Protein AF-A0A964VM75-F1 (afdb_monomer_lite)

Structure (mmCIF, N/CA/C/O backbone):
data_AF-A0A964VM75-F1
#
_entry.id   AF-A0A964VM75-F1
#
loop_
_atom_site.group_PDB
_atom_site.id
_atom_site.type_symbol
_atom_site.label_atom_id
_atom_site.label_alt_id
_atom_site.label_comp_id
_atom_site.label_asym_id
_atom_site.label_entity_id
_atom_site.label_seq_id
_atom_site.pdbx_PDB_ins_code
_atom_site.Cartn_x
_atom_site.Cartn_y
_atom_site.Cartn_z
_atom_site.occupancy
_atom_site.B_iso_or_equiv
_atom_site.auth_seq_id
_atom_site.auth_comp_id
_atom_site.auth_asym_id
_atom_site.auth_atom_id
_atom_site.pdbx_PDB_model_num
ATOM 1 N N . MET A 1 1 ? -38.636 -7.402 71.054 1.00 47.84 1 MET A N 1
ATOM 2 C CA . MET A 1 1 ? -39.922 -7.776 70.418 1.00 47.84 1 MET A CA 1
ATOM 3 C C . MET A 1 1 ? -40.369 -6.815 69.313 1.00 47.84 1 MET A C 1
ATOM 5 O O . MET A 1 1 ? -40.746 -7.322 68.271 1.00 47.84 1 MET A O 1
ATOM 9 N N . LYS A 1 2 ? -40.233 -5.480 69.433 1.00 48.28 2 LYS A N 1
ATOM 10 C CA . LYS A 1 2 ? -40.585 -4.537 68.338 1.00 48.28 2 LYS A CA 1
ATOM 11 C C . LYS A 1 2 ? -39.755 -4.650 67.038 1.00 48.28 2 LYS A C 1
ATOM 13 O O . LYS A 1 2 ? -40.211 -4.171 66.011 1.00 48.28 2 LYS A O 1
ATOM 18 N N . SER A 1 3 ? -38.578 -5.287 67.044 1.00 49.53 3 SER A N 1
ATOM 19 C CA . SER A 1 3 ? -37.764 -5.481 65.826 1.00 49.53 3 SER A CA 1
ATOM 20 C C . SER A 1 3 ? -38.124 -6.731 65.011 1.00 49.53 3 SER A C 1
ATOM 22 O O . SER A 1 3 ? -37.650 -6.869 63.889 1.00 49.53 3 SER A O 1
ATOM 24 N N . MET A 1 4 ? -38.948 -7.644 65.547 1.00 43.94 4 MET A N 1
ATOM 25 C CA . MET A 1 4 ? -39.395 -8.837 64.807 1.00 43.94 4 MET A CA 1
ATOM 26 C C . MET A 1 4 ? -40.729 -8.611 64.082 1.00 43.94 4 MET A C 1
ATOM 28 O O . MET A 1 4 ? -40.952 -9.222 63.042 1.00 43.94 4 MET A O 1
ATOM 32 N N . GLU A 1 5 ? -41.578 -7.695 64.562 1.00 47.56 5 GLU A N 1
ATOM 33 C CA . GLU A 1 5 ? -42.831 -7.326 63.879 1.00 47.56 5 GLU A CA 1
ATOM 34 C C . GLU A 1 5 ? -42.590 -6.474 62.617 1.00 47.56 5 GLU A C 1
ATOM 36 O O . GLU A 1 5 ? -43.316 -6.626 61.636 1.00 47.56 5 GLU A O 1
ATOM 41 N N . SER A 1 6 ? -41.534 -5.648 62.573 1.00 53.22 6 SER A N 1
ATOM 42 C CA . SER A 1 6 ? -41.197 -4.873 61.366 1.00 53.22 6 SER A CA 1
ATOM 43 C C . SER A 1 6 ? -40.635 -5.743 60.237 1.00 53.22 6 SER A C 1
ATOM 45 O O . SER A 1 6 ? -40.940 -5.510 59.071 1.00 53.22 6 SER A O 1
ATOM 47 N N . ALA A 1 7 ? -39.874 -6.795 60.560 1.00 54.03 7 ALA A N 1
ATOM 48 C CA . ALA A 1 7 ? -39.290 -7.694 59.563 1.00 54.03 7 ALA A CA 1
ATOM 49 C C . ALA A 1 7 ? -40.347 -8.514 58.794 1.00 54.03 7 ALA A C 1
ATOM 51 O O . ALA A 1 7 ? -40.134 -8.836 57.624 1.00 54.03 7 ALA A O 1
ATOM 52 N N . GLY A 1 8 ? -41.490 -8.823 59.424 1.00 52.94 8 GLY A N 1
ATOM 53 C CA . GLY A 1 8 ? -42.634 -9.468 58.767 1.00 52.94 8 GLY A CA 1
ATOM 54 C C . GLY A 1 8 ? -43.342 -8.535 57.780 1.00 52.94 8 GLY A C 1
ATOM 55 O O . GLY A 1 8 ? -43.531 -8.900 56.624 1.00 52.94 8 GLY A O 1
ATOM 56 N N . ALA A 1 9 ? -43.624 -7.296 58.196 1.00 56.16 9 ALA A N 1
ATOM 57 C CA . ALA A 1 9 ? -44.288 -6.293 57.358 1.00 56.16 9 ALA A CA 1
ATOM 58 C C . ALA A 1 9 ? -43.439 -5.839 56.150 1.00 56.16 9 ALA A C 1
ATOM 60 O O . ALA A 1 9 ? -43.979 -5.557 55.081 1.00 56.16 9 ALA A O 1
ATOM 61 N N . ILE A 1 10 ? -42.106 -5.808 56.286 1.00 54.47 10 ILE A N 1
ATOM 62 C CA . ILE A 1 10 ? -41.176 -5.465 55.192 1.00 54.47 10 ILE A CA 1
ATOM 63 C C . ILE A 1 10 ? -41.158 -6.544 54.095 1.00 54.47 10 ILE A C 1
ATOM 65 O O . ILE A 1 10 ? -40.962 -6.241 52.916 1.00 54.47 10 ILE A O 1
ATOM 69 N N . ARG A 1 11 ? -41.371 -7.813 54.466 1.00 58.84 11 ARG A N 1
ATOM 70 C CA . ARG A 1 11 ? -41.374 -8.941 53.524 1.00 58.84 11 ARG A CA 1
ATOM 71 C C . ARG A 1 11 ? -42.631 -8.962 52.649 1.00 58.84 11 ARG A C 1
ATOM 73 O O . ARG A 1 11 ? -42.557 -9.387 51.498 1.00 58.84 11 ARG A O 1
ATOM 80 N N . ASP A 1 12 ? -43.740 -8.439 53.165 1.00 79.62 12 ASP A N 1
ATOM 81 C CA . ASP A 1 12 ? -45.039 -8.493 52.495 1.00 79.62 12 ASP A CA 1
ATOM 82 C C . ASP A 1 12 ? -45.167 -7.500 51.330 1.00 79.62 12 ASP A C 1
ATOM 84 O O . ASP A 1 12 ? -45.668 -7.870 50.267 1.00 79.62 12 ASP A O 1
ATOM 88 N N . TRP A 1 13 ? -44.657 -6.268 51.453 1.00 88.38 13 TRP A N 1
ATOM 89 C CA . TRP A 1 13 ? -44.869 -5.256 50.407 1.00 88.38 13 TRP A CA 1
ATOM 90 C C . TRP A 1 13 ? -43.996 -5.466 49.160 1.00 88.38 13 TRP A C 1
ATOM 92 O O . TRP A 1 13 ? -44.426 -5.159 48.046 1.00 88.38 13 TRP A O 1
ATOM 102 N N . LYS A 1 14 ? -42.781 -6.016 49.304 1.00 91.62 14 LYS A N 1
ATOM 103 C CA . LYS A 1 14 ? -41.905 -6.321 48.154 1.00 91.62 14 LYS A CA 1
ATOM 104 C C . LYS A 1 14 ? -42.539 -7.397 47.270 1.00 91.62 14 LYS A C 1
ATOM 106 O O . LYS A 1 14 ? -42.644 -7.221 46.057 1.00 91.62 14 LYS A O 1
ATOM 111 N N . GLU A 1 15 ? -43.045 -8.465 47.882 1.00 90.81 15 GLU A N 1
ATOM 112 C CA . GLU A 1 15 ? -43.786 -9.506 47.165 1.00 90.81 15 GLU A CA 1
ATOM 113 C C . GLU A 1 15 ? -45.114 -9.003 46.592 1.00 90.81 15 GLU A C 1
ATOM 115 O O . GLU A 1 15 ? -45.514 -9.412 45.499 1.00 90.81 15 GLU A O 1
ATOM 120 N N . GLU A 1 16 ? -45.779 -8.072 47.276 1.00 92.38 16 GLU A N 1
ATOM 121 C CA . GLU A 1 16 ? -46.970 -7.410 46.750 1.00 92.38 16 GLU A CA 1
ATOM 122 C C . GLU A 1 16 ? -46.667 -6.621 45.466 1.00 92.38 16 GLU A C 1
ATOM 124 O O . GLU A 1 16 ? -47.396 -6.765 44.484 1.00 92.38 16 GLU A O 1
ATOM 129 N N . ILE A 1 17 ? -45.577 -5.843 45.429 1.00 91.00 17 ILE A N 1
ATOM 130 C CA . ILE A 1 17 ? -45.136 -5.126 44.220 1.00 91.00 17 ILE A CA 1
ATOM 131 C C . ILE A 1 17 ? -44.819 -6.116 43.097 1.00 91.00 17 ILE A C 1
ATOM 133 O O . ILE A 1 17 ? -45.312 -5.941 41.980 1.00 91.00 17 ILE A O 1
ATOM 137 N N . ARG A 1 18 ? -44.057 -7.182 43.384 1.00 95.00 18 ARG A N 1
ATOM 138 C CA . ARG A 1 18 ? -43.725 -8.214 42.389 1.00 95.00 18 ARG A CA 1
ATOM 139 C C . ARG A 1 18 ? -44.981 -8.824 41.769 1.00 95.00 18 ARG A C 1
ATOM 141 O O . ARG A 1 18 ? -45.081 -8.917 40.544 1.00 95.00 18 ARG A O 1
ATOM 148 N N . ARG A 1 19 ? -45.954 -9.206 42.605 1.00 93.69 19 ARG A N 1
ATOM 149 C CA . ARG A 1 19 ? -47.238 -9.774 42.165 1.00 93.69 19 ARG A CA 1
ATOM 150 C C . ARG A 1 19 ? -48.066 -8.771 41.367 1.00 93.69 19 ARG A C 1
ATOM 152 O O . ARG A 1 19 ? -48.544 -9.119 40.293 1.00 93.69 19 ARG A O 1
ATOM 159 N N . LYS A 1 20 ? -48.206 -7.531 41.848 1.00 93.25 20 LYS A N 1
ATOM 160 C CA . LYS A 1 20 ? -48.967 -6.466 41.167 1.00 93.25 20 LYS A CA 1
ATOM 161 C C . LYS A 1 20 ? -48.424 -6.153 39.776 1.00 93.25 20 LYS A C 1
ATOM 163 O O . LYS A 1 20 ? -49.198 -5.861 38.868 1.00 93.25 20 LYS A O 1
ATOM 168 N N . LEU A 1 21 ? -47.106 -6.207 39.609 1.00 91.38 21 LEU A N 1
ATOM 169 C CA . LEU A 1 21 ? -46.448 -5.919 38.339 1.00 91.38 21 LEU A CA 1
ATOM 170 C C . LEU A 1 21 ? -46.293 -7.149 37.432 1.00 91.38 21 LEU A C 1
ATOM 172 O O . LEU A 1 21 ? -45.900 -6.976 36.279 1.00 91.38 21 LEU A O 1
ATOM 176 N N . ASN A 1 22 ? -46.658 -8.342 37.920 1.00 94.31 22 ASN A N 1
ATOM 177 C CA . ASN A 1 22 ? -46.505 -9.632 37.243 1.00 94.31 22 ASN A CA 1
ATOM 178 C C . ASN A 1 22 ? -45.053 -9.913 36.807 1.00 94.31 22 ASN A C 1
ATOM 180 O O . ASN A 1 22 ? -44.790 -10.266 35.659 1.00 94.31 22 ASN A O 1
ATOM 184 N N . LEU A 1 23 ? -44.103 -9.705 37.722 1.00 91.69 23 LEU A N 1
ATOM 185 C CA . LEU A 1 23 ? -42.672 -9.875 37.460 1.00 91.69 23 LEU A CA 1
ATOM 186 C C . LEU A 1 23 ? -42.189 -11.280 37.852 1.00 91.69 23 LEU A C 1
ATOM 188 O O . LEU A 1 23 ? -42.610 -11.834 38.879 1.00 91.69 23 LEU A O 1
ATOM 192 N N . SER A 1 24 ? -41.259 -11.833 37.063 1.00 95.19 24 SER A N 1
ATOM 193 C CA . SER A 1 24 ? -40.526 -13.045 37.449 1.00 95.19 24 SER A CA 1
ATOM 194 C C . SER A 1 24 ? -39.667 -12.774 38.691 1.00 95.19 24 SER A C 1
ATOM 196 O O . SER A 1 24 ? -39.400 -11.619 39.042 1.00 95.19 24 SER A O 1
ATOM 198 N N . VAL A 1 25 ? -39.253 -13.835 39.387 1.00 94.06 25 VAL A N 1
ATOM 199 C CA . VAL A 1 25 ? -38.385 -13.705 40.570 1.00 94.06 25 VAL A CA 1
ATOM 200 C C . VAL A 1 25 ? -37.048 -13.075 40.174 1.00 94.06 25 VAL A C 1
ATOM 202 O O . VAL A 1 25 ? -36.567 -12.169 40.850 1.00 94.06 25 VAL A O 1
ATOM 205 N N . GLU A 1 26 ? -36.504 -13.492 39.035 1.00 94.25 26 GLU A N 1
ATOM 206 C CA . GLU A 1 26 ? -35.247 -13.007 38.469 1.00 94.25 26 GLU A CA 1
ATOM 207 C C . GLU A 1 26 ? -35.346 -11.526 38.087 1.00 94.25 26 GLU A C 1
ATOM 209 O O . GLU A 1 26 ? -34.516 -10.722 38.511 1.00 94.25 26 GLU A O 1
ATOM 214 N N . THR A 1 27 ? -36.396 -11.131 37.353 1.00 91.44 27 THR A N 1
ATOM 215 C CA . THR A 1 27 ? -36.612 -9.725 36.975 1.00 91.44 27 THR A CA 1
ATOM 216 C C . THR A 1 27 ? -36.777 -8.840 38.207 1.00 91.44 27 THR A C 1
ATOM 218 O O . THR A 1 27 ? -36.229 -7.741 38.266 1.00 91.44 27 THR A O 1
ATOM 221 N N . PHE A 1 28 ? -37.511 -9.309 39.217 1.00 95.44 28 PHE A N 1
ATOM 222 C CA . PHE A 1 28 ? -37.711 -8.546 40.444 1.00 95.44 28 PHE A CA 1
ATOM 223 C C . PHE A 1 28 ? -36.424 -8.399 41.262 1.00 95.44 28 PHE A C 1
ATOM 225 O O . PHE A 1 28 ? -36.167 -7.311 41.776 1.00 95.44 28 PHE A O 1
ATOM 232 N N . SER A 1 29 ? -35.589 -9.442 41.327 1.00 93.75 29 SER A N 1
ATOM 233 C CA . SER A 1 29 ? -34.257 -9.361 41.939 1.00 93.75 29 SER A CA 1
ATOM 234 C C . SER A 1 29 ? -33.393 -8.302 41.249 1.00 93.75 29 SER A C 1
ATOM 236 O O . SER A 1 29 ? -32.812 -7.454 41.920 1.00 93.75 29 SER A O 1
ATOM 238 N N . ALA A 1 30 ? -33.380 -8.271 39.912 1.00 91.69 30 ALA A N 1
ATOM 239 C CA . ALA A 1 30 ? -32.644 -7.255 39.157 1.00 91.69 30 ALA A CA 1
ATOM 240 C C . ALA A 1 30 ? -33.153 -5.824 39.434 1.00 91.69 30 ALA A C 1
ATOM 242 O O . ALA A 1 30 ? -32.360 -4.894 39.575 1.00 91.69 30 ALA A O 1
ATOM 243 N N . ILE A 1 31 ? -34.469 -5.634 39.583 1.00 93.50 31 ILE A N 1
ATOM 244 C CA . ILE A 1 31 ? -35.061 -4.333 39.950 1.00 93.50 31 ILE A CA 1
ATOM 245 C C . ILE A 1 31 ? -34.658 -3.911 41.371 1.00 93.50 31 ILE A C 1
ATOM 247 O O . ILE A 1 31 ? -34.411 -2.729 41.616 1.00 93.50 31 ILE A O 1
ATOM 251 N N . GLN A 1 32 ? -34.571 -4.852 42.316 1.00 95.12 32 GLN A N 1
ATOM 252 C CA . GLN A 1 32 ? -34.078 -4.568 43.667 1.00 95.12 32 GLN A CA 1
ATOM 253 C C . GLN A 1 32 ? -32.610 -4.137 43.654 1.00 95.12 32 GLN A C 1
ATOM 255 O O . GLN A 1 32 ? -32.242 -3.206 44.372 1.00 95.12 32 GLN A O 1
ATOM 260 N N . ASP A 1 33 ? -31.784 -4.771 42.824 1.00 94.31 33 ASP A N 1
ATOM 261 C CA . ASP A 1 33 ? -30.379 -4.400 42.645 1.00 94.31 33 ASP A CA 1
ATOM 262 C C . ASP A 1 33 ? -30.249 -2.999 42.050 1.00 94.31 33 ASP A C 1
ATOM 264 O O . ASP A 1 33 ? -29.534 -2.165 42.606 1.00 94.31 33 ASP A O 1
ATOM 268 N N . LEU A 1 34 ? -31.014 -2.702 40.996 1.00 92.88 34 LEU A N 1
ATOM 269 C CA . LEU A 1 34 ? -31.080 -1.372 40.393 1.00 92.88 34 LEU A CA 1
ATOM 270 C C . LEU A 1 34 ? -31.523 -0.308 41.409 1.00 92.88 34 LEU A C 1
ATOM 272 O O . LEU A 1 34 ? -30.900 0.746 41.515 1.00 92.88 34 LEU A O 1
ATOM 276 N N . SER A 1 35 ? -32.553 -0.592 42.212 1.00 95.38 35 SER A N 1
ATOM 277 C CA . SER A 1 35 ? -33.018 0.316 43.268 1.00 95.38 35 SER A CA 1
ATOM 278 C C . SER A 1 35 ? -31.918 0.627 44.284 1.00 95.38 35 SER A C 1
ATOM 280 O O . SER A 1 35 ? -31.760 1.784 44.670 1.00 95.38 35 SER A O 1
ATOM 282 N N . ARG A 1 36 ? -31.140 -0.380 44.707 1.00 96.12 36 ARG A N 1
ATOM 283 C CA . ARG A 1 36 ? -30.010 -0.185 45.631 1.00 96.12 36 ARG A CA 1
ATOM 284 C C . ARG A 1 36 ? -28.916 0.685 45.014 1.00 96.12 36 ARG A C 1
ATOM 286 O O . ARG A 1 36 ? -28.385 1.561 45.690 1.00 96.12 36 ARG A O 1
ATOM 293 N N . GLN A 1 37 ? -28.608 0.479 43.736 1.00 94.62 37 GLN A N 1
ATOM 294 C CA . GLN A 1 37 ? -27.609 1.274 43.019 1.00 94.62 37 GLN A CA 1
ATOM 295 C C . GLN A 1 37 ? -28.048 2.740 42.871 1.00 94.62 37 GLN A C 1
ATOM 297 O O . GLN A 1 37 ? -27.266 3.646 43.154 1.00 94.62 37 GLN A O 1
ATOM 302 N N . VAL A 1 38 ? -29.316 2.985 42.518 1.00 93.19 38 VAL A N 1
ATOM 303 C CA . VAL A 1 38 ? -29.884 4.342 42.419 1.00 93.19 38 VAL A CA 1
ATOM 304 C C . VAL A 1 38 ? -29.844 5.055 43.774 1.00 93.19 38 VAL A C 1
ATOM 306 O O . VAL A 1 38 ? -29.457 6.219 43.841 1.00 93.19 38 VAL A O 1
ATOM 309 N N . GLN A 1 39 ? -30.192 4.364 44.863 1.00 95.06 39 GLN A N 1
ATOM 310 C CA . GLN A 1 39 ? -30.118 4.917 46.220 1.00 95.06 39 GLN A CA 1
ATOM 311 C C . GLN A 1 39 ? -28.691 5.301 46.611 1.00 95.06 39 GLN A C 1
ATOM 313 O O . GLN A 1 39 ? -28.464 6.432 47.032 1.00 95.06 39 GLN A O 1
ATOM 318 N N . ALA A 1 40 ? -27.724 4.404 46.396 1.00 92.81 40 ALA A N 1
ATOM 319 C CA . ALA A 1 40 ? -26.319 4.686 46.672 1.00 92.81 40 ALA A CA 1
ATOM 320 C C . ALA A 1 40 ? -25.816 5.911 45.887 1.00 92.81 40 ALA A C 1
ATOM 322 O O . ALA A 1 40 ? -25.004 6.688 46.387 1.00 92.81 40 ALA A O 1
ATOM 323 N N . GLN A 1 41 ? -26.309 6.116 44.663 1.00 91.75 41 GLN A N 1
ATOM 324 C CA . GLN A 1 41 ? -25.953 7.281 43.859 1.00 91.75 41 GLN A CA 1
ATOM 325 C C . GLN A 1 41 ? -26.629 8.573 44.350 1.00 91.75 41 GLN A C 1
ATOM 327 O O . GLN A 1 41 ? -25.986 9.622 44.373 1.00 91.75 41 GLN A O 1
ATOM 332 N N . LEU A 1 42 ? -27.887 8.508 44.796 1.00 90.19 42 LEU A N 1
ATOM 333 C CA . LEU A 1 42 ? -28.578 9.638 45.429 1.00 90.19 42 LEU A CA 1
ATOM 334 C C . LEU A 1 42 ? -27.865 10.085 46.714 1.00 90.19 42 LEU A C 1
ATOM 336 O O . LEU A 1 42 ? -27.649 11.285 46.905 1.00 90.19 42 LEU A O 1
ATOM 340 N N . GLU A 1 43 ? -27.409 9.138 47.536 1.00 91.25 43 GLU A N 1
ATOM 341 C CA . GLU A 1 43 ? -26.674 9.420 48.775 1.00 91.25 43 GLU A CA 1
ATOM 342 C C . GLU A 1 43 ? -25.376 10.194 48.522 1.00 91.25 43 GLU A C 1
ATOM 344 O O . GLU A 1 43 ? -25.077 11.142 49.250 1.00 91.25 43 GLU A O 1
ATOM 349 N N . LYS A 1 44 ? -24.644 9.883 47.440 1.00 89.00 44 LYS A N 1
ATOM 350 C CA . LYS A 1 44 ? -23.447 10.650 47.035 1.00 89.00 44 LYS A CA 1
ATOM 351 C C . LYS A 1 44 ? -23.750 12.120 46.737 1.00 89.00 44 LYS A C 1
ATOM 353 O O . LYS A 1 44 ? -22.870 12.962 46.885 1.00 89.00 44 LYS A O 1
ATOM 358 N N . THR A 1 45 ? -24.981 12.438 46.332 1.00 82.00 45 THR A N 1
ATOM 359 C CA . THR A 1 45 ? -25.436 13.819 46.084 1.00 82.00 45 THR A CA 1
ATOM 360 C C . THR A 1 45 ? -26.036 14.493 47.324 1.00 82.00 45 THR A C 1
ATOM 362 O O . THR A 1 45 ? -26.504 15.625 47.243 1.00 82.00 45 THR A O 1
ATOM 365 N N . GLY A 1 46 ? -26.018 13.817 48.479 1.00 87.69 46 GLY A N 1
ATOM 366 C CA . GLY A 1 46 ? -26.599 14.302 49.732 1.00 87.69 46 GLY A CA 1
ATOM 367 C C . GLY A 1 46 ? -28.111 14.085 49.852 1.00 87.69 46 GLY A C 1
ATOM 368 O O . GLY A 1 46 ? -28.719 14.569 50.807 1.00 87.69 46 GLY A O 1
ATOM 369 N N . ALA A 1 47 ? -28.732 13.362 48.916 1.00 87.75 47 ALA A N 1
ATOM 370 C CA . ALA A 1 47 ? -30.146 13.018 48.975 1.00 87.75 47 ALA A CA 1
ATOM 371 C C . ALA A 1 47 ? -30.336 11.677 49.700 1.00 87.75 47 ALA A C 1
ATOM 373 O O . ALA A 1 47 ? -29.738 10.673 49.331 1.00 87.75 47 ALA A O 1
ATOM 374 N N . SER A 1 48 ? -31.203 11.649 50.713 1.00 90.44 48 SER A N 1
ATOM 375 C CA . SER A 1 48 ? -31.664 10.407 51.348 1.00 90.44 48 SER A CA 1
ATOM 376 C C . SER A 1 48 ? -33.145 10.204 51.047 1.00 90.44 48 SER A C 1
ATOM 378 O O . SER A 1 48 ? -33.897 11.175 50.929 1.00 90.44 48 SER A O 1
ATOM 380 N N . ILE A 1 49 ? -33.568 8.948 50.898 1.00 93.00 49 ILE A N 1
ATOM 381 C CA . ILE A 1 49 ? -34.971 8.610 50.651 1.00 93.00 49 ILE A CA 1
ATOM 382 C C . ILE A 1 49 ? -35.538 7.826 51.833 1.00 93.00 49 ILE A C 1
ATOM 384 O O . ILE A 1 49 ? -34.872 6.991 52.437 1.00 93.00 49 ILE A O 1
ATOM 388 N N . THR A 1 50 ? -36.784 8.115 52.186 1.00 93.81 50 THR A N 1
ATOM 389 C CA . THR A 1 50 ? -37.521 7.394 53.231 1.00 93.81 50 THR A CA 1
ATOM 390 C C . THR A 1 50 ? -37.908 5.988 52.763 1.00 93.81 50 THR A C 1
ATOM 392 O O . THR A 1 50 ? -38.040 5.749 51.565 1.00 93.81 50 THR A O 1
ATOM 395 N N . GLU A 1 51 ? -38.214 5.075 53.689 1.00 91.50 51 GLU A N 1
ATOM 396 C CA . GLU A 1 51 ? -38.728 3.729 53.360 1.00 91.50 51 GLU A CA 1
ATOM 397 C C . GLU A 1 51 ? -39.962 3.794 52.439 1.00 91.50 51 GLU A C 1
ATOM 399 O O . GLU A 1 51 ? -40.116 3.030 51.489 1.00 91.50 51 GLU A O 1
ATOM 404 N N . LYS A 1 52 ? -40.829 4.787 52.656 1.00 91.50 52 LYS A N 1
ATOM 405 C CA . LYS A 1 52 ? -41.995 5.034 51.805 1.00 91.50 52 LYS A CA 1
ATOM 406 C C . LYS A 1 52 ? -41.604 5.424 50.373 1.00 91.50 52 LYS A C 1
ATOM 408 O O . LYS A 1 52 ? -42.266 5.012 49.425 1.00 91.50 52 LYS A O 1
ATOM 413 N N . GLN A 1 53 ? -40.554 6.224 50.210 1.00 93.00 53 GLN A N 1
ATOM 414 C CA . GLN A 1 53 ? -40.021 6.601 48.900 1.00 93.00 53 GLN A CA 1
ATOM 415 C C . GLN A 1 53 ? -39.270 5.441 48.239 1.00 93.00 53 GLN A C 1
ATOM 417 O O . GLN A 1 53 ? -39.363 5.299 47.026 1.00 93.00 53 GLN A O 1
ATOM 422 N N . GLU A 1 54 ? -38.610 4.571 49.009 1.00 93.38 54 GLU A N 1
ATOM 423 C CA . GLU A 1 54 ? -38.039 3.314 48.506 1.00 93.38 54 GLU A CA 1
ATOM 424 C C . GLU A 1 54 ? -39.131 2.416 47.909 1.00 93.38 54 GLU A C 1
ATOM 426 O O . GLU A 1 54 ? -38.969 1.903 46.803 1.00 93.38 54 GLU A O 1
ATOM 431 N N . GLN A 1 55 ? -40.275 2.272 48.586 1.00 92.06 55 GLN A N 1
ATOM 432 C CA . GLN A 1 55 ? -41.414 1.515 48.052 1.00 92.06 55 GLN A CA 1
ATOM 433 C C . GLN A 1 55 ? -41.898 2.082 46.709 1.00 92.06 55 GLN A C 1
ATOM 435 O O . GLN A 1 55 ? -42.149 1.332 45.761 1.00 92.06 55 GLN A O 1
ATOM 440 N N . VAL A 1 56 ? -42.013 3.412 46.614 1.00 92.56 56 VAL A N 1
ATOM 441 C CA . VAL A 1 56 ? -42.424 4.102 45.381 1.00 92.56 56 VAL A CA 1
ATOM 442 C C . VAL A 1 56 ? -41.372 3.946 44.283 1.00 92.56 56 VAL A C 1
ATOM 444 O O . VAL A 1 56 ? -41.738 3.664 43.141 1.00 92.56 56 VAL A O 1
ATOM 447 N N . LEU A 1 57 ? -40.086 4.074 44.620 1.00 93.56 57 LEU A N 1
ATOM 448 C CA . LEU A 1 57 ? -38.966 3.872 43.703 1.00 93.56 57 LEU A CA 1
ATOM 449 C C . LEU A 1 57 ? -38.995 2.457 43.125 1.00 93.56 57 LEU A C 1
ATOM 451 O O . LEU A 1 57 ? -38.978 2.303 41.909 1.00 93.56 57 LEU A O 1
ATOM 455 N N . LEU A 1 58 ? -39.115 1.435 43.976 1.00 93.56 58 LEU A N 1
ATOM 456 C CA . LEU A 1 58 ? -39.126 0.038 43.547 1.00 93.56 58 LEU A CA 1
ATOM 457 C C . LEU A 1 58 ? -40.312 -0.259 42.619 1.00 93.56 58 LEU A C 1
ATOM 459 O O . LEU A 1 58 ? -40.154 -0.912 41.588 1.00 93.56 58 LEU A O 1
ATOM 463 N N . HIS A 1 59 ? -41.497 0.265 42.947 1.00 92.88 59 HIS A N 1
ATOM 464 C CA . HIS A 1 59 ? -42.676 0.135 42.094 1.00 92.88 59 HIS A CA 1
ATOM 465 C C . HIS A 1 59 ? -42.484 0.824 40.733 1.00 92.88 59 HIS A C 1
ATOM 467 O O . HIS A 1 59 ? -42.813 0.248 39.696 1.00 92.88 59 HIS A O 1
ATOM 473 N N . LYS A 1 60 ? -41.942 2.048 40.714 1.00 92.88 60 LYS A N 1
ATOM 474 C CA . LYS A 1 60 ? -41.728 2.810 39.474 1.00 92.88 60 LYS A CA 1
ATOM 475 C C . LYS A 1 60 ? -40.602 2.231 38.616 1.00 92.88 60 LYS A C 1
ATOM 477 O O . LYS A 1 60 ? -40.773 2.152 37.408 1.00 92.88 60 LYS A O 1
ATOM 482 N N . LEU A 1 61 ? -39.517 1.736 39.213 1.00 92.25 61 LEU A N 1
ATOM 483 C CA . LEU A 1 61 ? -38.477 0.994 38.491 1.00 92.25 61 LEU A CA 1
ATOM 484 C C . LEU A 1 61 ? -39.036 -0.288 37.875 1.00 92.25 61 LEU A C 1
ATOM 486 O O . LEU A 1 61 ? -38.710 -0.618 36.740 1.00 92.25 61 LEU A O 1
ATOM 490 N N . GLY A 1 62 ? -39.934 -0.981 38.579 1.00 90.56 62 GLY A N 1
ATOM 491 C CA . GLY A 1 62 ? -40.615 -2.143 38.017 1.00 90.56 62 GLY A CA 1
ATOM 492 C C . GLY A 1 62 ? -41.492 -1.803 36.810 1.00 90.56 62 GLY A C 1
ATOM 493 O O . GLY A 1 62 ? -41.489 -2.548 35.833 1.00 90.56 62 GLY A O 1
ATOM 494 N N . LEU A 1 63 ? -42.200 -0.668 36.832 1.00 89.94 63 LEU A N 1
ATOM 495 C CA . LEU A 1 63 ? -42.936 -0.173 35.661 1.00 89.94 63 LEU A CA 1
ATOM 496 C C . LEU A 1 63 ? -41.997 0.219 34.511 1.00 89.94 63 LEU A C 1
ATOM 498 O O . LEU A 1 63 ? -42.266 -0.147 33.369 1.00 89.94 63 LEU A O 1
ATOM 502 N N . PHE A 1 64 ? -40.897 0.901 34.827 1.00 89.50 64 PHE A N 1
ATOM 503 C CA . PHE A 1 64 ? -39.881 1.351 33.878 1.00 89.50 64 PHE A CA 1
ATOM 504 C C . PHE A 1 64 ? -39.221 0.177 33.137 1.00 89.50 64 PHE A C 1
ATOM 506 O O . PHE A 1 64 ? -39.219 0.143 31.907 1.00 89.50 64 PHE A O 1
ATOM 513 N N . VAL A 1 65 ? -38.757 -0.837 33.875 1.00 88.19 65 VAL A N 1
ATOM 514 C CA . VAL A 1 65 ? -38.160 -2.060 33.310 1.00 88.19 65 VAL A CA 1
ATOM 515 C C . VAL A 1 65 ? -39.190 -2.858 32.509 1.00 88.19 65 VAL A C 1
ATOM 517 O O . VAL A 1 65 ? -38.881 -3.347 31.427 1.00 88.19 65 VAL A 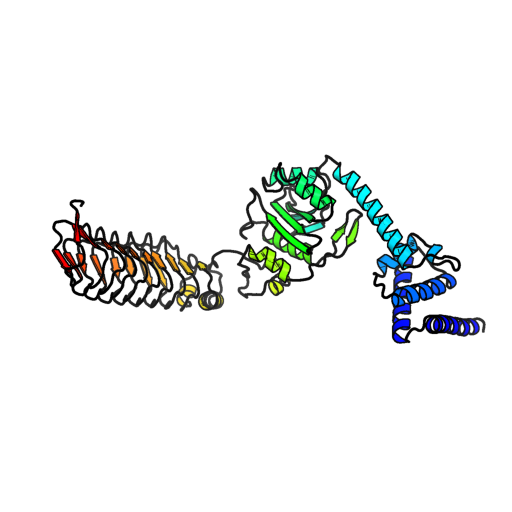O 1
ATOM 520 N N . ARG A 1 66 ? -40.443 -2.955 32.980 1.00 87.06 66 ARG A N 1
ATOM 521 C CA . ARG A 1 66 ? -41.515 -3.663 32.255 1.00 87.06 66 ARG A CA 1
ATOM 522 C C . ARG A 1 66 ? -41.867 -3.003 30.920 1.00 87.06 66 ARG A C 1
ATOM 524 O O . ARG A 1 66 ? -42.291 -3.689 29.996 1.00 87.06 66 ARG A O 1
ATOM 531 N N . ALA A 1 67 ? -41.710 -1.688 30.818 1.00 86.06 67 ALA A N 1
ATOM 532 C CA . ALA A 1 67 ? -41.859 -0.953 29.566 1.00 86.06 67 ALA A CA 1
ATOM 533 C C . ALA A 1 67 ? -40.637 -1.097 28.631 1.00 86.06 67 ALA A C 1
ATOM 535 O O . ALA A 1 67 ? -40.595 -0.445 27.591 1.00 86.06 67 ALA A O 1
ATOM 536 N N . ASN A 1 68 ? -39.674 -1.967 28.970 1.00 84.06 68 ASN A N 1
ATOM 537 C CA . ASN A 1 68 ? -38.412 -2.183 28.259 1.00 84.06 68 ASN A CA 1
ATOM 538 C C . ASN A 1 68 ? -37.552 -0.917 28.140 1.00 84.06 68 ASN A C 1
ATOM 540 O O . ASN A 1 68 ? -36.781 -0.779 27.191 1.00 84.06 68 ASN A O 1
ATOM 544 N N . HIS A 1 69 ? -37.674 0.016 29.085 1.00 81.31 69 HIS A N 1
ATOM 545 C CA . HIS A 1 69 ? -36.756 1.144 29.137 1.00 81.31 69 HIS A CA 1
ATOM 546 C C . HIS A 1 69 ? -35.416 0.712 29.733 1.00 81.31 69 HIS A C 1
ATOM 548 O O . HIS A 1 69 ? -35.358 -0.015 30.727 1.00 81.31 69 HIS A O 1
ATOM 554 N N . THR A 1 70 ? -34.338 1.194 29.125 1.00 79.94 70 THR A N 1
ATOM 555 C CA . THR A 1 70 ? -32.959 0.926 29.530 1.00 79.94 70 THR A CA 1
ATOM 556 C C . THR A 1 70 ? -32.238 2.258 29.673 1.00 79.94 70 THR A C 1
ATOM 558 O O . THR A 1 70 ? -31.983 2.924 28.676 1.00 79.94 70 THR A O 1
ATOM 561 N N . GLU A 1 71 ? -31.935 2.656 30.903 1.00 85.50 71 GLU A N 1
ATOM 562 C CA . GLU A 1 71 ? -31.183 3.876 31.215 1.00 85.50 71 GLU A CA 1
ATOM 563 C C . GLU A 1 71 ? -30.169 3.568 32.314 1.00 85.50 71 GLU A C 1
ATOM 565 O O . GLU A 1 71 ? -30.369 2.635 33.100 1.00 85.50 71 GLU A O 1
ATOM 570 N N . SER A 1 72 ? -29.078 4.336 32.375 1.00 84.25 72 SER A N 1
ATOM 571 C CA . SER A 1 72 ? -28.053 4.119 33.397 1.00 84.25 72 SER A CA 1
ATOM 572 C C . SER A 1 72 ? -28.549 4.508 34.794 1.00 84.25 72 SER A C 1
ATOM 574 O O . SER A 1 72 ? -29.432 5.359 34.961 1.00 84.25 72 SER A O 1
ATOM 576 N N . VAL A 1 73 ? -27.950 3.897 35.819 1.00 85.50 73 VAL A N 1
ATOM 577 C CA . VAL A 1 73 ? -28.222 4.197 37.234 1.00 85.50 73 VAL A CA 1
ATOM 578 C C . VAL A 1 73 ? -28.046 5.688 37.513 1.00 85.50 73 VAL A C 1
ATOM 580 O O . VAL A 1 73 ? -28.856 6.291 38.215 1.00 85.50 73 VAL A O 1
ATOM 583 N N . GLU A 1 74 ? -27.001 6.285 36.944 1.00 81.94 74 GLU A N 1
ATOM 584 C CA . GLU A 1 74 ? -26.639 7.689 37.108 1.00 81.94 74 GLU A CA 1
ATOM 585 C C . GLU A 1 74 ? -27.725 8.600 36.547 1.00 81.94 74 GLU A C 1
ATOM 587 O O . GLU A 1 74 ? -28.157 9.521 37.236 1.00 81.94 74 GLU A O 1
ATOM 592 N N . THR A 1 75 ? -28.206 8.318 35.333 1.00 81.25 75 THR A N 1
ATOM 593 C CA . THR A 1 75 ? -29.270 9.092 34.684 1.00 81.25 75 THR A CA 1
ATOM 594 C C . THR A 1 75 ? -30.564 9.030 35.491 1.00 81.25 75 THR A C 1
ATOM 596 O O . THR A 1 75 ? -31.205 10.057 35.713 1.00 81.25 75 THR A O 1
ATOM 599 N N . ILE A 1 76 ? -30.933 7.846 35.989 1.00 88.06 76 ILE A N 1
ATOM 600 C CA . ILE A 1 76 ? -32.130 7.670 36.822 1.00 88.06 76 ILE A CA 1
ATOM 601 C C . ILE A 1 76 ? -31.983 8.425 38.153 1.00 88.06 76 ILE A C 1
ATOM 603 O O . ILE A 1 76 ? -32.892 9.159 38.547 1.00 88.06 76 ILE A O 1
ATOM 607 N N . ALA A 1 77 ? -30.848 8.276 38.841 1.00 88.56 77 ALA A N 1
ATOM 608 C CA . ALA A 1 77 ? -30.585 8.948 40.113 1.00 88.56 77 ALA A CA 1
ATOM 609 C C . ALA A 1 77 ? -30.575 10.477 39.964 1.00 88.56 77 ALA A C 1
ATOM 611 O O . ALA A 1 77 ? -31.169 11.189 40.771 1.00 88.56 77 ALA A O 1
ATOM 612 N N . GLU A 1 78 ? -29.960 10.996 38.906 1.00 84.19 78 GLU A N 1
ATOM 613 C CA . GLU A 1 78 ? -29.925 12.428 38.622 1.00 84.19 78 GLU A CA 1
ATOM 614 C C . GLU A 1 78 ? -31.317 12.981 38.286 1.00 84.19 78 GLU A C 1
ATOM 616 O O . GLU A 1 78 ? -31.706 14.030 38.802 1.00 84.19 78 GLU A O 1
ATOM 621 N N . ALA A 1 79 ? -32.106 12.247 37.496 1.00 87.62 79 ALA A N 1
ATOM 622 C CA . ALA A 1 79 ? -33.482 12.616 37.180 1.00 87.62 79 ALA A CA 1
ATOM 623 C C . ALA A 1 79 ? -34.354 12.700 38.447 1.00 87.62 79 ALA A C 1
ATOM 625 O O . ALA A 1 79 ? -35.119 13.652 38.630 1.00 87.62 79 ALA A O 1
ATOM 626 N N . ILE A 1 80 ? -34.187 11.746 39.369 1.00 90.75 80 ILE A N 1
ATOM 627 C CA . ILE A 1 80 ? -34.848 11.757 40.680 1.00 90.75 80 ILE A CA 1
ATOM 628 C C . ILE A 1 80 ? -34.359 12.929 41.540 1.00 90.75 80 ILE A C 1
ATOM 630 O O . ILE A 1 80 ? -35.175 13.575 42.191 1.00 90.75 80 ILE A O 1
ATOM 634 N N . SER A 1 81 ? -33.060 13.235 41.530 1.00 87.75 81 SER A N 1
ATOM 635 C CA . SER A 1 81 ? -32.487 14.360 42.282 1.00 87.75 81 SER A CA 1
ATOM 636 C C . SER A 1 81 ? -33.046 15.711 41.811 1.00 87.75 81 SER A C 1
ATOM 638 O O . SER A 1 81 ? -33.379 16.572 42.624 1.00 87.75 81 SER A O 1
ATOM 640 N N . ILE A 1 82 ? -33.247 15.872 40.498 1.00 84.44 82 ILE A N 1
ATOM 641 C CA . ILE A 1 82 ? -33.840 17.079 39.900 1.00 84.44 82 ILE A CA 1
ATOM 642 C C . ILE A 1 82 ? -35.347 17.170 40.167 1.00 84.44 82 ILE A C 1
ATOM 644 O O . ILE A 1 82 ? -35.872 18.269 40.344 1.00 84.44 82 ILE A O 1
ATOM 648 N N . SER A 1 83 ? -36.053 16.036 40.213 1.00 89.19 83 SER A N 1
ATOM 649 C CA . SER A 1 83 ? -37.497 15.988 40.482 1.00 89.19 83 SER A CA 1
ATOM 650 C C . SER A 1 83 ? -37.858 15.008 41.609 1.00 89.19 83 SER A C 1
ATOM 652 O O . SER A 1 83 ? -38.515 13.995 41.347 1.00 89.19 83 SER A O 1
ATOM 654 N N . PRO A 1 84 ? -37.543 15.322 42.884 1.00 89.06 84 PRO A N 1
ATOM 655 C CA . PRO A 1 84 ? -37.769 14.412 44.018 1.00 89.06 84 PRO A CA 1
ATOM 656 C C . PRO A 1 84 ? -39.234 13.997 44.200 1.00 89.06 84 PRO A C 1
ATOM 658 O O . PRO A 1 84 ? -39.532 12.903 44.681 1.00 89.06 84 PRO A O 1
ATOM 661 N N . GLN A 1 85 ? -40.156 14.846 43.739 1.00 88.25 85 GLN A N 1
ATOM 662 C CA . GLN A 1 85 ? -41.601 14.607 43.675 1.00 88.25 85 GLN A CA 1
ATOM 663 C C . GLN A 1 85 ? -41.999 13.324 42.918 1.00 88.25 85 GLN A C 1
ATOM 665 O O . GLN A 1 85 ? -43.096 12.808 43.125 1.00 88.25 85 GLN A O 1
ATOM 670 N N . VAL A 1 86 ? -41.115 12.757 42.082 1.00 89.88 86 VAL A N 1
ATOM 671 C CA . VAL A 1 86 ? -41.325 11.445 41.441 1.00 89.88 86 VAL A CA 1
ATOM 672 C C . VAL A 1 86 ? -41.441 10.310 42.461 1.00 89.88 86 VAL A C 1
ATOM 674 O O . VAL A 1 86 ? -42.078 9.299 42.180 1.00 89.88 86 VAL A O 1
ATOM 677 N N . LEU A 1 87 ? -40.879 10.477 43.662 1.00 90.38 87 LEU A N 1
ATOM 678 C CA . LEU A 1 87 ? -40.948 9.496 44.746 1.00 90.38 87 LEU A CA 1
ATOM 679 C C . LEU A 1 87 ? -42.152 9.702 45.679 1.00 90.38 87 LEU A C 1
ATOM 681 O O . LEU A 1 87 ? -42.326 8.958 46.646 1.00 90.38 87 LEU A O 1
ATOM 685 N N . GLU A 1 88 ? -43.014 10.682 45.406 1.00 88.81 88 GLU A N 1
ATOM 686 C CA . GLU A 1 88 ? -44.203 10.942 46.211 1.00 88.81 88 GLU A CA 1
ATOM 687 C C . GLU A 1 88 ? -45.418 10.148 45.694 1.00 88.81 88 GLU A C 1
ATOM 689 O O . GLU A 1 88 ? -45.747 10.151 44.508 1.00 88.81 88 GLU A O 1
ATOM 694 N N . GLN A 1 89 ? -46.135 9.477 46.609 1.00 65.44 89 GLN A N 1
ATOM 695 C CA . GLN A 1 89 ? -47.241 8.532 46.337 1.00 65.44 89 GLN A CA 1
ATOM 696 C C . GLN A 1 89 ? -48.427 9.078 45.505 1.00 65.44 89 GLN A C 1
ATOM 698 O O . GLN A 1 89 ? -49.321 8.309 45.162 1.00 65.44 89 GLN A O 1
ATOM 703 N N . LYS A 1 90 ? -48.480 10.381 45.200 1.00 57.66 90 LYS A N 1
ATOM 704 C CA . LYS A 1 90 ? -49.603 11.038 44.502 1.00 57.66 90 LYS A CA 1
ATOM 705 C C . LYS A 1 90 ? -49.270 11.552 43.091 1.00 57.66 90 LYS A C 1
ATOM 707 O O . LYS A 1 90 ? -50.139 12.147 42.456 1.00 57.66 90 LYS A O 1
ATOM 712 N N . GLY A 1 91 ? -48.055 11.338 42.586 1.00 57.47 91 GLY A N 1
ATOM 713 C CA . GLY A 1 91 ? -47.627 11.869 41.287 1.00 57.47 91 GLY A CA 1
ATOM 714 C C . GLY A 1 91 ? -47.971 10.978 40.084 1.00 57.47 91 GLY A C 1
ATOM 715 O O . GLY A 1 91 ? -47.685 9.780 40.094 1.00 57.47 91 GLY A O 1
ATOM 716 N N . LYS A 1 92 ? -48.503 11.587 39.010 1.00 66.88 92 LYS A N 1
ATOM 717 C CA . LYS A 1 92 ? -48.632 10.980 37.663 1.00 66.88 92 LYS A CA 1
ATOM 718 C C . LYS A 1 92 ? -47.286 10.763 36.951 1.00 66.88 92 LYS A C 1
ATOM 720 O O . LYS A 1 92 ? -47.254 10.025 35.978 1.00 66.88 92 LYS A O 1
ATOM 725 N N . LEU A 1 93 ? -46.217 11.400 37.432 1.00 73.50 93 LEU A N 1
ATOM 726 C CA . LEU A 1 93 ? -44.897 11.398 36.802 1.00 73.50 93 LEU A CA 1
ATOM 727 C C . LEU A 1 93 ? -44.250 10.016 36.898 1.00 73.50 93 LEU A C 1
ATOM 729 O O . LEU A 1 93 ? -44.019 9.512 38.001 1.00 73.50 93 LEU A O 1
ATOM 733 N N . ASP A 1 94 ? -43.968 9.407 35.755 1.00 85.50 94 ASP A N 1
ATOM 734 C CA . ASP A 1 94 ? -43.187 8.173 35.659 1.00 85.50 94 ASP A CA 1
ATOM 735 C C . ASP A 1 94 ? -41.677 8.477 35.592 1.00 85.50 94 ASP A C 1
ATOM 737 O O . ASP A 1 94 ? -41.278 9.581 35.221 1.00 85.50 94 ASP A O 1
ATOM 741 N N . ILE A 1 95 ? -40.824 7.506 35.942 1.00 85.88 95 ILE A N 1
ATOM 742 C CA . ILE A 1 95 ? -39.360 7.633 35.827 1.00 85.88 95 ILE A CA 1
ATOM 743 C C . ILE A 1 95 ? -38.974 7.959 34.381 1.00 85.88 95 ILE A C 1
ATOM 745 O O . ILE A 1 95 ? -38.134 8.825 34.168 1.00 85.88 95 ILE A O 1
ATOM 749 N N . SER A 1 96 ? -39.635 7.347 33.394 1.00 84.38 96 SER A N 1
ATOM 750 C CA . SER A 1 96 ? -39.424 7.633 31.968 1.00 84.38 96 SER A CA 1
ATOM 751 C C . SER A 1 96 ? -39.671 9.109 31.618 1.00 84.38 96 SER A C 1
ATOM 753 O O . SER A 1 96 ? -38.859 9.741 30.943 1.00 84.38 96 SER A O 1
ATOM 755 N N . GLU A 1 97 ? -40.756 9.691 32.134 1.00 86.62 97 GLU A N 1
ATOM 756 C CA . GLU A 1 97 ? -41.115 11.091 31.912 1.00 86.62 97 GLU A CA 1
ATOM 757 C C . GLU A 1 97 ? -40.107 12.037 32.571 1.00 86.62 97 GLU A C 1
ATOM 759 O O . GLU A 1 97 ? -39.673 13.008 31.952 1.00 86.62 97 GLU A O 1
ATOM 764 N N . VAL A 1 98 ? -39.690 11.741 33.803 1.00 85.69 98 VAL A N 1
ATOM 765 C CA . VAL A 1 98 ? -38.730 12.570 34.543 1.00 85.69 98 VAL A CA 1
ATOM 766 C C . VAL A 1 98 ? -37.328 12.468 33.949 1.00 85.69 98 VAL A C 1
ATOM 768 O O . VAL A 1 98 ? -36.647 13.488 33.844 1.00 85.69 98 VAL A O 1
ATOM 771 N N . VAL A 1 99 ? -36.911 11.288 33.485 1.00 85.06 99 VAL A N 1
ATOM 772 C CA . VAL A 1 99 ? -35.673 11.110 32.711 1.00 85.06 99 VAL A CA 1
ATOM 773 C C . VAL A 1 99 ? -35.745 11.921 31.415 1.00 85.06 99 VAL A C 1
ATOM 775 O O . VAL A 1 99 ? -34.837 12.702 31.135 1.00 85.06 99 VAL A O 1
ATOM 778 N N . GLY A 1 100 ? -36.857 11.853 30.676 1.00 82.06 100 GLY A N 1
ATOM 779 C CA . GLY A 1 100 ? -37.061 12.645 29.460 1.00 82.06 100 GLY A CA 1
ATOM 780 C C . GLY A 1 100 ? -37.033 14.160 29.705 1.00 82.06 100 GLY A C 1
ATOM 781 O O . GLY A 1 100 ? -36.369 14.899 28.976 1.00 82.06 100 GLY A O 1
ATOM 782 N N . GLN A 1 101 ? -37.706 14.643 30.753 1.00 82.62 101 GLN A N 1
ATOM 783 C CA . GLN A 1 101 ? -37.697 16.058 31.147 1.00 82.62 101 GLN A CA 1
ATOM 784 C C . GLN A 1 101 ? -36.305 16.518 31.590 1.00 82.62 101 GLN A C 1
ATOM 786 O O . GLN A 1 101 ? -35.868 17.609 31.222 1.00 82.62 101 GLN A O 1
ATOM 791 N N . THR A 1 102 ? -35.595 15.675 32.339 1.00 77.12 102 THR A N 1
ATOM 792 C CA . THR A 1 102 ? -34.221 15.918 32.785 1.00 77.12 102 THR A CA 1
ATOM 793 C C . THR A 1 102 ? -33.281 16.031 31.591 1.00 77.12 102 THR A C 1
ATOM 795 O O . THR A 1 102 ? -32.567 17.026 31.465 1.00 77.12 102 THR A O 1
ATOM 798 N N . GLN A 1 103 ? -33.366 15.099 30.640 1.00 73.81 103 GLN A N 1
ATOM 799 C CA . GLN A 1 103 ? -32.586 15.149 29.407 1.00 73.81 103 GLN A CA 1
ATOM 800 C C . GLN A 1 103 ? -32.896 16.411 28.590 1.00 73.81 103 GLN A C 1
ATOM 802 O O . GLN A 1 103 ? -31.987 17.084 28.111 1.00 73.81 103 GLN A O 1
ATOM 807 N N . GLN A 1 104 ? -34.171 16.798 28.470 1.00 74.44 104 GLN A N 1
ATOM 808 C CA . GLN A 1 104 ? -34.555 18.047 27.804 1.00 74.44 104 GLN A CA 1
ATOM 809 C C . GLN A 1 104 ? -34.025 19.291 28.527 1.00 74.44 104 GLN A C 1
ATOM 811 O O . GLN A 1 104 ? -33.617 20.254 27.873 1.00 74.44 104 GLN A O 1
ATOM 816 N N . HIS A 1 105 ? -34.041 19.301 29.861 1.00 74.50 105 HIS A N 1
ATOM 817 C CA . HIS A 1 105 ? -33.501 20.394 30.662 1.00 74.50 105 HIS A CA 1
ATOM 818 C C . HIS A 1 105 ? -31.990 20.531 30.454 1.00 74.50 105 HIS A C 1
ATOM 820 O O . HIS A 1 105 ? -31.507 21.639 30.207 1.00 74.50 105 HIS A O 1
ATOM 826 N N . PHE A 1 106 ? -31.261 19.414 30.470 1.00 67.12 106 PHE A N 1
ATOM 827 C CA . PHE A 1 106 ? -29.832 19.390 30.175 1.00 67.12 106 PHE A CA 1
ATOM 828 C C . PHE A 1 106 ? -29.536 19.846 28.757 1.00 67.12 106 PHE A C 1
ATOM 830 O O . PHE A 1 106 ? -28.747 20.771 28.594 1.00 67.12 106 PHE A O 1
ATOM 837 N N . ASN A 1 107 ? -30.244 19.321 27.756 1.00 65.50 107 ASN A N 1
ATOM 838 C CA . ASN A 1 107 ? -30.083 19.748 26.368 1.00 65.50 107 ASN A CA 1
ATOM 839 C C . ASN A 1 107 ? -30.295 21.267 26.225 1.00 65.50 107 ASN A C 1
ATOM 841 O O . ASN A 1 107 ? -29.523 21.939 25.550 1.00 65.50 107 ASN A O 1
ATOM 845 N N . LYS A 1 108 ? -31.291 21.850 26.909 1.00 72.69 108 LYS A N 1
ATOM 846 C CA . LYS A 1 108 ? -31.516 23.309 26.911 1.00 72.69 108 LYS A CA 1
ATOM 847 C C . LYS A 1 108 ? -30.397 24.083 27.612 1.00 72.69 108 LYS A C 1
ATOM 849 O O . LYS A 1 108 ? -30.018 25.155 27.143 1.00 72.69 108 LYS A O 1
ATOM 854 N N . LYS A 1 109 ? -29.893 23.588 28.745 1.00 70.00 109 LYS A N 1
ATOM 855 C CA . LYS A 1 109 ? -28.793 24.221 29.492 1.00 70.00 109 LYS A CA 1
ATOM 856 C C . LYS A 1 109 ? -27.487 24.172 28.699 1.00 70.00 109 LYS A C 1
ATOM 858 O O . LYS A 1 109 ? -26.766 25.164 28.675 1.00 70.00 109 LYS A O 1
ATOM 863 N N . GLU A 1 110 ? -27.235 23.055 28.030 1.00 61.66 110 GLU A N 1
ATOM 864 C CA . GLU A 1 110 ? -26.084 22.829 27.161 1.00 61.66 110 GLU A CA 1
ATOM 865 C C . GLU A 1 110 ? -26.163 23.715 25.914 1.00 61.66 110 GLU A C 1
ATOM 867 O O . GLU A 1 110 ? -25.216 24.435 25.646 1.00 61.66 110 GLU A O 1
ATOM 872 N N . VAL A 1 111 ? -27.312 23.797 25.228 1.00 65.25 111 VAL A N 1
ATOM 873 C CA . VAL A 1 111 ? -27.504 24.729 24.096 1.00 65.25 111 VAL A CA 1
ATOM 874 C C . VAL A 1 111 ? -27.242 26.181 24.507 1.00 65.25 111 VAL A C 1
ATOM 876 O O . VAL A 1 111 ? -26.542 26.894 23.801 1.00 65.25 111 VAL A O 1
ATOM 879 N N . ARG A 1 112 ? -27.724 26.621 25.676 1.00 70.19 112 ARG A N 1
ATOM 880 C CA . ARG A 1 112 ? -27.450 27.979 26.193 1.00 70.19 112 ARG A CA 1
ATOM 881 C C . ARG A 1 112 ? -25.997 28.195 26.614 1.00 70.19 112 ARG A C 1
ATOM 883 O O . ARG A 1 112 ? -25.539 29.335 26.696 1.00 70.19 112 ARG A O 1
ATOM 890 N N . LEU A 1 113 ? -25.294 27.137 27.009 1.00 65.62 113 LEU A N 1
ATOM 891 C CA . LEU A 1 113 ? -23.872 27.206 27.324 1.00 65.62 113 LEU A CA 1
ATOM 892 C C . LEU A 1 113 ? -23.066 27.313 26.028 1.00 65.62 113 LEU A C 1
ATOM 894 O O . LEU A 1 113 ? -22.309 28.269 25.895 1.00 65.62 113 LEU A O 1
ATOM 898 N N . TRP A 1 114 ? -23.352 26.442 25.058 1.00 62.19 114 TRP A N 1
ATOM 899 C CA . TRP A 1 114 ? -22.851 26.500 23.688 1.00 62.19 114 TRP A CA 1
ATOM 900 C C . TRP A 1 114 ? -23.071 27.870 23.062 1.00 62.19 114 TRP A C 1
ATOM 902 O O . TRP A 1 114 ? -22.120 28.453 22.574 1.00 62.19 114 TRP A O 1
ATOM 912 N N . GLU A 1 115 ? -24.281 28.433 23.096 1.00 67.62 115 GLU A N 1
ATOM 913 C CA . GLU A 1 115 ? -24.558 29.767 22.541 1.00 67.62 115 GLU A CA 1
ATOM 914 C C . GLU A 1 115 ? -23.622 30.820 23.147 1.00 67.62 115 GLU A C 1
ATOM 916 O O . GLU A 1 115 ? -22.923 31.518 22.413 1.00 67.62 115 GLU A O 1
ATOM 921 N N . ARG A 1 116 ? -23.490 30.836 24.480 1.00 70.38 116 ARG A N 1
ATOM 922 C CA . ARG A 1 116 ? -22.591 31.760 25.186 1.00 70.38 116 ARG A CA 1
ATOM 923 C C . ARG A 1 116 ? -21.112 31.535 24.867 1.00 70.38 116 ARG A C 1
ATOM 925 O O . ARG A 1 116 ? -20.380 32.511 24.748 1.00 70.38 116 ARG A O 1
ATOM 932 N N . LEU A 1 117 ? -20.658 30.288 24.746 1.00 64.12 117 LEU A N 1
ATOM 933 C CA . LEU A 1 117 ? -19.267 29.960 24.413 1.00 64.12 117 LEU A CA 1
ATOM 934 C C . LEU A 1 117 ? -18.960 30.226 22.931 1.00 64.12 117 LEU A C 1
ATOM 936 O O . LEU A 1 117 ? -17.895 30.730 22.596 1.00 64.12 117 LEU A O 1
ATOM 940 N N . SER A 1 118 ? -19.910 29.950 22.044 1.00 63.19 118 SER A N 1
ATOM 941 C CA . SER A 1 118 ? -19.791 30.092 20.590 1.00 63.19 118 SER A CA 1
ATOM 942 C C . SER A 1 118 ? -19.650 31.552 20.142 1.00 63.19 118 SER A C 1
ATOM 944 O O . SER A 1 118 ? -18.998 31.827 19.134 1.00 63.19 118 SER A O 1
ATOM 946 N N . GLU A 1 119 ? -20.213 32.486 20.915 1.00 67.75 119 GLU A N 1
ATOM 947 C CA . GLU A 1 119 ? -20.160 33.933 20.675 1.00 67.75 119 GLU A CA 1
ATOM 948 C C . GLU A 1 119 ? -18.909 34.609 21.259 1.00 67.75 119 GLU A C 1
ATOM 950 O O . GLU A 1 119 ? -18.642 35.782 20.970 1.00 67.75 119 GLU A O 1
ATOM 955 N N . ARG A 1 120 ? -18.107 33.883 22.049 1.00 67.50 120 ARG A N 1
ATOM 956 C CA . ARG A 1 120 ? -16.845 34.402 22.579 1.00 67.50 120 ARG A CA 1
ATOM 957 C C . ARG A 1 120 ? -15.822 34.587 21.461 1.00 67.50 120 ARG A C 1
ATOM 959 O O . ARG A 1 120 ? -15.575 33.698 20.645 1.00 67.50 120 ARG A O 1
ATOM 966 N N . LYS A 1 121 ? -15.230 35.783 21.424 1.00 62.69 121 LYS A N 1
ATOM 967 C CA . LYS A 1 121 ? -14.149 36.142 20.491 1.00 62.69 121 LYS A CA 1
ATOM 968 C C . LYS A 1 121 ? -12.770 35.768 21.025 1.00 62.69 121 LYS A C 1
ATOM 970 O O . LYS A 1 121 ? -11.824 35.706 20.248 1.00 62.69 121 LYS A O 1
ATOM 975 N N . ASP A 1 122 ? -12.653 35.563 22.331 1.00 63.56 122 ASP A N 1
ATOM 976 C CA . ASP A 1 122 ? -11.425 35.144 22.981 1.00 63.56 122 ASP A CA 1
ATOM 977 C C . ASP A 1 122 ? -11.236 33.628 22.863 1.00 63.56 122 ASP A C 1
ATOM 979 O O . ASP A 1 122 ? -12.140 32.837 23.122 1.00 63.56 122 ASP A O 1
ATOM 983 N N . ALA A 1 123 ? -10.036 33.227 22.445 1.00 57.00 123 ALA A N 1
ATOM 984 C CA . ALA A 1 123 ? -9.666 31.836 22.195 1.00 57.00 123 ALA A CA 1
ATOM 985 C C . ALA A 1 123 ? -9.331 31.053 23.482 1.00 57.00 123 ALA A C 1
ATOM 987 O O . ALA A 1 123 ? -8.621 30.054 23.417 1.00 57.00 123 ALA A O 1
ATOM 988 N N . VAL A 1 124 ? -9.776 31.527 24.654 1.00 59.56 124 VAL A N 1
ATOM 989 C CA . VAL A 1 124 ? -9.339 30.989 25.947 1.00 59.56 124 VAL A CA 1
ATOM 990 C C . VAL A 1 124 ? -10.514 30.727 26.901 1.00 59.56 124 VAL A C 1
ATOM 992 O O . VAL A 1 124 ? -11.347 31.621 27.113 1.00 59.56 124 VAL A O 1
ATOM 995 N N . PRO A 1 125 ? -10.537 29.561 27.578 1.00 59.09 125 PRO A N 1
ATOM 996 C CA . PRO A 1 125 ? -9.657 28.395 27.401 1.00 59.09 125 PRO A CA 1
ATOM 997 C C . PRO A 1 125 ? -10.260 27.346 26.454 1.00 59.09 125 PRO A C 1
ATOM 999 O O . PRO A 1 125 ? -11.456 27.052 26.523 1.00 59.09 125 PRO A O 1
ATOM 1002 N N . MET A 1 126 ? -9.416 26.719 25.628 1.00 69.94 126 MET A N 1
ATOM 1003 C CA . MET A 1 126 ? -9.705 25.379 25.106 1.00 69.94 126 MET A CA 1
ATOM 1004 C C . MET A 1 126 ? -9.833 24.396 26.274 1.00 69.94 126 MET A C 1
ATOM 1006 O O . MET A 1 126 ? -9.121 24.517 27.271 1.00 69.94 126 MET A O 1
ATOM 1010 N N . ILE A 1 127 ? -10.733 23.418 26.156 1.00 70.50 127 ILE A N 1
ATOM 1011 C CA . ILE A 1 127 ? -10.792 22.319 27.125 1.00 70.50 127 ILE A CA 1
ATOM 1012 C C . ILE A 1 127 ? -9.694 21.336 26.729 1.00 70.50 127 ILE A C 1
ATOM 1014 O O . ILE A 1 127 ? -9.781 20.699 25.676 1.00 70.50 127 ILE A O 1
ATOM 1018 N N . ALA A 1 128 ? -8.645 21.268 27.548 1.00 76.88 128 ALA A N 1
ATOM 1019 C CA . ALA A 1 128 ? -7.662 20.201 27.475 1.00 76.88 128 ALA A CA 1
ATOM 1020 C C . ALA A 1 128 ? -8.347 18.919 27.955 1.00 76.88 128 ALA A C 1
ATOM 1022 O O . ALA A 1 128 ? -8.676 18.791 29.132 1.00 76.88 128 ALA A O 1
ATOM 1023 N N . GLU A 1 129 ? -8.616 18.004 27.029 1.00 75.38 129 GLU A N 1
ATOM 1024 C CA . GLU A 1 129 ? -9.229 16.716 27.353 1.00 75.38 129 GLU A CA 1
ATOM 1025 C C . GLU A 1 129 ? -8.203 15.853 28.088 1.00 75.38 129 GLU A C 1
ATOM 1027 O O . GLU A 1 129 ? -8.522 15.198 29.079 1.00 75.38 129 GLU A O 1
ATOM 1032 N N . THR A 1 130 ? -6.951 15.849 27.612 1.00 79.88 130 THR A N 1
ATOM 1033 C CA . THR A 1 130 ? -5.929 14.960 28.158 1.00 79.88 130 THR A CA 1
ATOM 1034 C C . THR A 1 130 ? -4.512 15.284 27.679 1.00 79.88 130 THR A C 1
ATOM 1036 O O . THR A 1 130 ? -4.342 15.897 26.627 1.00 79.88 130 THR A O 1
ATOM 1039 N N . SER A 1 131 ? -3.502 14.849 28.433 1.00 84.62 131 SER A N 1
ATOM 1040 C CA . SER A 1 131 ? -2.087 14.917 28.037 1.00 84.62 131 SER A CA 1
ATOM 1041 C C . SER A 1 131 ? -1.695 13.682 27.213 1.00 84.62 131 SER A C 1
ATOM 1043 O O . SER A 1 131 ? -2.271 12.611 27.416 1.00 84.62 131 SER A O 1
ATOM 1045 N N . LEU A 1 132 ? -0.762 13.850 26.276 1.00 82.69 132 LEU A N 1
ATOM 1046 C CA . LEU A 1 132 ? -0.339 12.876 25.266 1.00 82.69 132 LEU A CA 1
ATOM 1047 C C . LEU A 1 132 ? 1.194 12.730 25.256 1.00 82.69 132 LEU A C 1
ATOM 1049 O O . LEU A 1 132 ? 1.926 13.669 25.589 1.00 82.69 132 LEU A O 1
ATOM 1053 N N . GLY A 1 133 ? 1.675 11.569 24.823 1.00 77.12 133 GLY A N 1
ATOM 1054 C CA . GLY A 1 133 ? 3.082 11.200 24.778 1.00 77.12 133 GLY A CA 1
ATOM 1055 C C . GLY A 1 133 ? 3.696 11.138 26.175 1.00 77.12 133 GLY A C 1
ATOM 1056 O O . GLY A 1 133 ? 3.148 10.560 27.112 1.00 77.12 133 GLY A O 1
ATOM 1057 N N . ASP A 1 134 ? 4.844 11.779 26.329 1.00 79.38 134 ASP A N 1
ATOM 1058 C CA . ASP A 1 134 ? 5.527 12.009 27.606 1.00 79.38 134 ASP A CA 1
ATOM 1059 C C . ASP A 1 134 ? 5.056 13.290 28.325 1.00 79.38 134 ASP A C 1
ATOM 1061 O O . ASP A 1 134 ? 5.678 13.736 29.290 1.00 79.38 134 ASP A O 1
ATOM 1065 N N . GLY A 1 135 ? 3.955 13.889 27.861 1.00 85.94 135 GLY A N 1
ATOM 1066 C CA . GLY A 1 135 ? 3.460 15.181 28.323 1.00 85.94 135 GLY A CA 1
ATOM 1067 C C . GLY A 1 135 ? 3.882 16.362 27.453 1.00 85.94 135 GLY A C 1
ATOM 1068 O O . GLY A 1 135 ? 3.481 17.489 27.742 1.00 85.94 135 GLY A O 1
ATOM 1069 N N . THR A 1 136 ? 4.637 16.121 26.376 1.00 89.06 136 THR A N 1
ATOM 1070 C CA . THR A 1 136 ? 4.987 17.149 25.383 1.00 89.06 136 THR A CA 1
ATOM 1071 C C . THR A 1 136 ? 3.767 17.666 24.626 1.00 89.06 136 THR A C 1
ATOM 1073 O O . THR A 1 136 ? 3.769 18.813 24.183 1.00 89.06 136 THR A O 1
ATOM 1076 N N . TYR A 1 137 ? 2.704 16.866 24.509 1.00 93.25 137 TYR A N 1
ATOM 1077 C CA . TYR A 1 137 ? 1.492 17.248 23.788 1.00 93.25 137 TYR A CA 1
ATOM 1078 C C . TYR A 1 137 ? 0.239 17.107 24.655 1.00 93.25 137 TYR A C 1
ATOM 1080 O O . TYR A 1 137 ? 0.213 16.390 25.659 1.00 93.25 137 TYR A O 1
ATOM 1088 N N . TYR A 1 138 ? -0.840 17.763 24.242 1.00 92.25 138 TYR A N 1
ATOM 1089 C CA . TYR A 1 138 ? -2.170 17.550 24.800 1.00 92.25 138 TYR A CA 1
ATOM 1090 C C . TYR A 1 138 ? -3.248 17.621 23.722 1.00 92.25 138 TYR A C 1
ATOM 1092 O O . TYR A 1 138 ? -3.093 18.270 22.687 1.00 92.25 138 TYR A O 1
ATOM 1100 N N . LEU A 1 139 ? -4.365 16.941 23.969 1.00 90.88 139 LEU A N 1
ATOM 1101 C CA . LEU A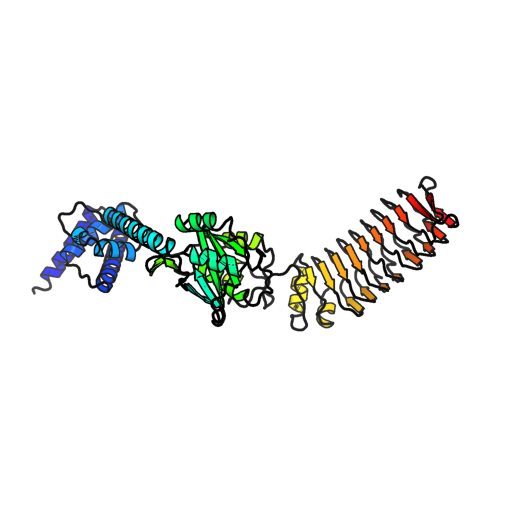 1 139 ? -5.532 16.982 23.100 1.00 90.88 139 LEU A CA 1
ATOM 1102 C C . LEU A 1 139 ? -6.470 18.089 23.568 1.00 90.88 139 LEU A C 1
ATOM 1104 O O . LEU A 1 139 ? -7.050 18.011 24.652 1.00 90.88 139 LEU A O 1
ATOM 1108 N N . GLY A 1 140 ? -6.638 19.116 22.746 1.00 89.81 140 GLY A N 1
ATOM 1109 C CA . GLY A 1 140 ? -7.553 20.213 23.012 1.00 89.81 140 GLY A CA 1
ATOM 1110 C C . GLY A 1 140 ? -8.762 20.161 22.089 1.00 89.81 140 GLY A C 1
ATOM 1111 O O . GLY A 1 140 ? -8.625 20.095 20.870 1.00 89.81 140 GLY A O 1
ATOM 1112 N N . ARG A 1 141 ? -9.969 20.229 22.646 1.00 88.62 141 ARG A N 1
ATOM 1113 C CA . ARG A 1 141 ? -11.192 20.278 21.838 1.00 88.62 141 ARG A CA 1
ATOM 1114 C C . ARG A 1 141 ? -11.516 21.717 21.415 1.00 88.62 141 ARG A C 1
ATOM 1116 O O . ARG A 1 141 ? -11.406 22.664 22.200 1.00 88.62 141 ARG A O 1
ATOM 1123 N N . LEU A 1 142 ? -11.903 21.896 20.151 1.00 88.31 142 LEU A N 1
ATOM 1124 C CA . LEU A 1 142 ? -12.270 23.190 19.575 1.00 88.31 142 LEU A CA 1
ATOM 1125 C C . LEU A 1 142 ? -13.787 23.395 19.696 1.00 88.31 142 LEU A C 1
ATOM 1127 O O . LEU A 1 142 ? -14.573 22.602 19.185 1.00 88.31 142 LEU A O 1
ATOM 1131 N N . PHE A 1 143 ? -14.199 24.484 20.350 1.00 80.12 143 PHE A N 1
ATOM 1132 C CA . PHE A 1 143 ? -15.610 24.780 20.650 1.00 80.12 143 PHE A CA 1
ATOM 1133 C C . PHE A 1 143 ? -16.029 26.162 20.160 1.00 80.12 143 PHE A C 1
ATOM 1135 O O . PHE A 1 143 ? -17.136 26.353 19.668 1.00 80.12 143 PHE A O 1
ATOM 1142 N N . THR A 1 144 ? -15.150 27.154 20.290 1.00 81.81 144 THR A N 1
ATOM 1143 C CA . THR A 1 144 ? -15.482 28.538 19.953 1.00 81.81 144 THR A CA 1
ATOM 1144 C C . THR A 1 144 ? -15.027 28.860 18.542 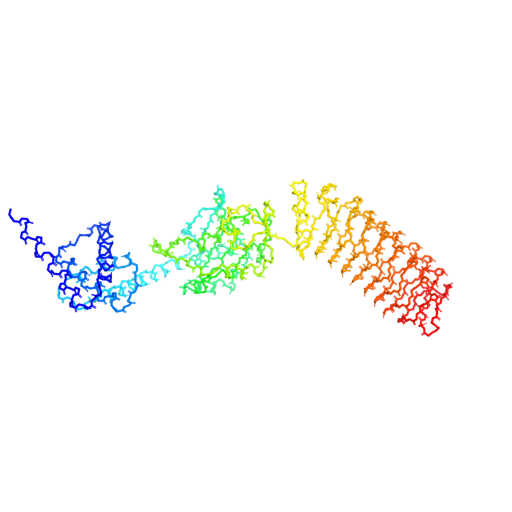1.00 81.81 144 THR A C 1
ATOM 1146 O O . THR A 1 144 ? -14.053 28.299 18.035 1.00 81.81 144 THR A O 1
ATOM 1149 N N . ARG A 1 145 ? -15.681 29.833 17.905 1.00 83.12 145 ARG A N 1
ATOM 1150 C CA . ARG A 1 145 ? -15.222 30.346 16.610 1.00 83.12 145 ARG A CA 1
ATOM 1151 C C . ARG A 1 145 ? -13.778 30.858 16.699 1.00 83.12 145 ARG A C 1
ATOM 1153 O O . ARG A 1 145 ? -13.014 30.686 15.754 1.00 83.12 145 ARG A O 1
ATOM 1160 N N . GLY A 1 146 ? -13.398 31.415 17.853 1.00 84.12 146 GLY A N 1
ATOM 1161 C CA . GLY A 1 146 ? -12.025 31.804 18.171 1.00 84.12 146 GLY A CA 1
ATOM 1162 C C . GLY A 1 146 ? -11.038 30.636 18.098 1.00 84.12 146 GLY A C 1
ATOM 1163 O O . GLY A 1 146 ? -10.001 30.786 17.462 1.00 84.12 146 GLY A O 1
ATOM 1164 N N . HIS A 1 147 ? -11.376 29.464 18.650 1.00 87.25 147 HIS A N 1
ATOM 1165 C CA . HIS A 1 147 ? -10.525 28.265 18.577 1.00 87.25 147 HIS A CA 1
ATOM 1166 C C . HIS A 1 147 ? -10.316 27.805 17.130 1.00 87.25 147 HIS A C 1
ATOM 1168 O O . HIS A 1 147 ? -9.184 27.569 16.718 1.00 87.25 147 HIS A O 1
ATOM 1174 N N . PHE A 1 148 ? -11.387 27.736 16.332 1.00 88.19 148 PHE A N 1
ATOM 1175 C CA . PHE A 1 148 ? -11.291 27.348 14.919 1.00 88.19 148 PHE A CA 1
ATOM 1176 C C . PHE A 1 148 ? -10.437 28.333 14.108 1.00 88.19 148 PHE A C 1
ATOM 1178 O O . PHE A 1 148 ? -9.633 27.907 13.282 1.00 88.19 148 PHE A O 1
ATOM 1185 N N . ILE A 1 149 ? -10.586 29.643 14.346 1.00 86.25 149 ILE A N 1
ATOM 1186 C CA . ILE A 1 149 ? -9.783 30.676 13.676 1.00 86.25 149 ILE A CA 1
ATOM 1187 C C . ILE A 1 149 ? -8.317 30.581 14.098 1.00 86.25 149 ILE A C 1
ATOM 1189 O O . ILE A 1 149 ? -7.451 30.584 13.225 1.00 86.25 149 ILE A O 1
ATOM 1193 N N . ALA A 1 150 ? -8.037 30.496 15.401 1.00 87.25 150 ALA A N 1
ATOM 1194 C CA . ALA A 1 150 ? -6.677 30.406 15.925 1.00 87.25 150 ALA A CA 1
ATOM 1195 C C . ALA A 1 150 ? -5.963 29.172 15.362 1.00 87.25 150 ALA A C 1
ATOM 1197 O O . ALA A 1 150 ? -4.904 29.297 14.752 1.00 87.25 150 ALA A O 1
ATOM 1198 N N . ASN A 1 151 ? -6.610 28.008 15.444 1.00 89.25 151 ASN A N 1
ATOM 1199 C CA . ASN A 1 151 ? -6.059 26.759 14.940 1.00 89.25 151 ASN A CA 1
ATOM 1200 C C . ASN A 1 151 ? -5.830 26.785 13.420 1.00 89.25 151 ASN A C 1
ATOM 1202 O O . ASN A 1 151 ? -4.742 26.471 12.944 1.00 89.25 151 ASN A O 1
ATOM 1206 N N . SER A 1 152 ? -6.819 27.257 12.657 1.00 88.25 152 SER A N 1
ATOM 1207 C CA . SER A 1 152 ? -6.690 27.391 11.206 1.00 88.25 152 SER A CA 1
ATOM 1208 C C . SER A 1 152 ? -5.623 28.399 10.777 1.00 88.25 152 SER A C 1
ATOM 1210 O O . SER A 1 152 ? -5.135 28.293 9.653 1.00 88.25 152 SER A O 1
ATOM 1212 N N . THR A 1 153 ? -5.333 29.405 11.604 1.00 88.44 153 THR A N 1
ATOM 1213 C CA . THR A 1 153 ? -4.323 30.424 11.302 1.00 88.44 153 THR A CA 1
ATOM 1214 C C . THR A 1 153 ? -2.924 29.848 11.461 1.00 88.44 153 THR A C 1
ATOM 1216 O O . THR A 1 153 ? -2.106 30.062 10.578 1.00 88.44 153 THR A O 1
ATOM 1219 N N . VAL A 1 154 ? -2.676 29.088 12.532 1.00 90.50 154 VAL A N 1
ATOM 1220 C CA . VAL A 1 154 ? -1.373 28.450 12.777 1.00 90.50 154 VAL A CA 1
ATOM 1221 C C . VAL A 1 154 ? -1.108 27.322 11.777 1.00 90.50 154 VAL A C 1
ATOM 1223 O O . VAL A 1 154 ? -0.050 27.280 11.162 1.00 90.50 154 VAL A O 1
ATOM 1226 N N . LEU A 1 155 ? -2.082 26.435 11.550 1.00 89.38 155 LEU A N 1
ATOM 1227 C CA . LEU A 1 155 ? -1.885 25.269 10.682 1.00 89.38 155 LEU A CA 1
ATOM 1228 C C . LEU A 1 155 ? -2.075 25.554 9.186 1.00 89.38 155 LEU A C 1
ATOM 1230 O O . LEU A 1 155 ? -1.858 24.669 8.366 1.00 89.38 155 LEU A O 1
ATOM 1234 N N . GLU A 1 156 ? -2.537 26.737 8.786 1.00 87.19 156 GLU A N 1
ATOM 1235 C CA . GLU A 1 156 ? -2.781 27.088 7.373 1.00 87.19 156 GLU A CA 1
ATOM 1236 C C . GLU A 1 156 ? -3.633 26.062 6.570 1.00 87.19 156 GLU A C 1
ATOM 1238 O O . GLU A 1 156 ? -3.604 26.040 5.341 1.00 87.19 156 GLU A O 1
ATOM 1243 N N . HIS A 1 157 ? -4.408 25.194 7.233 1.00 75.44 157 HIS A N 1
ATOM 1244 C CA . HIS A 1 157 ? -5.094 24.051 6.608 1.00 75.44 157 HIS A CA 1
ATOM 1245 C C . HIS A 1 157 ? -6.625 24.182 6.572 1.00 75.44 157 HIS A C 1
ATOM 1247 O O . HIS A 1 157 ? -7.170 25.108 7.168 1.00 75.44 157 HIS A O 1
ATOM 1253 N N . CYS A 1 158 ? -7.328 23.234 5.927 1.00 63.09 158 CYS A N 1
ATOM 1254 C CA . CYS A 1 158 ? -8.755 23.239 5.532 1.00 63.09 158 CYS A CA 1
ATOM 1255 C C . CYS A 1 158 ? -9.839 23.547 6.580 1.00 63.09 158 CYS A C 1
ATOM 1257 O O . CYS A 1 158 ? -11.015 23.649 6.216 1.00 63.09 158 CYS A O 1
ATOM 1259 N N . LEU A 1 159 ? -9.482 23.825 7.831 1.00 62.72 159 LEU A N 1
ATOM 1260 C CA . LEU A 1 159 ? -10.316 24.724 8.620 1.00 62.72 159 LEU A CA 1
ATOM 1261 C C . LEU A 1 159 ? -10.386 26.141 8.005 1.00 62.72 159 LEU A C 1
ATOM 1263 O O . LEU A 1 159 ? -11.272 26.868 8.397 1.00 62.72 159 LEU A O 1
ATOM 1267 N N . GLY A 1 160 ? -9.560 26.504 7.010 1.00 53.00 160 GLY A N 1
ATOM 1268 C CA . GLY A 1 160 ? -9.380 27.817 6.367 1.00 53.00 160 GLY A CA 1
ATOM 1269 C C . GLY A 1 160 ? -10.614 28.693 6.104 1.00 53.00 160 GLY A C 1
ATOM 1270 O O . GLY A 1 160 ? -11.746 28.230 6.015 1.00 53.00 160 GLY A O 1
ATOM 1271 N N . LYS A 1 161 ? -10.374 30.000 5.903 1.00 55.34 161 LYS A N 1
ATOM 1272 C CA . LYS A 1 161 ? -11.346 31.126 5.877 1.00 55.34 161 LYS A CA 1
ATOM 1273 C C . LYS A 1 161 ? -12.702 30.899 5.175 1.00 55.34 161 LYS A C 1
ATOM 1275 O O . LYS A 1 161 ? -13.661 31.577 5.526 1.00 55.34 161 LYS A O 1
ATOM 1280 N N . LYS A 1 162 ? -12.806 29.998 4.189 1.00 60.62 162 LYS A N 1
ATOM 1281 C CA . LYS A 1 162 ? -14.066 29.684 3.477 1.00 60.62 162 LYS A CA 1
ATOM 1282 C C . LYS A 1 162 ? -14.862 28.513 4.085 1.00 60.62 162 LYS A C 1
ATOM 1284 O O . LYS A 1 162 ? -16.042 28.378 3.779 1.00 60.62 162 LYS A O 1
ATOM 1289 N N . SER A 1 163 ? -14.246 27.707 4.952 1.00 73.38 163 SER A N 1
ATOM 1290 C CA . SER A 1 163 ? -14.798 26.467 5.514 1.00 73.38 163 SER A CA 1
ATOM 1291 C C . SER A 1 163 ? -15.018 26.508 7.032 1.00 73.38 163 SER A C 1
ATOM 1293 O O . SER A 1 163 ? -15.788 25.676 7.515 1.00 73.38 163 SER A O 1
ATOM 1295 N N . ILE A 1 164 ? -14.432 27.472 7.771 1.00 83.81 164 ILE A N 1
ATOM 1296 C CA . ILE A 1 164 ? -14.643 27.642 9.231 1.00 83.81 164 ILE A CA 1
ATOM 1297 C C . ILE A 1 164 ? -16.127 27.569 9.575 1.00 83.81 164 ILE A C 1
ATOM 1299 O O . ILE A 1 164 ? -16.520 26.767 10.413 1.00 83.81 164 ILE A O 1
ATOM 1303 N N . GLU A 1 165 ? -16.966 28.349 8.889 1.00 83.81 165 GLU A N 1
ATOM 1304 C CA . GLU A 1 165 ? -18.402 28.405 9.188 1.00 83.81 165 GLU A CA 1
ATOM 1305 C C . GLU A 1 165 ? -19.095 27.061 9.001 1.00 83.81 165 GLU A C 1
ATOM 1307 O O . GLU A 1 165 ? -20.005 26.721 9.755 1.00 83.81 165 GLU A O 1
ATOM 1312 N N . ARG A 1 166 ? -18.652 26.262 8.027 1.00 87.19 166 ARG A N 1
ATOM 1313 C CA . ARG A 1 166 ? -19.218 24.937 7.781 1.00 87.19 166 ARG A CA 1
ATOM 1314 C C . ARG A 1 166 ? -18.875 23.983 8.920 1.00 87.19 166 ARG A C 1
ATOM 1316 O O . ARG A 1 166 ? -19.776 23.330 9.438 1.00 87.19 166 ARG A O 1
ATOM 1323 N N . TYR A 1 167 ? -17.601 23.897 9.302 1.00 87.50 167 TYR A N 1
ATOM 1324 C CA . TYR A 1 167 ? -17.170 23.016 10.391 1.00 87.50 167 TYR A CA 1
ATOM 1325 C C . TYR A 1 167 ? -17.713 23.484 11.738 1.00 87.50 167 TYR A C 1
ATOM 1327 O O . TYR A 1 167 ? -18.207 22.672 12.510 1.00 87.50 167 TYR A O 1
ATOM 1335 N N . PHE A 1 168 ? -17.728 24.792 11.977 1.00 86.62 168 PHE A N 1
ATOM 1336 C CA . PHE A 1 168 ? -18.309 25.381 13.173 1.00 86.62 168 PHE A CA 1
ATOM 1337 C C . PHE A 1 168 ? -19.814 25.113 13.270 1.00 86.62 168 PHE A C 1
ATOM 1339 O O . PHE A 1 168 ? -20.287 24.677 14.313 1.00 86.62 168 PHE A O 1
ATOM 1346 N N . THR A 1 169 ? -20.567 25.278 12.177 1.00 86.62 169 THR A N 1
ATOM 1347 C CA . THR A 1 169 ? -22.005 24.953 12.145 1.00 86.62 169 THR A CA 1
ATOM 1348 C C . THR A 1 169 ? -22.245 23.468 12.401 1.00 86.62 169 THR A C 1
ATOM 1350 O O . THR A 1 169 ? -23.103 23.119 13.207 1.00 86.62 169 THR A O 1
ATOM 1353 N N . LYS A 1 170 ? -21.465 22.583 11.767 1.00 89.00 170 LYS A N 1
ATOM 1354 C CA . LYS A 1 170 ? -21.541 21.138 12.023 1.00 89.00 170 LYS A CA 1
ATOM 1355 C C . LYS A 1 170 ? -21.205 20.799 13.478 1.00 89.00 170 LYS A C 1
ATOM 1357 O O . LYS A 1 170 ? -21.907 20.000 14.087 1.00 89.00 170 LYS A O 1
ATOM 1362 N N . SER A 1 171 ? -20.183 21.432 14.053 1.00 87.44 171 SER A N 1
ATOM 1363 C CA . SER A 1 171 ? -19.807 21.244 15.458 1.00 87.44 171 SER A CA 1
ATOM 1364 C C . SER A 1 171 ? -20.906 21.730 16.401 1.00 87.44 171 SER A C 1
ATOM 1366 O O . SER A 1 171 ? -21.276 21.022 17.332 1.00 87.44 171 SER A O 1
ATOM 1368 N N . LYS A 1 172 ? -21.498 22.898 16.120 1.00 82.88 172 LYS A N 1
ATOM 1369 C CA . LYS A 1 172 ? -22.631 23.464 16.867 1.00 82.88 172 LYS A CA 1
ATOM 1370 C C . LYS A 1 172 ? -23.854 22.547 16.833 1.00 82.88 172 LYS A C 1
ATOM 1372 O O . LYS A 1 172 ? -24.537 22.387 17.840 1.00 82.88 172 LYS A O 1
ATOM 1377 N N . ASN A 1 173 ? -24.115 21.923 15.688 1.00 84.19 173 ASN A N 1
ATOM 1378 C CA . ASN A 1 173 ? -25.198 20.954 15.526 1.00 84.19 173 ASN A CA 1
ATOM 1379 C C . ASN A 1 173 ? -24.870 19.577 16.123 1.00 84.19 173 ASN A C 1
ATOM 1381 O O . ASN A 1 173 ? -25.691 18.667 16.023 1.00 84.19 173 ASN A O 1
ATOM 1385 N N . LYS A 1 174 ? -23.687 19.419 16.733 1.00 83.19 174 LYS A N 1
ATOM 1386 C CA . LYS A 1 174 ? -23.148 18.142 17.203 1.00 83.19 174 LYS A CA 1
ATOM 1387 C C . LYS A 1 174 ? -23.133 17.079 16.105 1.00 83.19 174 LYS A C 1
ATOM 1389 O O . LYS A 1 174 ? -23.345 15.914 16.412 1.00 83.19 174 LYS A O 1
ATOM 1394 N N . ASP A 1 175 ? -22.924 17.467 14.846 1.00 85.81 175 ASP A N 1
ATOM 1395 C CA . ASP A 1 175 ? -22.687 16.543 13.728 1.00 85.81 175 ASP A CA 1
ATOM 1396 C C . ASP A 1 175 ? -21.227 16.071 13.712 1.00 85.81 175 ASP A C 1
ATOM 1398 O O . ASP A 1 175 ? -20.928 14.970 13.262 1.00 85.81 175 ASP A O 1
ATOM 1402 N N . ILE A 1 176 ? -20.313 16.920 14.191 1.00 89.00 176 ILE A N 1
ATOM 1403 C CA . ILE A 1 176 ? -18.892 16.606 14.327 1.00 89.00 176 ILE A CA 1
ATOM 1404 C C . ILE A 1 176 ? -18.339 17.162 15.639 1.00 89.00 176 ILE A C 1
ATOM 1406 O O . ILE A 1 176 ? -18.908 18.075 16.235 1.00 89.00 176 ILE A O 1
ATOM 1410 N N . GLU A 1 177 ? -17.178 16.670 16.031 1.00 88.38 177 GLU A N 1
ATOM 1411 C CA . GLU A 1 177 ? -16.299 17.270 17.023 1.00 88.38 177 GLU A CA 1
ATOM 1412 C C . GLU A 1 177 ? -14.941 17.513 16.377 1.00 88.38 177 GLU A C 1
ATOM 1414 O O . GLU A 1 177 ? -14.487 16.722 15.551 1.00 88.38 177 GLU A O 1
ATOM 1419 N N . VAL A 1 178 ? -14.298 18.622 16.728 1.00 90.50 178 VAL A N 1
ATOM 1420 C CA . VAL A 1 178 ? -12.984 18.964 16.187 1.00 90.50 178 VAL A CA 1
ATOM 1421 C C . VAL A 1 178 ? -12.000 19.089 17.334 1.00 90.50 178 VAL A C 1
ATOM 1423 O O . VAL A 1 178 ? -12.254 19.801 18.304 1.00 90.50 178 VAL A O 1
ATOM 1426 N N . TYR A 1 179 ? -10.882 18.391 17.207 1.00 92.06 179 TYR A N 1
ATOM 1427 C CA . TYR A 1 179 ? -9.785 18.378 18.159 1.00 92.06 179 TYR A CA 1
ATOM 1428 C C . TYR A 1 179 ? -8.531 18.914 17.506 1.00 92.06 179 TYR A C 1
ATOM 1430 O O . TYR A 1 179 ? -8.338 18.771 16.301 1.00 92.06 179 TYR A O 1
ATOM 1438 N N . ALA A 1 180 ? -7.664 19.471 18.331 1.00 93.19 180 ALA A N 1
ATOM 1439 C CA . ALA A 1 180 ? -6.313 19.822 17.977 1.00 93.19 180 ALA A CA 1
ATOM 1440 C C . ALA A 1 180 ? -5.348 19.093 18.907 1.00 93.19 180 ALA A C 1
ATOM 1442 O O . ALA A 1 180 ? -5.547 19.080 20.123 1.00 93.19 180 ALA A O 1
ATOM 1443 N N . VAL A 1 181 ? -4.312 18.493 18.330 1.00 93.56 181 VAL A N 1
ATOM 1444 C CA . VAL A 1 181 ? -3.129 18.086 19.086 1.00 93.56 181 VAL A CA 1
ATOM 1445 C C . VAL A 1 181 ? -2.275 19.332 19.234 1.00 93.56 181 VAL A C 1
ATOM 1447 O O . VAL A 1 181 ? -1.945 19.975 18.237 1.00 93.56 181 VAL A O 1
ATOM 1450 N N . MET A 1 182 ? -1.996 19.697 20.476 1.00 93.50 182 MET A N 1
ATOM 1451 C CA . MET A 1 182 ? -1.345 20.940 20.866 1.00 93.50 182 MET A CA 1
ATOM 1452 C C . MET A 1 182 ? -0.004 20.618 21.506 1.00 93.50 182 MET A C 1
ATOM 1454 O O . MET A 1 182 ? 0.077 19.677 22.297 1.00 93.50 182 MET A O 1
ATOM 1458 N N . GLU A 1 183 ? 1.027 21.398 21.211 1.00 93.06 183 GLU A N 1
ATOM 1459 C CA . GLU A 1 183 ? 2.284 21.331 21.946 1.00 93.06 183 GLU A CA 1
ATOM 1460 C C . GLU A 1 183 ? 2.124 21.992 23.324 1.00 93.06 183 GLU A C 1
ATOM 1462 O O . GLU A 1 183 ? 1.517 23.051 23.475 1.00 93.06 183 GLU A O 1
ATOM 1467 N N . GLN A 1 184 ? 2.620 21.339 24.371 1.00 89.00 184 GLN A N 1
ATOM 1468 C CA . GLN A 1 184 ? 2.451 21.779 25.756 1.00 89.00 184 GLN A CA 1
ATOM 1469 C C . GLN A 1 184 ? 3.262 23.051 26.059 1.00 89.00 184 GLN A C 1
ATOM 1471 O O . GLN A 1 184 ? 2.875 23.828 26.934 1.00 89.00 184 GLN A O 1
ATOM 1476 N N . SER A 1 185 ? 4.384 23.250 25.359 1.00 88.44 185 SER A N 1
ATOM 1477 C CA . SER A 1 185 ? 5.361 24.318 25.600 1.00 88.44 185 SER A CA 1
ATOM 1478 C C . SER A 1 185 ? 4.787 25.713 25.322 1.00 88.44 185 SER A C 1
ATOM 1480 O O . SER A 1 185 ? 4.973 26.630 26.125 1.00 88.44 185 SER A O 1
ATOM 1482 N N . ASP A 1 186 ? 4.046 25.860 24.226 1.00 87.56 186 ASP A N 1
ATOM 1483 C CA . ASP A 1 186 ? 3.527 27.133 23.723 1.00 87.56 186 ASP A CA 1
ATOM 1484 C C . ASP A 1 186 ? 2.028 27.104 23.386 1.00 87.56 186 ASP A C 1
ATOM 1486 O O . ASP A 1 186 ? 1.437 28.149 23.108 1.00 87.56 186 ASP A O 1
ATOM 1490 N N . SER A 1 187 ? 1.378 25.939 23.495 1.00 87.44 187 SER A N 1
ATOM 1491 C CA . SER A 1 187 ? -0.005 25.741 23.057 1.00 87.44 187 SER A CA 1
ATOM 1492 C C . SER A 1 187 ? -0.215 26.070 21.579 1.00 87.44 187 SER A C 1
ATOM 1494 O O . SER A 1 187 ? -1.284 26.563 21.207 1.00 87.44 187 SER A O 1
ATOM 1496 N N . GLU A 1 188 ? 0.765 25.772 20.726 1.00 91.50 188 GLU A N 1
ATOM 1497 C CA . GLU A 1 188 ? 0.572 25.773 19.283 1.00 91.50 188 GLU A CA 1
ATOM 1498 C C . GLU A 1 188 ? -0.023 24.438 18.801 1.00 91.50 188 GLU A C 1
ATOM 1500 O O . GLU A 1 188 ? 0.387 23.356 19.227 1.00 91.50 188 GLU A O 1
ATOM 1505 N N . PRO A 1 189 ? -1.041 24.472 17.925 1.00 93.75 189 PRO A N 1
ATOM 1506 C CA . PRO A 1 189 ? -1.578 23.264 17.321 1.00 93.75 189 PRO A CA 1
ATOM 1507 C C . PRO A 1 189 ? -0.616 22.700 16.277 1.00 93.75 189 PRO A C 1
ATOM 1509 O O . PRO A 1 189 ? -0.175 23.418 15.383 1.00 93.75 189 PRO A O 1
ATOM 1512 N N . VAL A 1 190 ? -0.389 21.390 16.328 1.00 94.19 190 VAL A N 1
ATOM 1513 C CA . VAL A 1 190 ? 0.453 20.655 15.369 1.00 94.19 190 VAL A CA 1
ATOM 1514 C C . VAL A 1 190 ? -0.367 19.790 14.406 1.00 94.19 190 VAL A C 1
ATOM 1516 O O . VAL A 1 190 ? 0.030 19.571 13.261 1.00 94.19 190 VAL A O 1
ATOM 1519 N N . ALA A 1 191 ? -1.562 19.362 14.820 1.00 93.31 191 ALA A N 1
ATOM 1520 C CA . ALA A 1 191 ? -2.497 18.620 13.978 1.00 93.31 191 ALA A CA 1
ATOM 1521 C C . ALA A 1 191 ? -3.954 18.856 14.397 1.00 93.31 191 ALA A C 1
ATOM 1523 O O . ALA A 1 191 ? -4.234 19.199 15.545 1.00 93.31 191 ALA A O 1
ATOM 1524 N N . THR A 1 192 ? -4.887 18.610 13.478 1.00 92.31 192 THR A N 1
ATOM 1525 C CA . THR A 1 192 ? -6.334 18.633 13.725 1.00 92.31 192 THR A CA 1
ATOM 1526 C C . THR A 1 192 ? -6.947 17.272 13.430 1.00 92.31 192 THR A C 1
ATOM 1528 O O . THR A 1 192 ? -6.662 16.678 12.390 1.00 92.31 192 THR A O 1
ATOM 1531 N N . VAL A 1 193 ? -7.842 16.819 14.308 1.00 90.50 193 VAL A N 1
ATOM 1532 C CA . VAL A 1 193 ? -8.630 15.589 14.171 1.00 90.50 193 VAL A CA 1
ATOM 1533 C C . VAL A 1 193 ? -10.113 15.953 14.127 1.00 90.50 193 VAL A C 1
ATOM 1535 O O . VAL A 1 193 ? -10.617 16.645 15.010 1.00 90.50 193 VAL A O 1
ATOM 1538 N N . ILE A 1 194 ? -10.830 15.490 13.106 1.00 88.62 194 ILE A N 1
ATOM 1539 C CA . ILE A 1 194 ? -12.274 15.704 12.957 1.00 88.62 194 ILE A CA 1
ATOM 1540 C C . ILE A 1 194 ? -12.988 14.380 13.184 1.00 88.62 194 ILE A C 1
ATOM 1542 O O . ILE A 1 194 ? -12.750 13.422 12.455 1.00 88.62 194 ILE A O 1
ATOM 1546 N N . TYR A 1 195 ? -13.891 14.345 14.153 1.00 85.44 195 TYR A N 1
ATOM 1547 C CA . TYR A 1 195 ? -14.679 13.177 14.526 1.00 85.44 195 TYR A CA 1
ATOM 1548 C C . TYR A 1 195 ? -16.149 13.385 14.157 1.00 85.44 195 TYR A C 1
ATOM 1550 O O . TYR A 1 195 ? -16.729 14.408 14.502 1.00 85.44 195 TYR A O 1
ATOM 1558 N N . ASP A 1 196 ? -16.761 12.436 13.457 1.00 83.12 196 ASP A N 1
ATOM 1559 C CA . ASP A 1 196 ? -18.203 12.398 13.216 1.00 83.12 196 ASP A CA 1
ATOM 1560 C C . ASP A 1 196 ? -18.898 11.758 14.415 1.00 83.12 196 ASP A C 1
ATOM 1562 O O . ASP A 1 196 ? -18.672 10.597 14.755 1.00 83.12 196 ASP A O 1
ATOM 1566 N N . THR A 1 197 ? -19.766 12.516 15.067 1.00 81.12 197 THR A N 1
ATOM 1567 C CA . THR A 1 197 ? -20.442 12.082 16.295 1.00 81.12 197 THR A CA 1
ATOM 1568 C C . THR A 1 197 ? -21.596 11.125 16.038 1.00 81.12 197 THR A C 1
ATOM 1570 O O . THR A 1 197 ? -22.017 10.442 16.978 1.00 81.12 197 THR A O 1
ATOM 1573 N N . LYS A 1 198 ? -22.151 11.106 14.819 1.00 78.94 198 LYS A N 1
ATOM 1574 C CA . LYS A 1 198 ? -23.282 10.254 14.439 1.00 78.94 198 LYS A CA 1
ATOM 1575 C C . LYS A 1 198 ? -22.785 8.920 13.922 1.00 78.94 198 LYS A C 1
ATOM 1577 O O . LYS A 1 198 ? -23.283 7.893 14.360 1.00 78.94 198 LYS A O 1
ATOM 1582 N N . LEU A 1 199 ? -21.804 8.966 13.025 1.00 72.88 199 LEU A N 1
ATOM 1583 C CA . LEU A 1 199 ? -21.143 7.786 12.472 1.00 72.88 199 LEU A CA 1
ATOM 1584 C C . LEU A 1 199 ? -20.125 7.181 13.436 1.00 72.88 199 LEU A C 1
ATOM 1586 O O . LEU A 1 199 ? -19.672 6.070 13.203 1.00 72.88 199 LEU A O 1
ATOM 1590 N N . LYS A 1 200 ? -19.776 7.903 14.508 1.00 71.19 200 LYS A N 1
ATOM 1591 C CA . LYS A 1 200 ? -18.780 7.478 15.495 1.00 71.19 200 LYS A CA 1
ATOM 1592 C C . LYS A 1 200 ? -17.440 7.145 14.841 1.00 71.19 200 LYS A C 1
ATOM 1594 O O . LYS A 1 200 ? -16.817 6.143 15.154 1.00 71.19 200 LYS A O 1
ATOM 1599 N N . SER A 1 201 ? -16.997 7.990 13.916 1.00 71.25 201 SER A N 1
ATOM 1600 C CA . SER A 1 201 ? -15.838 7.717 13.060 1.00 71.25 201 SER A CA 1
ATOM 1601 C C . SER A 1 201 ? -14.964 8.952 12.902 1.00 71.25 201 SER A C 1
ATOM 1603 O O . SER A 1 201 ? -15.475 10.070 12.844 1.00 71.25 201 SER A O 1
ATOM 1605 N N . ILE A 1 202 ? -13.653 8.786 12.743 1.00 79.25 202 ILE A N 1
ATOM 1606 C CA . ILE A 1 202 ? -12.787 9.911 12.367 1.00 79.25 202 ILE A CA 1
ATOM 1607 C C . ILE A 1 202 ? -13.036 10.223 10.884 1.00 79.25 202 ILE A C 1
ATOM 1609 O O . ILE A 1 202 ? -13.078 9.341 10.037 1.00 79.25 202 ILE A O 1
ATOM 1613 N N . LEU A 1 203 ? -13.260 11.489 10.555 1.00 78.75 203 LEU A N 1
ATOM 1614 C CA . LEU A 1 203 ? -13.457 11.931 9.174 1.00 78.75 203 LEU A CA 1
ATOM 1615 C C . LEU A 1 203 ? -12.140 12.324 8.522 1.00 78.75 203 LEU A C 1
ATOM 1617 O O . LEU A 1 203 ? -11.968 12.169 7.315 1.00 78.75 203 LEU A O 1
ATOM 1621 N N . GLN A 1 204 ? -11.250 12.934 9.304 1.00 83.31 204 GLN A N 1
ATOM 1622 C CA . GLN A 1 204 ? -10.084 13.610 8.762 1.00 83.31 204 GLN A CA 1
ATOM 1623 C C . GLN A 1 204 ? -9.044 13.876 9.847 1.00 83.31 204 GLN A C 1
ATOM 1625 O O . GLN A 1 204 ? -9.388 14.297 10.952 1.00 83.31 204 GLN A O 1
ATOM 1630 N N . ILE A 1 205 ? -7.773 13.709 9.479 1.00 86.25 205 ILE A N 1
ATOM 1631 C CA . ILE A 1 205 ? -6.618 14.172 10.247 1.00 86.25 205 ILE A CA 1
ATOM 1632 C C . ILE A 1 205 ? -5.730 14.985 9.310 1.00 86.25 205 ILE A C 1
ATOM 1634 O O . ILE A 1 205 ? -5.430 14.532 8.199 1.00 86.25 205 ILE A O 1
ATOM 1638 N N . LYS A 1 206 ? -5.351 16.196 9.721 1.00 85.94 206 LYS A N 1
ATOM 1639 C CA . LYS A 1 206 ? -4.511 17.099 8.923 1.00 85.94 206 LYS A CA 1
ATOM 1640 C C . LYS A 1 206 ? -3.476 17.804 9.782 1.00 85.94 206 LYS A C 1
ATOM 1642 O O . LYS A 1 206 ? -3.758 18.162 10.920 1.00 85.94 206 LYS A O 1
ATOM 1647 N N . GLN A 1 207 ? -2.321 18.053 9.183 1.00 89.81 207 GLN A N 1
ATOM 1648 C CA . GLN A 1 207 ? -1.254 18.895 9.718 1.00 89.81 207 GLN A CA 1
ATOM 1649 C C . GLN A 1 207 ? -1.120 20.185 8.894 1.00 89.81 207 GLN A C 1
ATOM 1651 O O . GLN A 1 207 ? -1.925 20.454 7.990 1.00 89.81 207 GLN A O 1
ATOM 1656 N N . ALA A 1 208 ? -0.084 20.970 9.189 1.00 89.62 208 ALA A N 1
ATOM 1657 C CA . ALA A 1 208 ? 0.156 22.253 8.549 1.00 89.62 208 ALA A CA 1
ATOM 1658 C C . ALA A 1 208 ? 0.126 22.181 7.003 1.00 89.62 208 ALA A C 1
ATOM 1660 O O . ALA A 1 208 ? 0.718 21.278 6.394 1.00 89.62 208 ALA A O 1
ATOM 1661 N N . GLY A 1 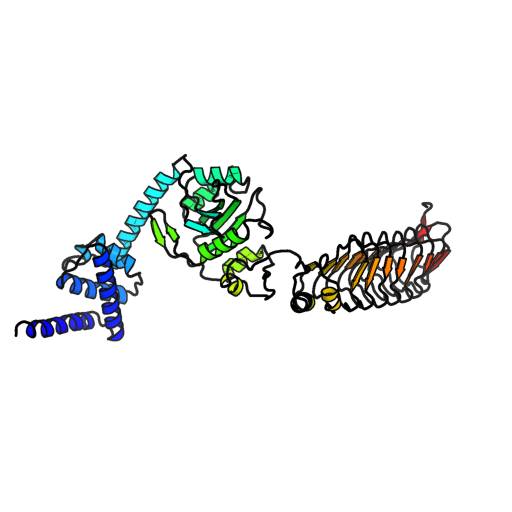209 ? -0.567 23.134 6.371 1.00 87.12 209 GLY A N 1
ATOM 1662 C CA . GLY A 1 209 ? -0.706 23.243 4.913 1.00 87.12 209 GLY A CA 1
ATOM 1663 C C . GLY A 1 209 ? -1.690 22.250 4.277 1.00 87.12 209 GLY A C 1
ATOM 1664 O O . GLY A 1 209 ? -1.541 21.899 3.111 1.00 87.12 209 GLY A O 1
ATOM 1665 N N . ASP A 1 210 ? -2.666 21.751 5.040 1.00 83.12 210 ASP A N 1
ATOM 1666 C CA . ASP A 1 210 ? -3.668 20.754 4.612 1.00 83.12 210 ASP A CA 1
ATOM 1667 C C . ASP A 1 210 ? -3.080 19.409 4.169 1.00 83.12 210 ASP A C 1
ATOM 1669 O O . ASP A 1 210 ? -3.690 18.624 3.433 1.00 83.12 210 ASP A O 1
ATOM 1673 N N . ARG A 1 211 ? -1.891 19.100 4.681 1.00 80.81 211 ARG A N 1
ATOM 1674 C CA . ARG A 1 211 ? -1.212 17.836 4.421 1.00 80.81 211 ARG A CA 1
ATOM 1675 C C . ARG A 1 211 ? -1.748 16.739 5.334 1.00 80.81 211 ARG A C 1
ATOM 1677 O O . ARG A 1 211 ? -2.208 16.993 6.448 1.00 80.81 211 ARG A O 1
ATOM 1684 N N . HIS A 1 212 ? -1.709 15.514 4.830 1.00 80.31 212 HIS A N 1
ATOM 1685 C CA . HIS A 1 212 ? -1.926 14.319 5.640 1.00 80.31 212 HIS A CA 1
ATOM 1686 C C . HIS A 1 212 ? -0.671 14.022 6.471 1.00 80.31 212 HIS A C 1
ATOM 1688 O O . HIS A 1 212 ? 0.407 14.505 6.126 1.00 80.31 212 HIS A O 1
ATOM 1694 N N . LEU A 1 213 ? -0.821 13.275 7.565 1.00 76.44 213 LEU A N 1
ATOM 1695 C CA . LEU A 1 213 ? 0.319 12.781 8.344 1.00 76.44 213 LEU A CA 1
ATOM 1696 C C . LEU A 1 213 ? 1.083 11.730 7.541 1.00 76.44 213 LEU A C 1
ATOM 1698 O O . LEU A 1 213 ? 0.460 10.934 6.841 1.00 76.44 213 LEU A O 1
ATOM 1702 N N . THR A 1 214 ? 2.406 11.723 7.643 1.00 69.94 214 THR A N 1
ATOM 1703 C CA . THR A 1 214 ? 3.267 10.758 6.947 1.00 69.94 214 THR A CA 1
ATOM 1704 C C . THR A 1 214 ? 3.914 9.747 7.882 1.00 69.94 214 THR A C 1
ATOM 1706 O O . THR A 1 214 ? 4.578 8.844 7.393 1.00 69.94 214 THR A O 1
ATOM 1709 N N . GLY A 1 215 ? 3.746 9.880 9.201 1.00 69.62 215 GLY A N 1
ATOM 1710 C CA . GLY A 1 215 ? 4.377 8.988 10.181 1.00 69.62 215 GLY A CA 1
ATOM 1711 C C . GLY A 1 215 ? 5.768 9.442 10.615 1.00 69.62 215 GLY A C 1
ATOM 1712 O O . GLY A 1 215 ? 6.341 8.883 11.542 1.00 69.62 215 GLY A O 1
ATOM 1713 N N . THR A 1 216 ? 6.313 10.471 9.964 1.00 70.88 216 THR A N 1
ATOM 1714 C CA . THR A 1 216 ? 7.655 11.007 10.233 1.00 70.88 216 THR A CA 1
ATOM 1715 C C . THR A 1 216 ? 7.623 12.251 11.116 1.00 70.88 216 THR A C 1
ATOM 1717 O O . THR A 1 216 ? 8.670 12.806 11.444 1.00 70.88 216 THR A O 1
ATOM 1720 N N . GLU A 1 217 ? 6.434 12.758 11.440 1.00 82.25 217 GLU A N 1
ATOM 1721 C CA . GLU A 1 217 ? 6.274 13.933 12.284 1.00 82.25 217 GLU A CA 1
ATOM 1722 C C . GLU A 1 217 ? 6.652 13.623 13.742 1.00 82.25 217 GLU A C 1
ATOM 1724 O O . GLU A 1 217 ? 6.260 12.579 14.263 1.00 82.25 217 GLU A O 1
ATOM 1729 N N . PRO A 1 218 ? 7.328 14.544 14.458 1.00 85.88 218 PRO A N 1
ATOM 1730 C CA . PRO A 1 218 ? 7.711 14.322 15.857 1.00 85.88 218 PRO A CA 1
ATOM 1731 C C . PRO A 1 218 ? 6.505 14.150 16.798 1.00 85.88 218 PRO A C 1
ATOM 1733 O O . PRO A 1 218 ? 6.632 13.567 17.868 1.00 85.88 218 PRO A O 1
ATOM 1736 N N . TYR A 1 219 ? 5.325 14.621 16.387 1.00 86.62 219 TYR A N 1
ATOM 1737 C CA . TYR A 1 219 ? 4.059 14.499 17.115 1.00 86.62 219 TYR A CA 1
ATOM 1738 C C . TYR A 1 219 ? 3.167 13.354 16.609 1.00 86.62 219 TYR A C 1
ATOM 1740 O O . TYR A 1 219 ? 2.012 13.257 17.026 1.00 86.62 219 TYR A O 1
ATOM 1748 N N . PHE A 1 220 ? 3.650 12.499 15.700 1.00 82.44 220 PHE A N 1
ATOM 1749 C CA . PHE A 1 220 ? 2.840 11.420 15.132 1.00 82.44 220 PHE A CA 1
ATOM 1750 C C . PHE A 1 220 ? 2.322 10.460 16.211 1.00 82.44 220 PHE A C 1
ATOM 1752 O O . PHE A 1 220 ? 1.121 10.194 16.255 1.00 82.44 220 PHE A O 1
ATOM 1759 N N . GLU A 1 221 ? 3.186 10.029 17.139 1.00 75.31 221 GLU A N 1
ATOM 1760 C CA . GLU A 1 221 ? 2.795 9.170 18.269 1.00 75.31 221 GLU A CA 1
ATOM 1761 C C . GLU A 1 221 ? 1.685 9.812 19.114 1.00 75.31 221 GLU A C 1
ATOM 1763 O O . GLU A 1 221 ? 0.694 9.159 19.438 1.00 75.31 221 GLU A O 1
ATOM 1768 N N . ALA A 1 222 ? 1.786 11.116 19.394 1.00 83.62 222 ALA A N 1
ATOM 1769 C CA . ALA A 1 222 ? 0.761 11.846 20.136 1.00 83.62 222 ALA A CA 1
ATOM 1770 C C . ALA A 1 222 ? -0.576 11.889 19.380 1.00 83.62 222 ALA A C 1
ATOM 1772 O O . ALA A 1 222 ? -1.640 11.784 19.994 1.00 83.62 222 ALA A O 1
ATOM 1773 N N . VAL A 1 223 ? -0.553 12.002 18.047 1.00 83.25 223 VAL A N 1
ATOM 1774 C CA . VAL A 1 223 ? -1.778 11.914 17.246 1.00 83.25 223 VAL A CA 1
ATOM 1775 C C . VAL A 1 223 ? -2.380 10.513 17.329 1.00 83.25 223 VAL A C 1
ATOM 1777 O O . VAL A 1 223 ? -3.579 10.407 17.576 1.00 83.25 223 VAL A O 1
ATOM 1780 N N . ILE A 1 224 ? -1.592 9.447 17.183 1.00 78.50 224 ILE A N 1
ATOM 1781 C CA . ILE A 1 224 ? -2.093 8.067 17.293 1.00 78.50 224 ILE A CA 1
ATOM 1782 C C . ILE A 1 224 ? -2.686 7.805 18.681 1.00 78.50 224 ILE A C 1
ATOM 1784 O O . ILE A 1 224 ? -3.807 7.301 18.793 1.00 78.50 224 ILE A O 1
ATOM 1788 N N . GLU A 1 225 ? -1.998 8.234 19.736 1.00 79.25 225 GLU A N 1
ATOM 1789 C CA . GLU A 1 225 ? -2.510 8.149 21.099 1.00 79.25 225 GLU A CA 1
ATOM 1790 C C . GLU A 1 225 ? -3.820 8.930 21.260 1.00 79.25 225 GLU A C 1
ATOM 1792 O O . GLU A 1 225 ? -4.767 8.439 21.878 1.00 79.25 225 GLU A O 1
ATOM 1797 N N . SER A 1 226 ? -3.923 10.119 20.654 1.00 82.19 226 SER A N 1
ATOM 1798 C CA . SER A 1 226 ? -5.158 10.902 20.688 1.00 82.19 226 SER A CA 1
ATOM 1799 C C . SER A 1 226 ? -6.330 10.138 20.075 1.00 82.19 226 SER A C 1
ATOM 1801 O O . SER A 1 226 ? -7.413 10.146 20.653 1.00 82.19 226 SER A O 1
ATOM 1803 N N . LEU A 1 227 ? -6.121 9.415 18.968 1.00 78.44 227 LEU A N 1
ATOM 1804 C CA . LEU A 1 227 ? -7.162 8.587 18.360 1.00 78.44 227 LEU A CA 1
ATOM 1805 C C . LEU A 1 227 ? -7.595 7.483 19.320 1.00 78.44 227 LEU A C 1
ATOM 1807 O O . LEU A 1 227 ? -8.786 7.368 19.595 1.00 78.44 227 LEU A O 1
ATOM 1811 N N . SER A 1 228 ? -6.641 6.747 19.897 1.00 70.00 228 SER A N 1
ATOM 1812 C CA . SER A 1 228 ? -6.936 5.710 20.891 1.00 70.00 228 SER A CA 1
ATOM 1813 C C . SER A 1 228 ? -7.796 6.266 22.029 1.00 70.00 228 SER A C 1
ATOM 1815 O O . SER A 1 228 ? -8.879 5.742 22.301 1.00 70.00 228 SER A O 1
ATOM 1817 N N . ARG A 1 229 ? -7.420 7.410 22.612 1.00 73.62 229 ARG A N 1
ATOM 1818 C CA . ARG A 1 229 ? -8.198 8.047 23.688 1.00 73.62 229 ARG A CA 1
ATOM 1819 C C . ARG A 1 229 ? -9.585 8.503 23.234 1.00 73.62 229 ARG A C 1
ATOM 1821 O O . ARG A 1 229 ? -10.562 8.254 23.935 1.00 73.62 229 ARG A O 1
ATOM 1828 N N . LEU A 1 230 ? -9.696 9.105 22.046 1.00 73.12 230 LEU A N 1
ATOM 1829 C CA . LEU A 1 230 ? -10.979 9.501 21.452 1.00 73.12 230 LEU A CA 1
ATOM 1830 C C . LEU A 1 230 ? -11.925 8.303 21.241 1.00 73.12 230 LEU A C 1
ATOM 1832 O O . LEU A 1 230 ? -13.140 8.502 21.257 1.00 73.12 230 LEU A O 1
ATOM 1836 N N . THR A 1 231 ? -11.375 7.097 21.048 1.00 64.44 231 THR A N 1
ATOM 1837 C CA . THR A 1 231 ? -12.128 5.857 20.784 1.00 64.44 231 THR A CA 1
ATOM 1838 C C . THR A 1 231 ? -12.450 5.010 22.019 1.00 64.44 231 THR A C 1
ATOM 1840 O O . THR A 1 231 ? -13.367 4.196 21.960 1.00 64.44 231 THR A O 1
ATOM 1843 N N . THR A 1 232 ? -11.715 5.175 23.124 1.00 60.88 232 THR A N 1
ATOM 1844 C CA . THR A 1 232 ? -11.750 4.241 24.272 1.00 60.88 232 THR A CA 1
ATOM 1845 C C . THR A 1 232 ? -12.146 4.872 25.603 1.00 60.88 232 THR A C 1
ATOM 1847 O O . THR A 1 232 ? -12.437 4.141 26.550 1.00 60.88 232 THR A O 1
ATOM 1850 N N . GLN A 1 233 ? -12.152 6.203 25.713 1.00 65.25 233 GLN A N 1
ATOM 1851 C CA . GLN A 1 233 ? -12.354 6.883 26.993 1.00 65.25 233 GLN A CA 1
ATOM 1852 C C . GLN A 1 233 ? -13.696 7.615 27.087 1.00 65.25 233 GLN A C 1
ATOM 1854 O O . GLN A 1 233 ? -14.287 8.056 26.096 1.00 65.25 233 GLN A O 1
ATOM 1859 N N . GLU A 1 234 ? -14.154 7.782 28.330 1.00 59.06 234 GLU A N 1
ATOM 1860 C CA . GLU A 1 234 ? -15.169 8.773 28.669 1.00 59.06 234 GLU A CA 1
ATOM 1861 C C . GLU A 1 234 ? -14.637 10.164 28.348 1.00 59.06 234 GLU A C 1
ATOM 1863 O O . GLU A 1 234 ? -13.541 10.534 28.764 1.00 59.06 234 GLU A O 1
ATOM 1868 N N . SER A 1 235 ? -15.424 10.952 27.626 1.00 64.06 235 SER A N 1
ATOM 1869 C CA . SER A 1 235 ? -15.108 12.356 27.404 1.00 64.06 235 SER A CA 1
ATOM 1870 C C . SER A 1 235 ? -16.029 13.253 28.201 1.00 64.06 235 SER A C 1
ATOM 1872 O O . SER A 1 235 ? -17.118 12.861 28.605 1.00 64.06 235 SER A O 1
ATOM 1874 N N . ILE A 1 236 ? -15.596 14.487 28.405 1.00 59.41 236 ILE A N 1
ATOM 1875 C CA . ILE A 1 236 ? -16.332 15.517 29.098 1.00 59.41 236 ILE A CA 1
ATOM 1876 C C . ILE A 1 236 ? -17.058 16.397 28.068 1.00 59.41 236 ILE A C 1
ATOM 1878 O O . ILE A 1 236 ? -16.480 16.897 27.105 1.00 59.41 236 ILE A O 1
ATOM 1882 N N . ASN A 1 237 ? -18.368 16.565 28.238 1.00 60.28 237 ASN A N 1
ATOM 1883 C CA . ASN A 1 237 ? -19.179 17.425 27.381 1.00 60.28 237 ASN A CA 1
ATOM 1884 C C . ASN A 1 237 ? -19.091 18.907 27.793 1.00 60.28 237 ASN A C 1
ATOM 1886 O O . ASN A 1 237 ? -18.360 19.278 28.711 1.00 60.28 237 ASN A O 1
ATOM 1890 N N . GLU A 1 238 ? -19.934 19.741 27.172 1.00 56.81 238 GLU A N 1
ATOM 1891 C CA . GLU A 1 238 ? -20.001 21.196 27.391 1.00 56.81 238 GLU A CA 1
ATOM 1892 C C . GLU A 1 238 ? -20.017 21.615 28.862 1.00 56.81 238 GLU A C 1
ATOM 1894 O O . GLU A 1 238 ? -19.473 22.620 29.314 1.00 56.81 238 GLU A O 1
ATOM 1899 N N . SER A 1 239 ? -20.747 20.799 29.612 1.00 56.56 239 SER A N 1
ATOM 1900 C CA . SER A 1 239 ? -21.163 21.045 30.979 1.00 56.56 239 SER A CA 1
ATOM 1901 C C . SER A 1 239 ? -20.261 20.393 32.022 1.00 56.56 239 SER A C 1
ATOM 1903 O O . SER A 1 239 ? -20.603 20.432 33.202 1.00 56.56 239 SER A O 1
ATOM 1905 N N . GLY A 1 240 ? -19.139 19.790 31.617 1.00 58.34 240 GLY A N 1
ATOM 1906 C CA . GLY A 1 240 ? -18.276 19.058 32.542 1.00 58.34 240 GLY A CA 1
ATOM 1907 C C . GLY A 1 240 ? -18.744 17.626 32.824 1.00 58.34 240 GLY A C 1
ATOM 1908 O O . GLY A 1 240 ? -18.233 16.995 33.745 1.00 58.34 240 GLY A O 1
ATOM 1909 N N . ARG A 1 241 ? -19.718 17.099 32.067 1.00 58.22 241 ARG A N 1
ATOM 1910 C CA . ARG A 1 241 ? -20.294 15.768 32.300 1.00 58.22 241 ARG A CA 1
ATOM 1911 C C . ARG A 1 241 ? -19.640 14.719 31.411 1.00 58.22 241 ARG A C 1
ATOM 1913 O O . ARG A 1 241 ? -19.553 14.914 30.199 1.00 58.22 241 ARG A O 1
ATOM 1920 N N . ALA A 1 242 ? -19.267 13.597 32.017 1.00 56.59 242 ALA A N 1
ATOM 1921 C CA . ALA A 1 242 ? -18.781 12.426 31.306 1.00 56.59 242 ALA A CA 1
ATOM 1922 C C . ALA A 1 242 ? -19.854 11.857 30.354 1.00 56.59 242 ALA A C 1
ATOM 1924 O O . ALA A 1 242 ? -21.027 11.742 30.719 1.00 56.59 242 ALA A O 1
ATOM 1925 N N . TYR A 1 243 ? -19.457 11.494 29.140 1.00 61.34 243 TYR A N 1
ATOM 1926 C CA . TYR A 1 243 ? -20.241 10.699 28.204 1.00 61.34 243 TYR A CA 1
ATOM 1927 C C . TYR A 1 243 ? -19.338 9.690 27.496 1.00 61.34 243 TYR A C 1
ATOM 1929 O O . TYR A 1 243 ? -18.169 9.958 27.213 1.00 61.34 243 TYR A O 1
ATOM 1937 N N . GLN A 1 244 ? -19.902 8.525 27.199 1.00 60.81 244 GLN A N 1
ATOM 1938 C CA . GLN A 1 244 ? -19.225 7.467 26.460 1.00 60.81 244 GLN A CA 1
ATOM 1939 C C . GLN A 1 244 ? -19.205 7.814 24.966 1.00 60.81 244 GLN A C 1
ATOM 1941 O O . GLN A 1 244 ? -20.231 8.195 24.389 1.00 60.81 244 GLN A O 1
ATOM 1946 N N . ARG A 1 245 ? -18.040 7.672 24.328 1.00 64.75 245 ARG A N 1
ATOM 1947 C CA . ARG A 1 245 ? -17.876 7.769 22.873 1.00 64.75 245 ARG A CA 1
ATOM 1948 C C . ARG A 1 245 ? -17.691 6.364 22.307 1.00 64.75 245 ARG A C 1
ATOM 1950 O O . ARG A 1 245 ? -16.558 5.968 22.071 1.00 64.75 245 ARG A O 1
ATOM 1957 N N . PRO A 1 246 ? -18.760 5.578 22.104 1.00 50.31 246 PRO A N 1
ATOM 1958 C CA . PRO A 1 246 ? -18.578 4.287 21.472 1.00 50.31 246 PRO A CA 1
ATOM 1959 C C . PRO A 1 246 ? -18.255 4.539 19.999 1.00 50.31 246 PRO A C 1
ATOM 1961 O O . PRO A 1 246 ? -19.126 4.996 19.263 1.00 50.31 246 PRO A O 1
ATOM 1964 N N . ILE A 1 247 ? -17.018 4.282 19.576 1.00 50.38 247 ILE A N 1
ATOM 1965 C CA . ILE A 1 247 ? -16.794 3.804 18.211 1.00 50.38 247 ILE A CA 1
ATOM 1966 C C . ILE A 1 247 ? -17.196 2.334 18.250 1.00 50.38 247 ILE A C 1
ATOM 1968 O O . ILE A 1 247 ? -16.603 1.546 18.982 1.00 50.38 247 ILE A O 1
ATOM 1972 N N . GLU A 1 248 ? -18.272 1.984 17.547 1.00 43.97 248 GLU A N 1
ATOM 1973 C CA . GLU A 1 248 ? -18.867 0.645 17.637 1.00 43.97 248 GLU A CA 1
ATOM 1974 C C . GLU A 1 248 ? -18.016 -0.427 16.936 1.00 43.97 248 GLU A C 1
ATOM 1976 O O . GLU A 1 248 ? -18.224 -1.615 17.182 1.00 43.97 248 GLU A O 1
ATOM 1981 N N . SER A 1 249 ? -17.034 -0.048 16.102 1.00 46.69 249 SER A N 1
ATOM 1982 C CA . SER A 1 249 ? -16.166 -1.022 15.440 1.00 46.69 249 SER A CA 1
ATOM 1983 C C . SER A 1 249 ? -14.757 -0.514 15.100 1.00 46.69 249 SER A C 1
ATOM 1985 O O . SER A 1 249 ? -14.555 0.606 14.635 1.00 46.69 249 SER A O 1
ATOM 1987 N N . VAL A 1 250 ? -13.767 -1.402 15.237 1.00 42.56 250 VAL A N 1
ATOM 1988 C CA . VAL A 1 250 ? -12.401 -1.232 14.698 1.00 42.56 250 VAL A CA 1
ATOM 1989 C C . VAL A 1 250 ? -12.421 -0.985 13.179 1.00 42.56 250 VAL A C 1
ATOM 1991 O O . VAL A 1 250 ? -11.563 -0.277 12.653 1.00 42.56 250 VAL A O 1
ATOM 1994 N N . GLN A 1 251 ? -13.447 -1.487 12.483 1.00 42.56 251 GLN A N 1
ATOM 1995 C CA . GLN A 1 251 ? -13.684 -1.285 11.051 1.00 42.56 251 GLN A CA 1
ATOM 1996 C C . GLN A 1 251 ? -13.798 0.201 10.653 1.00 42.56 251 GLN A C 1
ATOM 1998 O O . GLN A 1 251 ? -13.510 0.566 9.512 1.00 42.56 251 GLN A O 1
ATOM 2003 N N . ASP A 1 252 ? -14.191 1.078 11.579 1.00 48.53 252 ASP A N 1
ATOM 2004 C CA . ASP A 1 252 ? -14.320 2.514 11.319 1.00 48.53 252 ASP A CA 1
ATOM 2005 C C . ASP A 1 252 ? -12.982 3.249 11.428 1.00 48.53 252 ASP A C 1
ATOM 2007 O O . ASP A 1 252 ? -12.750 4.202 10.684 1.00 48.53 252 ASP A O 1
ATOM 2011 N N . LEU A 1 253 ? -12.053 2.755 12.256 1.00 47.59 253 LEU A N 1
ATOM 2012 C CA . LEU A 1 253 ? -10.649 3.175 12.224 1.00 47.59 253 LEU A CA 1
ATOM 2013 C C . LEU A 1 253 ? -9.960 2.655 10.959 1.00 47.59 253 LEU A C 1
ATOM 2015 O O . LEU A 1 253 ? -9.240 3.411 10.313 1.00 47.59 253 LEU A O 1
ATOM 2019 N N . GLU A 1 254 ? -10.256 1.429 10.513 1.00 44.28 254 GLU A N 1
ATOM 2020 C CA . GLU A 1 254 ? -9.781 0.934 9.212 1.00 44.28 254 GLU A CA 1
ATOM 2021 C C . GLU A 1 254 ? -10.212 1.840 8.052 1.00 44.28 254 GLU A C 1
ATOM 2023 O O . GLU A 1 254 ? -9.457 1.988 7.105 1.00 44.28 254 GLU A O 1
ATOM 2028 N N . ASN A 1 255 ? -11.382 2.488 8.095 1.00 46.81 255 ASN A N 1
ATOM 2029 C CA . ASN A 1 255 ? -11.807 3.430 7.049 1.00 46.81 255 ASN A CA 1
ATOM 2030 C C . ASN A 1 255 ? -11.027 4.758 7.069 1.00 46.81 255 ASN A C 1
ATOM 2032 O O . ASN A 1 255 ? -10.824 5.367 6.019 1.00 46.81 255 ASN A O 1
ATOM 2036 N N . VAL A 1 256 ? -10.548 5.178 8.240 1.00 47.25 256 VAL A N 1
ATOM 2037 C CA . VAL A 1 256 ? -9.651 6.335 8.428 1.00 47.25 256 VAL A CA 1
ATOM 2038 C C . VAL A 1 256 ? -8.269 6.002 7.886 1.00 47.25 256 VAL A C 1
ATOM 2040 O O . VAL A 1 256 ? -7.670 6.796 7.162 1.00 47.25 256 VAL A O 1
ATOM 2043 N N . PHE A 1 257 ? -7.814 4.781 8.170 1.00 47.38 257 PHE A N 1
ATOM 2044 C CA . PHE A 1 257 ? -6.567 4.210 7.677 1.00 47.38 257 PHE A CA 1
ATOM 2045 C C . PHE A 1 257 ? -6.683 3.612 6.264 1.00 47.38 257 PHE A C 1
ATOM 2047 O O . PHE A 1 257 ? -5.675 3.310 5.651 1.00 47.38 257 PHE A O 1
ATOM 2054 N N . ARG A 1 258 ? -7.861 3.536 5.631 1.00 42.66 258 ARG A N 1
ATOM 2055 C CA . ARG A 1 258 ? -7.980 3.192 4.195 1.00 42.66 258 ARG A CA 1
ATOM 2056 C C . ARG A 1 258 ? -7.372 4.273 3.300 1.00 42.66 258 ARG A C 1
ATOM 2058 O O . ARG A 1 258 ? -7.078 4.000 2.140 1.00 42.66 258 ARG A O 1
ATOM 2065 N N . GLY A 1 259 ? -7.158 5.479 3.837 1.00 42.41 259 GLY A N 1
ATOM 2066 C CA . GLY A 1 259 ? -6.302 6.510 3.240 1.00 42.41 259 GLY A CA 1
ATOM 2067 C C . GLY A 1 259 ? -4.807 6.383 3.581 1.00 42.41 259 GLY A C 1
ATOM 2068 O O . GLY A 1 259 ? -4.010 7.134 3.028 1.00 42.41 259 GLY A O 1
ATOM 2069 N N . PHE A 1 260 ? -4.436 5.452 4.464 1.00 43.50 260 PHE A N 1
ATOM 2070 C CA . PHE A 1 260 ? -3.091 5.176 4.984 1.00 43.50 260 PHE A CA 1
ATOM 2071 C C . PHE A 1 260 ? -2.851 3.652 4.994 1.00 43.50 260 PHE A C 1
ATOM 2073 O O . PHE A 1 260 ? -2.960 3.024 6.046 1.00 43.50 260 PHE A O 1
ATOM 2080 N N . PRO A 1 261 ? -2.583 3.023 3.836 1.00 37.47 261 PRO A N 1
ATOM 2081 C CA . PRO A 1 261 ? -2.595 1.562 3.685 1.00 37.47 261 PRO A CA 1
ATOM 2082 C C . PRO A 1 261 ? -1.550 0.781 4.514 1.00 37.47 261 PRO A C 1
ATOM 2084 O O . PRO A 1 261 ? -1.424 -0.426 4.335 1.00 37.47 261 PRO A O 1
ATOM 2087 N N . GLU A 1 262 ? -0.801 1.422 5.411 1.00 48.34 262 GLU A N 1
ATOM 2088 C CA . GLU A 1 262 ? 0.432 0.899 5.996 1.00 48.34 262 GLU A CA 1
ATOM 2089 C C . GLU A 1 262 ? 0.501 1.207 7.501 1.00 48.34 262 GLU A C 1
ATOM 2091 O O . GLU A 1 262 ? 0.740 2.342 7.909 1.00 48.34 262 GLU A O 1
ATOM 2096 N N . VAL A 1 263 ? 0.292 0.172 8.320 1.00 42.69 263 VAL A N 1
ATOM 2097 C CA . VAL A 1 263 ? 0.597 0.135 9.758 1.00 42.69 263 VAL A CA 1
ATOM 2098 C C . VAL A 1 263 ? 1.661 -0.948 9.944 1.00 42.69 263 VAL A C 1
ATOM 2100 O O . VAL A 1 263 ? 1.389 -2.131 9.755 1.00 42.69 263 VAL A O 1
ATOM 2103 N N . PHE A 1 264 ? 2.880 -0.541 10.269 1.00 47.66 264 PHE A N 1
ATOM 2104 C CA . PHE A 1 264 ? 4.020 -1.389 10.610 1.00 47.66 264 PHE A CA 1
ATOM 2105 C C . PHE A 1 264 ? 4.327 -1.267 12.090 1.00 47.66 264 PHE A C 1
ATOM 2107 O O . PHE A 1 264 ? 4.061 -0.229 12.680 1.00 47.66 264 PHE A O 1
ATOM 2114 N N . VAL A 1 265 ? 4.902 -2.308 12.689 1.00 47.78 265 VAL A N 1
ATOM 2115 C CA . VAL A 1 265 ? 5.252 -2.301 14.107 1.00 47.78 265 VAL A CA 1
ATOM 2116 C C . VAL A 1 265 ? 6.759 -2.199 14.335 1.00 47.78 265 VAL A C 1
ATOM 2118 O O . VAL A 1 265 ? 7.523 -2.907 13.682 1.00 47.78 265 VAL A O 1
ATOM 2121 N N . ARG A 1 266 ? 7.193 -1.363 15.290 1.00 36.81 266 ARG A N 1
ATOM 2122 C CA . ARG A 1 266 ? 8.604 -1.174 15.697 1.00 36.81 266 ARG A CA 1
ATOM 2123 C C . ARG A 1 266 ? 9.272 -2.469 16.193 1.00 36.81 266 ARG A C 1
ATOM 2125 O O . ARG A 1 266 ? 10.485 -2.598 16.094 1.00 36.81 266 ARG A O 1
ATOM 2132 N N . SER A 1 267 ? 8.489 -3.427 16.694 1.00 42.81 267 SER A N 1
ATOM 2133 C CA . SER A 1 267 ? 8.934 -4.761 17.134 1.00 42.81 267 SER A CA 1
ATOM 2134 C C . SER A 1 267 ? 8.825 -5.853 16.053 1.00 42.81 267 SER A C 1
ATOM 2136 O O . SER A 1 267 ? 9.035 -7.030 16.339 1.00 42.81 267 SER A O 1
ATOM 2138 N N . GLY A 1 268 ? 8.487 -5.497 14.807 1.00 40.50 268 GLY A N 1
ATOM 2139 C CA . GLY A 1 268 ? 8.478 -6.428 13.675 1.00 40.50 268 GLY A CA 1
ATOM 2140 C C . GLY A 1 268 ? 7.283 -7.375 13.577 1.00 40.50 268 GLY A C 1
ATOM 2141 O O . GLY A 1 268 ? 7.139 -8.101 12.597 1.00 40.50 268 GLY A O 1
ATOM 2142 N N . THR A 1 269 ? 6.373 -7.375 14.545 1.00 40.56 269 THR A N 1
ATOM 2143 C CA . THR A 1 269 ? 5.185 -8.227 14.446 1.00 40.56 269 THR A CA 1
ATOM 2144 C C . THR A 1 269 ? 4.104 -7.506 13.654 1.00 40.56 269 THR A C 1
ATOM 2146 O O . THR A 1 269 ? 3.586 -6.484 14.093 1.00 40.56 269 THR A O 1
ATOM 2149 N N . LEU A 1 270 ? 3.735 -8.036 12.484 1.00 40.34 270 LEU A N 1
ATOM 2150 C CA . LEU A 1 270 ? 2.574 -7.533 11.755 1.00 40.34 270 LEU A CA 1
ATOM 2151 C C . LEU A 1 270 ? 1.315 -7.873 12.555 1.00 40.34 270 LEU A C 1
ATOM 2153 O O . LEU A 1 270 ? 0.919 -9.033 12.656 1.00 40.34 270 LEU A O 1
ATOM 2157 N N . VAL A 1 271 ? 0.713 -6.854 13.144 1.00 43.97 271 VAL A N 1
ATOM 2158 C CA . VAL A 1 271 ? -0.501 -6.971 13.945 1.00 43.97 271 VAL A CA 1
ATOM 2159 C C . VAL A 1 271 ? -1.654 -6.337 13.182 1.00 43.97 271 VAL A C 1
ATOM 2161 O O . VAL A 1 271 ? -1.464 -5.399 12.402 1.00 43.97 271 VAL A O 1
ATOM 2164 N N . SER A 1 272 ? -2.864 -6.866 13.360 1.00 45.72 272 SER A N 1
ATOM 2165 C CA . SER A 1 272 ? -4.044 -6.214 12.797 1.00 45.72 272 SER A CA 1
ATOM 2166 C C . SER A 1 272 ? -4.183 -4.805 13.389 1.00 45.72 272 SER A C 1
ATOM 2168 O O . SER A 1 272 ? -3.700 -4.549 14.489 1.00 45.72 272 SER A O 1
ATOM 2170 N N . ILE A 1 273 ? -4.872 -3.883 12.708 1.00 44.12 273 ILE A N 1
ATOM 2171 C CA . ILE A 1 273 ? -5.154 -2.547 13.273 1.00 44.12 273 ILE A CA 1
ATOM 2172 C C . ILE A 1 273 ? -5.838 -2.678 14.648 1.00 44.12 273 ILE A C 1
ATOM 2174 O O . ILE A 1 273 ? -5.541 -1.906 15.552 1.00 44.12 273 ILE A O 1
ATOM 2178 N N . SER A 1 274 ? -6.683 -3.702 14.835 1.00 43.91 274 SER A N 1
ATOM 2179 C CA . SER A 1 274 ? -7.295 -4.036 16.129 1.00 43.91 274 SER A CA 1
ATOM 2180 C C . SER A 1 274 ? -6.258 -4.321 17.214 1.00 43.91 274 SER A C 1
ATOM 2182 O O . SER A 1 274 ? -6.388 -3.834 18.331 1.00 43.91 274 SER A O 1
ATOM 2184 N N . ASP A 1 275 ? -5.240 -5.107 16.885 1.00 46.91 275 ASP A N 1
ATOM 2185 C CA . ASP A 1 275 ? -4.196 -5.525 17.815 1.00 46.91 275 ASP A CA 1
ATOM 2186 C C . ASP A 1 275 ? -3.190 -4.382 18.057 1.00 46.91 275 ASP A C 1
ATOM 2188 O O . ASP A 1 275 ? -2.829 -4.128 19.204 1.00 46.91 275 ASP A O 1
ATOM 2192 N N . ALA A 1 276 ? -2.838 -3.607 17.020 1.00 47.16 276 ALA A N 1
ATOM 2193 C CA . ALA A 1 276 ? -1.989 -2.411 17.112 1.00 47.16 276 ALA A CA 1
ATOM 2194 C C . ALA A 1 276 ? -2.543 -1.367 18.094 1.00 47.16 276 ALA A C 1
ATOM 2196 O O . ALA A 1 276 ? -1.789 -0.722 18.814 1.00 47.16 276 ALA A O 1
ATOM 2197 N N . LEU A 1 277 ? -3.870 -1.215 18.143 1.00 45.75 277 LEU A N 1
ATOM 2198 C CA . LEU A 1 277 ? -4.563 -0.292 19.048 1.00 45.75 277 LEU A CA 1
ATOM 2199 C C . LEU A 1 277 ? -4.618 -0.786 20.501 1.00 45.75 277 LEU A C 1
ATOM 2201 O O . LEU A 1 277 ? -4.891 0.005 21.402 1.00 45.75 277 LEU A O 1
ATOM 2205 N N . THR A 1 278 ? -4.378 -2.081 20.729 1.00 45.56 278 THR A N 1
ATOM 2206 C CA . THR A 1 278 ? -4.265 -2.678 22.072 1.00 45.56 278 THR A CA 1
ATOM 2207 C C . THR A 1 278 ? -2.823 -2.763 22.574 1.00 45.56 278 THR A C 1
ATOM 2209 O O . THR A 1 278 ? -2.604 -3.086 23.742 1.00 45.56 278 THR A O 1
ATOM 2212 N N . MET A 1 279 ? -1.849 -2.465 21.713 1.00 42.81 279 MET A N 1
ATOM 2213 C CA . MET A 1 279 ? -0.433 -2.366 22.059 1.00 42.81 279 MET A CA 1
ATOM 2214 C C . MET A 1 279 ? -0.098 -0.951 22.547 1.00 42.81 279 MET A C 1
ATOM 2216 O O . MET A 1 279 ? -0.797 0.016 22.245 1.00 42.81 279 MET A O 1
ATOM 2220 N N . ASP A 1 280 ? 0.962 -0.829 23.346 1.00 43.97 280 ASP A N 1
ATOM 2221 C CA . ASP A 1 280 ? 1.429 0.458 23.869 1.00 43.97 280 ASP A CA 1
ATOM 2222 C C . ASP A 1 280 ? 1.777 1.392 22.688 1.00 43.97 280 ASP A C 1
ATOM 2224 O O . ASP A 1 280 ? 2.470 0.984 21.755 1.00 43.97 280 ASP A O 1
ATOM 2228 N N . ALA A 1 281 ? 1.277 2.634 22.693 1.00 33.12 281 ALA A N 1
ATOM 2229 C CA . ALA A 1 281 ? 1.147 3.515 21.513 1.00 33.12 281 ALA A CA 1
ATOM 2230 C C . ALA A 1 281 ? 2.455 3.861 20.754 1.00 33.12 281 ALA A C 1
ATOM 2232 O O . ALA A 1 281 ? 2.410 4.487 19.697 1.00 33.12 281 ALA A O 1
ATOM 2233 N N . LYS A 1 282 ? 3.616 3.442 21.267 1.00 37.34 282 LYS A N 1
ATOM 2234 C CA . LYS A 1 282 ? 4.966 3.709 20.735 1.00 37.34 282 LYS A CA 1
ATOM 2235 C C . LYS A 1 282 ? 5.375 2.822 19.556 1.00 37.34 282 LYS A C 1
ATOM 2237 O O . LYS A 1 282 ? 6.514 2.899 19.094 1.00 37.34 282 LYS A O 1
ATOM 2242 N N . GLU A 1 283 ? 4.502 1.921 19.117 1.00 38.47 283 GLU A N 1
ATOM 2243 C CA . GLU A 1 283 ? 4.900 0.826 18.237 1.00 38.47 283 GLU A CA 1
ATOM 2244 C C . GLU A 1 283 ? 4.461 0.947 16.775 1.00 38.47 283 GLU A C 1
ATOM 2246 O O . GLU A 1 283 ? 4.858 0.078 16.026 1.00 38.47 283 GLU A O 1
ATOM 2251 N N . VAL A 1 284 ? 3.763 1.988 16.301 1.00 40.31 284 VAL A N 1
ATOM 2252 C CA . VAL A 1 284 ? 3.234 2.038 14.912 1.00 40.31 284 VAL A CA 1
ATOM 2253 C C . VAL A 1 284 ? 4.042 2.946 13.957 1.00 40.31 284 VAL A C 1
ATOM 2255 O O . VAL A 1 284 ? 4.237 4.123 14.237 1.00 40.31 284 VAL A O 1
ATOM 2258 N N . LEU A 1 285 ? 4.432 2.438 12.781 1.00 41.62 285 LEU A N 1
ATOM 2259 C CA . LEU A 1 285 ? 5.090 3.139 11.669 1.00 41.62 285 LEU A CA 1
ATOM 2260 C C . LEU A 1 285 ? 4.246 3.065 10.382 1.00 41.62 285 LEU A C 1
ATOM 2262 O O . LEU A 1 285 ? 3.808 1.993 9.984 1.00 41.62 285 LEU A O 1
ATOM 2266 N N . GLY A 1 286 ? 4.043 4.196 9.705 1.00 37.31 286 GLY A N 1
ATOM 2267 C CA . GLY A 1 286 ? 3.416 4.278 8.380 1.00 37.31 286 GLY A CA 1
ATOM 2268 C C . GLY A 1 286 ? 4.430 4.725 7.330 1.00 37.31 286 GLY A C 1
ATOM 2269 O O . GLY A 1 286 ? 5.186 5.663 7.569 1.00 37.31 286 GLY A O 1
ATOM 2270 N N . GLY A 1 287 ? 4.472 4.055 6.178 1.00 44.34 287 GLY A N 1
ATOM 2271 C CA . GLY A 1 287 ? 5.361 4.425 5.078 1.00 44.34 287 GLY A CA 1
ATOM 2272 C C . GLY A 1 287 ? 5.267 3.480 3.880 1.00 44.34 287 GLY A C 1
ATOM 2273 O O . GLY A 1 287 ? 5.178 2.267 4.055 1.00 44.34 287 GLY A O 1
ATOM 2274 N N . SER A 1 288 ? 5.372 4.048 2.667 1.00 57.75 288 SER A N 1
ATOM 2275 C CA . SER A 1 288 ? 5.241 3.351 1.369 1.00 57.75 288 SER A CA 1
ATOM 2276 C C . SER A 1 288 ? 6.313 2.296 1.094 1.00 57.75 288 SER A C 1
ATOM 2278 O O . SER A 1 288 ? 6.260 1.595 0.083 1.00 57.75 288 SER A O 1
ATOM 2280 N N . ALA A 1 289 ? 7.325 2.237 1.957 1.00 71.62 289 ALA A N 1
ATOM 2281 C CA . ALA A 1 289 ? 8.360 1.227 1.987 1.00 71.62 289 ALA A CA 1
ATOM 2282 C C . ALA A 1 289 ? 8.722 0.929 3.444 1.00 71.62 289 ALA A C 1
ATOM 2284 O O . ALA A 1 289 ? 8.820 1.853 4.250 1.00 71.62 289 ALA A O 1
ATOM 2285 N N . PHE A 1 290 ? 8.956 -0.341 3.764 1.00 80.44 290 PHE A N 1
ATOM 2286 C CA . PHE A 1 290 ? 9.513 -0.753 5.045 1.00 80.44 290 PHE A CA 1
ATOM 2287 C C . PHE A 1 290 ? 11.021 -0.463 5.051 1.00 80.44 290 PHE A C 1
ATOM 2289 O O . PHE A 1 290 ? 11.743 -1.095 4.271 1.00 80.44 290 PHE A O 1
ATOM 2296 N N . PRO A 1 291 ? 11.513 0.490 5.863 1.00 85.56 291 PRO A N 1
ATOM 2297 C CA . PRO A 1 291 ? 12.939 0.752 5.950 1.00 85.56 291 PRO A CA 1
ATOM 2298 C C . PRO A 1 291 ? 13.629 -0.377 6.717 1.00 85.56 291 PRO A C 1
ATOM 2300 O O . PRO A 1 291 ? 13.189 -0.754 7.798 1.00 85.56 291 PRO A O 1
ATOM 2303 N N . VAL A 1 292 ? 14.726 -0.888 6.165 1.00 87.81 292 VAL A N 1
ATOM 2304 C CA . VAL A 1 292 ? 15.636 -1.806 6.852 1.00 87.81 292 VAL A CA 1
ATOM 2305 C C . VAL A 1 292 ? 16.911 -1.047 7.189 1.00 87.81 292 VAL A C 1
ATOM 2307 O O . VAL A 1 292 ? 17.606 -0.534 6.305 1.00 87.81 292 VAL A O 1
ATOM 2310 N N . ASP A 1 293 ? 17.207 -0.972 8.479 1.00 89.81 293 ASP A N 1
ATOM 2311 C CA . ASP A 1 293 ? 18.422 -0.388 9.035 1.00 89.81 293 ASP A CA 1
ATOM 2312 C C . ASP A 1 293 ? 19.265 -1.442 9.765 1.00 89.81 293 ASP A C 1
ATOM 2314 O O . ASP A 1 293 ? 18.941 -2.629 9.777 1.00 89.81 293 ASP A O 1
ATOM 2318 N N . GLU A 1 294 ? 20.382 -1.013 10.347 1.00 90.44 294 GLU A N 1
ATOM 2319 C CA . GLU A 1 294 ? 21.339 -1.896 11.015 1.00 90.44 294 GLU A CA 1
ATOM 2320 C C . GLU A 1 294 ? 20.790 -2.612 12.256 1.00 90.44 294 GLU A C 1
ATOM 2322 O O . GLU A 1 294 ? 21.290 -3.683 12.597 1.00 90.44 294 GLU A O 1
ATOM 2327 N N . ASP A 1 295 ? 19.737 -2.070 12.872 1.00 86.44 295 ASP A N 1
ATOM 2328 C CA . ASP A 1 295 ? 19.107 -2.616 14.077 1.00 86.44 295 ASP A CA 1
ATOM 2329 C C . ASP A 1 295 ? 17.924 -3.546 13.754 1.00 86.44 295 ASP A C 1
ATOM 2331 O O . ASP A 1 295 ? 17.381 -4.210 14.641 1.00 86.44 295 ASP A O 1
ATOM 2335 N N . THR A 1 296 ? 17.504 -3.610 12.488 1.00 83.19 296 THR A N 1
ATOM 2336 C CA . THR A 1 296 ? 16.379 -4.444 12.059 1.00 83.19 296 THR A CA 1
ATOM 2337 C C . THR A 1 296 ? 16.737 -5.934 12.157 1.00 83.19 296 THR A C 1
ATOM 2339 O O . THR A 1 296 ? 17.733 -6.394 11.600 1.00 83.19 296 THR A O 1
ATOM 2342 N N . ASP A 1 297 ? 15.909 -6.734 12.826 1.00 84.75 297 ASP A N 1
ATOM 2343 C CA . ASP A 1 297 ? 16.169 -8.169 12.972 1.00 84.75 297 ASP A CA 1
ATOM 2344 C C . ASP A 1 297 ? 16.194 -8.901 11.600 1.00 84.75 297 ASP A C 1
ATOM 2346 O O . ASP A 1 297 ? 15.266 -8.732 10.803 1.00 84.75 297 ASP A O 1
ATOM 2350 N N . PRO A 1 298 ? 17.219 -9.719 11.277 1.00 91.25 298 PRO A N 1
ATOM 2351 C CA . PRO A 1 298 ? 17.294 -10.405 9.984 1.00 91.25 298 PRO A CA 1
ATOM 2352 C C . PRO A 1 298 ? 16.128 -11.364 9.700 1.00 91.25 298 PRO A C 1
ATOM 2354 O O . PRO A 1 298 ? 15.703 -11.482 8.551 1.00 91.25 298 PRO A O 1
ATOM 2357 N N . GLU A 1 299 ? 15.579 -12.038 10.716 1.00 87.19 299 GLU A N 1
ATOM 2358 C CA . GLU A 1 299 ? 14.426 -12.928 10.539 1.00 87.19 299 GLU A CA 1
ATOM 2359 C C . GLU A 1 299 ? 13.183 -12.119 10.158 1.00 87.19 299 GLU A C 1
ATOM 2361 O O . GLU A 1 299 ? 12.427 -12.509 9.263 1.00 87.19 299 GLU A O 1
ATOM 2366 N N . LEU A 1 300 ? 13.010 -10.945 10.767 1.00 82.44 300 LEU A N 1
ATOM 2367 C CA . LEU A 1 300 ? 11.965 -10.000 10.393 1.00 82.44 300 LEU A CA 1
ATOM 2368 C C . LEU A 1 300 ? 12.099 -9.524 8.940 1.00 82.44 300 LEU A C 1
ATOM 2370 O O . LEU A 1 300 ? 11.100 -9.498 8.214 1.00 82.44 300 LEU A O 1
ATOM 2374 N N . VAL A 1 301 ? 13.314 -9.174 8.502 1.00 89.19 301 VAL A N 1
ATOM 2375 C CA . VAL A 1 301 ? 13.576 -8.760 7.112 1.00 89.19 301 VAL A CA 1
ATOM 2376 C C . VAL A 1 301 ? 13.085 -9.831 6.140 1.00 89.19 301 VAL A C 1
ATOM 2378 O O . VAL A 1 301 ? 12.370 -9.508 5.190 1.00 89.19 301 VAL A O 1
ATOM 2381 N N . VAL A 1 302 ? 13.393 -11.106 6.405 1.00 91.50 302 VAL A N 1
ATOM 2382 C CA . VAL A 1 302 ? 12.915 -12.237 5.594 1.00 91.50 302 VAL A CA 1
ATOM 2383 C C . VAL A 1 302 ? 11.390 -12.331 5.618 1.00 91.50 302 VAL A C 1
ATOM 2385 O O . VAL A 1 302 ? 10.764 -12.433 4.565 1.00 91.50 302 VAL A O 1
ATOM 2388 N N . GLN A 1 303 ? 10.761 -12.254 6.794 1.00 82.69 303 GLN A N 1
ATOM 2389 C CA . GLN A 1 303 ? 9.303 -12.356 6.903 1.00 82.69 303 GLN A CA 1
ATOM 2390 C C . GLN A 1 303 ? 8.576 -11.266 6.107 1.00 82.69 303 GLN A C 1
ATOM 2392 O O . GLN A 1 303 ? 7.599 -11.567 5.417 1.00 82.69 303 GLN A O 1
ATOM 2397 N N . ILE A 1 304 ? 9.052 -10.022 6.182 1.00 81.69 304 ILE A N 1
ATOM 2398 C CA . ILE A 1 304 ? 8.482 -8.889 5.447 1.00 81.69 304 ILE A CA 1
ATOM 2399 C C . ILE A 1 304 ? 8.725 -9.055 3.950 1.00 81.69 304 ILE A C 1
ATOM 2401 O O . ILE A 1 304 ? 7.771 -8.980 3.173 1.00 81.69 304 ILE A O 1
ATOM 2405 N N . ALA A 1 305 ? 9.973 -9.326 3.557 1.00 89.75 305 ALA A N 1
ATOM 2406 C CA . ALA A 1 305 ? 10.361 -9.483 2.164 1.00 89.75 305 ALA A CA 1
ATOM 2407 C C . ALA A 1 305 ? 9.536 -10.573 1.469 1.00 89.75 305 ALA A C 1
ATOM 2409 O O . ALA A 1 305 ? 8.979 -10.329 0.403 1.00 89.75 305 ALA A O 1
ATOM 2410 N N . GLU A 1 306 ? 9.393 -11.752 2.074 1.00 90.06 306 GLU A N 1
ATOM 2411 C CA . GLU A 1 306 ? 8.774 -12.902 1.408 1.00 90.06 306 GLU A CA 1
ATOM 2412 C C . GLU A 1 306 ? 7.241 -12.891 1.437 1.00 90.06 306 GLU A C 1
ATOM 2414 O O . GLU A 1 306 ? 6.607 -13.439 0.533 1.00 90.06 306 GLU A O 1
ATOM 2419 N N . LYS A 1 307 ? 6.621 -12.302 2.469 1.00 77.69 307 LYS A N 1
ATOM 2420 C CA . LYS A 1 307 ? 5.170 -12.437 2.692 1.00 77.69 307 LYS A CA 1
ATOM 2421 C C . LYS A 1 307 ? 4.364 -11.213 2.288 1.00 77.69 307 LYS A C 1
ATOM 2423 O O . LYS A 1 307 ? 3.171 -11.354 2.018 1.00 77.69 307 LYS A O 1
ATOM 2428 N N . LEU A 1 308 ? 4.971 -10.026 2.264 1.00 74.25 308 LEU A N 1
ATOM 2429 C CA . LEU A 1 308 ? 4.235 -8.779 2.081 1.00 74.25 308 LEU A CA 1
ATOM 2430 C C . LEU A 1 308 ? 4.511 -8.175 0.700 1.00 74.25 308 LEU A C 1
ATOM 2432 O O . LEU A 1 308 ? 5.667 -7.946 0.346 1.00 74.25 308 LEU A O 1
ATOM 2436 N N . PRO A 1 309 ? 3.474 -7.853 -0.095 1.00 79.31 309 PRO A N 1
ATOM 2437 C CA . PRO A 1 309 ? 3.633 -7.224 -1.405 1.00 79.31 309 PRO A CA 1
ATOM 2438 C C . PRO A 1 309 ? 3.922 -5.713 -1.287 1.00 79.31 309 PRO A C 1
ATOM 2440 O O . PRO A 1 309 ? 3.326 -4.901 -1.992 1.00 79.31 309 PRO A O 1
ATOM 2443 N N . LEU A 1 310 ? 4.812 -5.333 -0.370 1.00 80.12 310 LEU A N 1
ATOM 2444 C CA . LEU A 1 310 ? 5.164 -3.954 -0.024 1.00 80.12 310 LEU A CA 1
ATOM 2445 C C . LEU A 1 310 ? 6.552 -3.613 -0.572 1.00 80.12 310 LEU A C 1
ATOM 2447 O O . LEU A 1 310 ? 7.319 -4.501 -0.952 1.00 80.12 310 LEU A O 1
ATOM 2451 N N . ALA A 1 311 ? 6.892 -2.326 -0.642 1.00 83.38 311 ALA A N 1
ATOM 2452 C CA . ALA A 1 311 ? 8.277 -1.966 -0.911 1.00 83.38 311 ALA A CA 1
ATOM 2453 C C . ALA A 1 311 ? 9.132 -2.206 0.344 1.00 83.38 311 ALA A C 1
ATOM 2455 O O . ALA A 1 311 ? 8.693 -1.927 1.457 1.00 83.38 311 ALA A O 1
ATOM 2456 N N . ILE A 1 312 ? 10.348 -2.710 0.166 1.00 90.56 312 ILE A N 1
ATOM 2457 C CA . ILE A 1 312 ? 11.356 -2.856 1.212 1.00 90.56 312 ILE A CA 1
ATOM 2458 C C . ILE A 1 312 ? 12.559 -1.995 0.832 1.00 90.56 312 ILE A C 1
ATOM 2460 O O . ILE A 1 312 ? 13.140 -2.163 -0.244 1.00 90.56 312 ILE A O 1
ATOM 2464 N N . ASP A 1 313 ? 12.892 -1.028 1.683 1.00 91.62 313 ASP A N 1
ATOM 2465 C CA . ASP A 1 313 ? 14.042 -0.152 1.493 1.00 91.62 313 ASP A CA 1
ATOM 2466 C C . ASP A 1 313 ? 15.248 -0.714 2.231 1.00 91.62 313 ASP A C 1
ATOM 2468 O O . ASP A 1 313 ? 15.424 -0.537 3.433 1.00 91.62 313 ASP A O 1
ATOM 2472 N N . MET A 1 314 ? 16.092 -1.397 1.468 1.00 94.44 314 MET A N 1
ATOM 2473 C CA . MET A 1 314 ? 17.306 -2.028 1.953 1.00 94.44 314 MET A CA 1
ATOM 2474 C C . MET A 1 314 ? 18.487 -1.057 1.985 1.00 94.44 314 MET A C 1
ATOM 2476 O O . MET A 1 314 ? 19.585 -1.482 2.325 1.00 94.44 314 MET A O 1
ATOM 2480 N N . THR A 1 315 ? 18.328 0.229 1.651 1.00 91.69 315 THR A N 1
ATOM 2481 C CA . THR A 1 315 ? 19.447 1.180 1.489 1.00 91.69 315 THR A CA 1
ATOM 2482 C C . THR A 1 315 ? 20.404 1.200 2.688 1.00 91.69 315 THR A C 1
ATOM 2484 O O . THR A 1 315 ? 21.614 1.304 2.494 1.00 91.69 315 THR A O 1
ATOM 2487 N N . LYS A 1 316 ? 19.899 1.045 3.919 1.00 91.75 316 LYS A N 1
ATOM 2488 C CA . LYS A 1 316 ? 20.712 1.007 5.148 1.00 91.75 316 LYS A CA 1
ATOM 2489 C C . LYS A 1 316 ? 20.934 -0.400 5.716 1.00 91.75 316 LYS A C 1
ATOM 2491 O O . LYS A 1 316 ? 21.582 -0.530 6.748 1.00 91.75 316 LYS A O 1
ATOM 2496 N N . ALA A 1 317 ? 20.446 -1.436 5.038 1.00 93.50 317 ALA A N 1
ATOM 2497 C CA . ALA A 1 317 ? 20.566 -2.812 5.490 1.00 93.50 317 ALA A CA 1
ATOM 2498 C C . ALA A 1 317 ? 22.025 -3.291 5.500 1.00 93.50 317 ALA A C 1
ATOM 2500 O O . ALA A 1 317 ? 22.792 -3.025 4.560 1.00 93.50 317 ALA A O 1
ATOM 2501 N N . THR A 1 318 ? 22.372 -4.061 6.530 1.00 94.25 318 THR A N 1
ATOM 2502 C CA . THR A 1 318 ? 23.656 -4.748 6.667 1.00 94.25 318 THR A CA 1
ATOM 2503 C C . THR A 1 318 ? 23.827 -5.822 5.595 1.00 94.25 318 THR A C 1
ATOM 2505 O O . THR A 1 318 ? 22.873 -6.270 4.951 1.00 94.25 318 THR A O 1
ATOM 2508 N N . GLU A 1 319 ? 25.068 -6.266 5.394 1.00 92.12 319 GLU A N 1
ATOM 2509 C CA . GLU A 1 319 ? 25.336 -7.354 4.456 1.00 92.12 319 GLU A CA 1
ATOM 2510 C C . GLU A 1 319 ? 24.669 -8.656 4.910 1.00 92.12 319 GLU A C 1
ATOM 2512 O O . GLU A 1 319 ? 24.077 -9.348 4.094 1.00 92.12 319 GLU A O 1
ATOM 2517 N N . GLU A 1 320 ? 24.671 -8.951 6.212 1.00 93.38 320 GLU A N 1
ATOM 2518 C CA . GLU A 1 320 ? 23.990 -10.125 6.764 1.00 93.38 320 GLU A CA 1
ATOM 2519 C C . GLU A 1 320 ? 22.503 -10.140 6.393 1.00 93.38 320 GLU A C 1
ATOM 2521 O O . GLU A 1 320 ? 22.044 -11.098 5.772 1.00 93.38 320 GLU A O 1
ATOM 2526 N N . GLN A 1 321 ? 21.776 -9.047 6.654 1.00 94.94 321 GLN A N 1
ATOM 2527 C CA . GLN A 1 321 ? 20.361 -8.923 6.285 1.00 94.94 321 GLN A CA 1
ATOM 2528 C C . GLN A 1 321 ? 20.154 -9.148 4.781 1.00 94.94 321 GLN A C 1
ATOM 2530 O O . GLN A 1 321 ? 19.274 -9.903 4.379 1.00 94.94 321 GLN A O 1
ATOM 2535 N N . ARG A 1 322 ? 21.003 -8.574 3.924 1.00 94.00 322 ARG A N 1
ATOM 2536 C CA . ARG A 1 322 ? 20.917 -8.750 2.461 1.00 94.00 322 ARG A CA 1
ATOM 2537 C C . ARG A 1 322 ? 21.156 -10.185 2.018 1.00 94.00 322 ARG A C 1
ATOM 2539 O O . ARG A 1 322 ? 20.533 -10.637 1.060 1.00 94.00 322 ARG A O 1
ATOM 2546 N N . GLN A 1 323 ? 22.033 -10.904 2.711 1.00 92.00 323 GLN A N 1
ATOM 2547 C CA . GLN A 1 323 ? 22.313 -12.305 2.424 1.00 92.00 323 GLN A CA 1
ATOM 2548 C C . GLN A 1 323 ? 21.192 -13.242 2.881 1.00 92.00 323 GLN A C 1
ATOM 2550 O O . GLN A 1 323 ? 21.072 -14.337 2.333 1.00 92.00 323 GLN A O 1
ATOM 2555 N N . THR A 1 324 ? 20.344 -12.829 3.826 1.00 93.00 324 THR A N 1
ATOM 2556 C CA . THR A 1 324 ? 19.181 -13.633 4.240 1.00 93.00 324 THR A CA 1
ATOM 2557 C C . THR A 1 324 ? 18.020 -13.595 3.244 1.00 93.00 324 THR A C 1
ATOM 2559 O O . THR A 1 324 ? 17.245 -14.547 3.179 1.00 93.00 324 THR A O 1
ATOM 2562 N N . VAL A 1 325 ? 17.898 -12.537 2.434 1.00 95.06 325 VAL A N 1
ATOM 2563 C CA . VAL A 1 325 ? 16.747 -12.360 1.537 1.00 95.06 325 VAL A CA 1
ATOM 2564 C C . VAL A 1 325 ? 16.894 -13.212 0.275 1.00 95.06 325 VAL A C 1
ATOM 2566 O O . VAL A 1 325 ? 17.761 -12.970 -0.565 1.00 95.06 325 VAL A O 1
ATOM 2569 N N . ILE A 1 326 ? 15.993 -14.184 0.112 1.00 97.06 326 ILE A N 1
ATOM 2570 C CA . ILE A 1 326 ? 15.930 -15.064 -1.068 1.00 97.06 326 ILE A CA 1
ATOM 2571 C C . ILE A 1 326 ? 14.856 -14.597 -2.054 1.00 97.06 326 ILE A C 1
ATOM 2573 O O . ILE A 1 326 ? 15.025 -14.725 -3.269 1.00 97.06 326 ILE A O 1
ATOM 2577 N N . SER A 1 327 ? 13.749 -14.042 -1.561 1.00 97.06 327 SER A N 1
ATOM 2578 C CA . SER A 1 327 ? 12.674 -13.529 -2.408 1.00 97.06 327 SER A CA 1
ATOM 2579 C C . SER A 1 327 ? 12.025 -12.278 -1.825 1.00 97.06 327 SER A C 1
ATOM 2581 O O . SER A 1 327 ? 12.018 -12.083 -0.612 1.00 97.06 327 SER A O 1
ATOM 2583 N N . ILE A 1 328 ? 11.500 -11.420 -2.703 1.00 95.88 328 ILE A N 1
ATOM 2584 C CA . ILE A 1 328 ? 10.761 -10.209 -2.334 1.00 95.88 328 ILE A CA 1
ATOM 2585 C C . ILE A 1 328 ? 9.400 -10.231 -3.038 1.00 95.88 328 ILE A C 1
ATOM 2587 O O . ILE A 1 328 ? 9.320 -10.222 -4.268 1.00 95.88 328 ILE A O 1
ATOM 2591 N N . ALA A 1 329 ? 8.314 -10.251 -2.267 1.00 88.06 329 ALA A N 1
ATOM 2592 C CA . ALA A 1 329 ? 6.943 -10.277 -2.765 1.00 88.06 329 ALA A CA 1
ATOM 2593 C C . ALA A 1 329 ? 6.486 -8.929 -3.347 1.00 88.06 329 ALA A C 1
ATOM 2595 O O . ALA A 1 329 ? 5.595 -8.903 -4.199 1.00 88.06 329 ALA A O 1
ATOM 2596 N N . GLY A 1 330 ? 7.091 -7.820 -2.918 1.00 89.06 330 GLY A N 1
ATOM 2597 C CA . GLY A 1 330 ? 6.841 -6.485 -3.455 1.00 89.06 330 GLY A CA 1
ATOM 2598 C C . GLY A 1 330 ? 8.055 -5.877 -4.155 1.00 89.06 330 GLY A C 1
ATOM 2599 O O . GLY A 1 330 ? 8.670 -6.514 -5.011 1.00 89.06 330 GLY A O 1
ATOM 2600 N N . THR A 1 331 ? 8.359 -4.619 -3.845 1.00 90.31 331 THR A N 1
ATOM 2601 C CA . THR A 1 331 ? 9.406 -3.834 -4.521 1.00 90.31 331 THR A CA 1
ATOM 2602 C C . THR A 1 331 ? 10.675 -3.786 -3.681 1.00 90.31 331 THR A C 1
ATOM 2604 O O . THR A 1 331 ? 10.613 -3.525 -2.490 1.00 90.31 331 THR A O 1
ATOM 2607 N N . LEU A 1 332 ? 11.834 -3.971 -4.301 1.00 95.88 332 LEU A N 1
ATOM 2608 C CA . LEU A 1 332 ? 13.130 -3.725 -3.678 1.00 95.88 332 LEU A CA 1
ATOM 2609 C C . LEU A 1 332 ? 13.580 -2.289 -3.958 1.00 95.88 332 LEU A C 1
ATOM 2611 O O . LEU A 1 332 ? 13.630 -1.884 -5.120 1.00 95.88 332 LEU A O 1
ATOM 2615 N N . ILE A 1 333 ? 13.961 -1.553 -2.919 1.00 93.56 333 ILE A N 1
ATOM 2616 C CA . ILE A 1 333 ? 14.648 -0.264 -3.024 1.00 93.56 333 ILE A CA 1
ATOM 2617 C C . ILE A 1 333 ? 16.048 -0.416 -2.424 1.00 93.56 333 ILE A C 1
ATOM 2619 O O . ILE A 1 333 ? 16.199 -0.913 -1.311 1.00 93.56 333 ILE A O 1
ATOM 2623 N N . ASP A 1 334 ? 17.078 -0.003 -3.160 1.00 93.56 334 ASP A N 1
ATOM 2624 C CA . ASP A 1 334 ? 18.455 0.035 -2.667 1.00 93.56 334 ASP A CA 1
ATOM 2625 C C . ASP A 1 334 ? 19.230 1.190 -3.310 1.00 93.56 334 ASP A C 1
ATOM 2627 O O . ASP A 1 334 ? 19.717 1.091 -4.432 1.00 93.56 334 ASP A O 1
ATOM 2631 N N . ASN A 1 335 ? 19.346 2.308 -2.595 1.00 88.00 335 ASN A N 1
ATOM 2632 C CA . ASN A 1 335 ? 19.976 3.531 -3.094 1.00 88.00 335 ASN A CA 1
ATOM 2633 C C . ASN A 1 335 ? 21.382 3.758 -2.521 1.00 88.00 335 ASN A C 1
ATOM 2635 O O . ASN A 1 335 ? 21.796 4.904 -2.352 1.00 88.00 335 ASN A O 1
ATOM 2639 N N . ARG A 1 336 ? 22.124 2.692 -2.195 1.00 85.38 336 ARG A N 1
ATOM 2640 C CA . ARG A 1 336 ? 23.529 2.830 -1.780 1.00 85.38 336 ARG A CA 1
ATOM 2641 C C . ARG A 1 336 ? 24.390 3.342 -2.937 1.00 85.38 336 ARG A C 1
ATOM 2643 O O . ARG A 1 336 ? 24.256 2.874 -4.061 1.00 85.38 336 ARG A O 1
ATOM 2650 N N . ASP A 1 337 ? 25.338 4.225 -2.632 1.00 78.19 337 ASP A N 1
ATOM 2651 C CA . ASP A 1 337 ? 26.247 4.826 -3.626 1.00 78.19 337 ASP A CA 1
ATOM 2652 C C . ASP A 1 337 ? 27.344 3.860 -4.130 1.00 78.19 337 ASP A C 1
ATOM 2654 O O . ASP A 1 337 ? 28.063 4.148 -5.090 1.00 78.19 337 ASP A O 1
ATOM 2658 N N . ALA A 1 338 ? 27.520 2.723 -3.450 1.00 79.88 338 ALA A N 1
ATOM 2659 C CA . ALA A 1 338 ? 28.570 1.745 -3.723 1.00 79.88 338 ALA A CA 1
ATOM 2660 C C . ALA A 1 338 ? 28.080 0.627 -4.667 1.00 79.88 338 ALA A C 1
ATOM 2662 O O . ALA A 1 338 ? 27.440 0.890 -5.684 1.00 79.88 338 ALA A O 1
ATOM 2663 N N . ILE A 1 339 ? 28.421 -0.623 -4.345 1.00 79.44 339 ILE A N 1
ATOM 2664 C CA . ILE A 1 339 ? 27.922 -1.815 -5.029 1.00 79.44 339 ILE A CA 1
ATOM 2665 C C . ILE A 1 339 ? 26.574 -2.182 -4.399 1.00 79.44 339 ILE A C 1
ATOM 2667 O O . ILE A 1 339 ? 26.497 -2.448 -3.196 1.00 79.44 339 ILE A O 1
ATOM 2671 N N . SER A 1 340 ? 25.512 -2.203 -5.200 1.00 79.94 340 SER A N 1
ATOM 2672 C CA . SER A 1 340 ? 24.227 -2.779 -4.802 1.00 79.94 340 SER A CA 1
ATOM 2673 C C . SER A 1 340 ? 24.191 -4.237 -5.246 1.00 79.94 340 SER A C 1
ATOM 2675 O O . SER A 1 340 ? 24.378 -4.541 -6.424 1.00 79.94 340 SER A O 1
ATOM 2677 N N . GLY A 1 341 ? 23.988 -5.158 -4.306 1.00 82.19 341 GLY A N 1
ATOM 2678 C CA . GLY A 1 341 ? 23.930 -6.574 -4.628 1.00 82.19 341 GLY A CA 1
ATOM 2679 C C . GLY A 1 341 ? 23.364 -7.430 -3.509 1.00 82.19 341 GLY A C 1
ATOM 2680 O O . GLY A 1 341 ? 23.408 -7.060 -2.336 1.00 82.19 341 GLY A O 1
ATOM 2681 N N . PHE A 1 342 ? 22.790 -8.558 -3.920 1.00 91.25 342 PHE A N 1
ATOM 2682 C CA . PHE A 1 342 ? 22.190 -9.576 -3.063 1.00 91.25 342 PHE A CA 1
ATOM 2683 C C . PHE A 1 342 ? 22.590 -10.931 -3.640 1.00 91.25 342 PHE A C 1
ATOM 2685 O O . PHE A 1 342 ? 22.189 -11.266 -4.757 1.00 91.25 342 PHE A O 1
ATOM 2692 N N . SER A 1 343 ? 23.413 -11.699 -2.921 1.00 89.25 343 SER A N 1
ATOM 2693 C CA . SER A 1 343 ? 23.983 -12.920 -3.511 1.00 89.25 343 SER A CA 1
ATOM 2694 C C . SER A 1 343 ? 22.989 -14.085 -3.554 1.00 89.25 343 SER A C 1
ATOM 2696 O O . SER A 1 343 ? 23.091 -14.936 -4.433 1.00 89.25 343 SER A O 1
ATOM 2698 N N . ASN A 1 344 ? 21.982 -14.069 -2.671 1.00 95.19 344 ASN A N 1
ATOM 2699 C CA . ASN A 1 344 ? 20.974 -15.125 -2.552 1.00 95.19 344 ASN A CA 1
ATOM 2700 C C . ASN A 1 344 ? 19.592 -14.751 -3.109 1.00 95.19 344 ASN A C 1
ATOM 2702 O O . ASN A 1 344 ? 18.737 -15.631 -3.220 1.00 95.19 344 ASN A O 1
ATOM 2706 N N . LEU A 1 345 ? 19.361 -13.484 -3.473 1.00 97.62 345 LEU A N 1
ATOM 2707 C CA . LEU A 1 345 ? 18.065 -13.024 -3.975 1.00 97.62 345 LEU A CA 1
ATOM 2708 C C . LEU A 1 345 ? 17.790 -13.625 -5.356 1.00 97.62 345 LEU A C 1
ATOM 2710 O O . LEU A 1 345 ? 18.512 -13.343 -6.309 1.00 97.62 345 LEU A O 1
ATOM 2714 N N . LYS A 1 346 ? 16.719 -14.414 -5.462 1.00 98.19 346 LYS A N 1
ATOM 2715 C CA . LYS A 1 346 ? 16.310 -15.117 -6.683 1.00 98.19 346 LYS A CA 1
ATOM 2716 C C . LYS A 1 346 ? 15.136 -14.478 -7.397 1.00 98.19 346 LYS A C 1
ATOM 2718 O O . LYS A 1 346 ? 15.083 -14.505 -8.623 1.00 98.19 346 LYS A O 1
ATOM 2723 N N . ILE A 1 347 ? 14.170 -13.943 -6.656 1.00 98.12 347 ILE A N 1
ATOM 2724 C CA . ILE A 1 347 ? 12.907 -13.469 -7.232 1.00 98.12 347 ILE A CA 1
ATOM 2725 C C . ILE A 1 347 ? 12.499 -12.153 -6.581 1.00 98.12 347 ILE A C 1
ATOM 2727 O O . ILE A 1 347 ? 12.478 -12.045 -5.356 1.00 98.12 347 ILE A O 1
ATOM 2731 N N . VAL A 1 348 ? 12.105 -11.183 -7.404 1.00 98.19 348 VAL A N 1
ATOM 2732 C CA . VAL A 1 348 ? 11.396 -9.975 -6.964 1.00 98.19 348 VAL A CA 1
ATOM 2733 C C . VAL A 1 348 ? 10.083 -9.886 -7.729 1.00 98.19 348 VAL A C 1
ATOM 2735 O O . VAL A 1 348 ? 10.082 -9.619 -8.924 1.00 98.19 348 VAL A O 1
ATOM 2738 N N . ASN A 1 349 ? 8.946 -10.102 -7.073 1.00 92.69 349 ASN A N 1
ATOM 2739 C CA . ASN A 1 349 ? 7.632 -10.083 -7.730 1.00 92.69 349 ASN A CA 1
ATOM 2740 C C . ASN A 1 349 ? 7.208 -8.666 -8.169 1.00 92.69 349 ASN A C 1
ATOM 2742 O O . ASN A 1 349 ? 6.429 -8.509 -9.113 1.00 92.69 349 ASN A O 1
ATOM 2746 N N . GLY A 1 350 ? 7.706 -7.628 -7.495 1.00 91.94 350 GLY A N 1
ATOM 2747 C CA . GLY A 1 350 ? 7.495 -6.228 -7.848 1.00 91.94 350 GLY A CA 1
ATOM 2748 C C . GLY A 1 350 ? 8.615 -5.655 -8.713 1.00 91.94 350 GLY A C 1
ATOM 2749 O O . GLY A 1 350 ? 9.018 -6.247 -9.717 1.00 91.94 350 GLY A O 1
ATOM 2750 N N . GLN A 1 351 ? 9.046 -4.440 -8.371 1.00 93.94 351 GLN A N 1
ATOM 2751 C CA . GLN A 1 351 ? 10.113 -3.718 -9.068 1.00 93.94 351 GLN A CA 1
ATOM 2752 C C . GLN A 1 351 ? 11.431 -3.791 -8.294 1.00 93.94 351 GLN A C 1
ATOM 2754 O O . GLN A 1 351 ? 11.433 -4.010 -7.088 1.00 93.94 351 GLN A O 1
ATOM 2759 N N . ILE A 1 352 ? 12.542 -3.545 -8.980 1.00 97.00 352 ILE A N 1
ATOM 2760 C CA . ILE A 1 352 ? 13.835 -3.253 -8.356 1.00 97.00 352 ILE A CA 1
ATOM 2761 C C . ILE A 1 352 ? 14.185 -1.802 -8.680 1.00 97.00 352 ILE A C 1
ATOM 2763 O O . ILE A 1 352 ? 14.223 -1.438 -9.854 1.00 97.00 352 ILE A O 1
ATOM 2767 N N . LEU A 1 353 ? 14.424 -0.988 -7.653 1.00 94.69 353 LEU A N 1
ATOM 2768 C CA . LEU A 1 353 ? 14.783 0.425 -7.754 1.00 94.69 353 LEU A CA 1
ATOM 2769 C C . LEU A 1 353 ? 16.172 0.642 -7.146 1.00 94.69 353 LEU A C 1
ATOM 2771 O O . LEU A 1 353 ? 16.331 0.629 -5.927 1.00 94.69 353 LEU A O 1
ATOM 2775 N N . VAL A 1 354 ? 17.166 0.853 -8.005 1.00 93.94 354 VAL A N 1
ATOM 2776 C CA . VAL A 1 354 ? 18.554 1.127 -7.630 1.00 93.94 354 VAL A CA 1
ATOM 2777 C C . VAL A 1 354 ? 19.012 2.393 -8.341 1.00 93.94 354 VAL A C 1
ATOM 2779 O O . VAL A 1 354 ? 19.360 2.374 -9.519 1.00 93.94 354 VAL A O 1
ATOM 2782 N N . ASN A 1 355 ? 18.971 3.531 -7.649 1.00 82.81 355 ASN A N 1
ATOM 2783 C CA . ASN A 1 355 ? 19.162 4.815 -8.327 1.00 82.81 355 ASN A CA 1
ATOM 2784 C C . ASN A 1 355 ? 20.575 5.380 -8.235 1.00 82.81 355 ASN A C 1
ATOM 2786 O O . ASN A 1 355 ? 20.918 6.179 -9.091 1.00 82.81 355 ASN A O 1
ATOM 2790 N N . ASN A 1 356 ? 21.391 4.978 -7.257 1.00 85.06 356 ASN A N 1
ATOM 2791 C CA . ASN A 1 356 ? 22.682 5.637 -6.997 1.00 85.06 356 ASN A CA 1
ATOM 2792 C C . ASN A 1 356 ? 23.900 4.706 -7.082 1.00 85.06 356 ASN A C 1
ATOM 2794 O O . ASN A 1 356 ? 25.035 5.180 -7.042 1.00 85.06 356 ASN A O 1
ATOM 2798 N N . ALA A 1 357 ? 23.692 3.393 -7.198 1.00 89.31 357 ALA A N 1
ATOM 2799 C CA . ALA A 1 357 ? 24.791 2.437 -7.188 1.00 89.31 357 ALA A CA 1
ATOM 2800 C C . ALA A 1 357 ? 25.563 2.479 -8.508 1.00 89.31 357 ALA A C 1
ATOM 2802 O O . ALA A 1 357 ? 24.976 2.293 -9.578 1.00 89.31 357 ALA A O 1
ATOM 2803 N N . LYS A 1 358 ? 26.888 2.651 -8.429 1.00 91.50 358 LYS A N 1
ATOM 2804 C CA . LYS A 1 358 ? 27.776 2.597 -9.605 1.00 91.50 358 LYS A CA 1
ATOM 2805 C C . LYS A 1 358 ? 27.787 1.219 -10.256 1.00 91.50 358 LYS A C 1
ATOM 2807 O O . LYS A 1 358 ? 27.853 1.114 -11.480 1.00 91.50 358 LYS A O 1
ATOM 2812 N N . GLU A 1 359 ? 27.721 0.178 -9.435 1.00 93.94 359 GLU A N 1
ATOM 2813 C CA . GLU A 1 359 ? 27.671 -1.215 -9.864 1.00 93.94 359 GLU A CA 1
ATOM 2814 C C . GLU A 1 359 ? 26.472 -1.901 -9.212 1.00 93.94 359 GLU A C 1
ATOM 2816 O O . GLU A 1 359 ? 26.245 -1.775 -8.006 1.00 93.94 359 GLU A O 1
ATOM 2821 N N . VAL A 1 360 ? 25.714 -2.637 -10.020 1.00 95.00 360 VAL A N 1
ATOM 2822 C CA . VAL A 1 360 ? 24.584 -3.449 -9.575 1.00 95.00 360 VAL A CA 1
ATOM 2823 C C . VAL A 1 360 ? 24.841 -4.892 -9.955 1.00 95.00 360 VAL A C 1
ATOM 2825 O O . VAL A 1 360 ? 25.020 -5.208 -11.134 1.00 95.00 360 VAL A O 1
ATOM 2828 N N . ARG A 1 361 ? 24.838 -5.775 -8.958 1.00 94.88 361 ARG A N 1
ATOM 2829 C CA . ARG A 1 361 ? 25.163 -7.187 -9.132 1.00 94.88 361 ARG A CA 1
ATOM 2830 C C . ARG A 1 361 ? 24.199 -8.087 -8.370 1.00 94.88 361 ARG A C 1
ATOM 2832 O O . ARG A 1 361 ? 24.226 -8.150 -7.144 1.00 94.88 361 ARG A O 1
ATOM 2839 N N . PHE A 1 362 ? 23.397 -8.846 -9.109 1.00 95.31 362 PHE A N 1
ATOM 2840 C CA . PHE A 1 362 ? 22.522 -9.873 -8.546 1.00 95.31 362 PHE A CA 1
ATOM 2841 C C . PHE A 1 362 ? 22.857 -11.238 -9.148 1.00 95.31 362 PHE A C 1
ATOM 2843 O O . PHE A 1 362 ? 22.366 -11.601 -10.217 1.00 95.31 362 PHE A O 1
ATOM 2850 N N . ASP A 1 363 ? 23.707 -11.995 -8.455 1.00 94.25 363 ASP A N 1
ATOM 2851 C CA . ASP A 1 363 ? 24.271 -13.245 -8.981 1.00 94.25 363 ASP A CA 1
ATOM 2852 C C . ASP A 1 363 ? 23.231 -14.361 -9.129 1.00 94.25 363 ASP A C 1
ATOM 2854 O O . ASP A 1 363 ? 23.303 -15.144 -10.075 1.00 94.25 363 ASP A O 1
ATOM 2858 N N . ALA A 1 364 ? 22.261 -14.419 -8.213 1.00 97.38 364 ALA A N 1
ATOM 2859 C CA . ALA A 1 364 ? 21.240 -15.461 -8.169 1.00 97.38 364 ALA A CA 1
ATOM 2860 C C . ALA A 1 364 ? 19.864 -15.018 -8.687 1.00 97.38 364 ALA A C 1
ATOM 2862 O O . ALA A 1 364 ? 18.958 -15.845 -8.717 1.00 97.38 364 ALA A O 1
ATOM 2863 N N . LEU A 1 365 ? 19.681 -13.753 -9.085 1.00 98.31 365 LEU A N 1
ATOM 2864 C CA . LEU A 1 365 ? 18.366 -13.229 -9.466 1.00 98.31 365 LEU A CA 1
ATOM 2865 C C . LEU A 1 365 ? 17.914 -13.838 -10.793 1.00 98.31 365 LEU A C 1
ATOM 2867 O O . LEU A 1 365 ? 18.546 -13.619 -11.819 1.00 98.31 365 LEU A O 1
ATOM 2871 N N . GLU A 1 366 ? 16.806 -14.574 -10.768 1.00 98.50 366 GLU A N 1
ATOM 2872 C CA . GLU A 1 366 ? 16.234 -15.308 -11.899 1.00 98.50 366 GLU A CA 1
ATOM 2873 C C . GLU A 1 366 ? 15.043 -14.570 -12.534 1.00 98.50 366 GLU A C 1
ATOM 2875 O O . GLU A 1 366 ? 14.885 -14.608 -13.760 1.00 98.50 366 GLU A O 1
ATOM 2880 N N . GLU A 1 367 ? 14.221 -13.872 -11.738 1.00 98.44 367 GLU A N 1
ATOM 2881 C CA . GLU A 1 367 ? 13.003 -13.199 -12.219 1.00 98.44 367 GLU A CA 1
ATOM 2882 C C . GLU A 1 367 ? 12.707 -11.870 -11.505 1.00 98.44 367 GLU A C 1
ATOM 2884 O O . GLU A 1 367 ? 12.794 -11.759 -10.280 1.00 98.44 367 GLU A O 1
ATOM 2889 N N . VAL A 1 368 ? 12.282 -10.874 -12.293 1.00 98.44 368 VAL A N 1
ATOM 2890 C CA . VAL A 1 368 ? 11.664 -9.628 -11.813 1.00 98.44 368 VAL A CA 1
ATOM 2891 C C . VAL A 1 368 ? 10.255 -9.522 -12.393 1.00 98.44 368 VAL A C 1
ATOM 2893 O O . VAL A 1 368 ? 10.081 -9.469 -13.609 1.00 98.44 368 VAL A O 1
ATOM 2896 N N . GLY A 1 369 ? 9.230 -9.488 -11.545 1.00 94.81 369 GLY A N 1
ATOM 2897 C CA . GLY A 1 369 ? 7.829 -9.526 -11.967 1.00 94.81 369 GLY A CA 1
ATOM 2898 C C . GLY A 1 369 ? 7.351 -8.238 -12.641 1.00 94.81 369 GLY A C 1
ATOM 2899 O O . GLY A 1 369 ? 6.458 -8.285 -13.485 1.00 94.81 369 GLY A O 1
ATOM 2900 N N . ARG A 1 370 ? 7.961 -7.090 -12.319 1.00 93.62 370 ARG A N 1
ATOM 2901 C CA . ARG A 1 370 ? 7.722 -5.802 -12.988 1.00 93.62 370 ARG A CA 1
ATOM 2902 C C . ARG A 1 370 ? 9.008 -5.301 -13.647 1.00 93.62 370 ARG A C 1
ATOM 2904 O O . ARG A 1 370 ? 9.517 -5.957 -14.542 1.00 93.62 370 ARG A O 1
ATOM 2911 N N . GLY A 1 371 ? 9.512 -4.129 -13.269 1.00 94.12 371 GLY A N 1
ATOM 2912 C CA . GLY A 1 371 ? 10.676 -3.499 -13.897 1.00 94.12 371 GLY A CA 1
ATOM 2913 C C . GLY A 1 371 ? 11.908 -3.472 -12.999 1.00 94.12 371 GLY A C 1
ATOM 2914 O O . GLY A 1 371 ? 11.786 -3.465 -11.776 1.00 94.12 371 GLY A O 1
ATOM 2915 N N . LEU A 1 372 ? 13.078 -3.415 -13.625 1.00 97.62 372 LEU A N 1
ATOM 2916 C CA . LEU A 1 372 ? 14.374 -3.184 -12.998 1.00 97.62 372 LEU A CA 1
ATOM 2917 C C . LEU A 1 372 ? 14.871 -1.810 -13.441 1.00 97.62 372 LEU A C 1
ATOM 2919 O O . LEU A 1 372 ? 15.046 -1.577 -14.635 1.00 97.62 372 LEU A O 1
ATOM 2923 N N . TYR A 1 373 ? 15.100 -0.921 -12.480 1.00 96.31 373 TYR A N 1
ATOM 2924 C CA . TYR A 1 373 ? 15.532 0.453 -12.703 1.00 96.31 373 TYR A CA 1
ATOM 2925 C C . TYR A 1 373 ? 16.887 0.666 -12.030 1.00 96.31 373 TYR A C 1
ATOM 2927 O O . TYR A 1 373 ? 16.969 0.700 -10.807 1.00 96.31 373 TYR A O 1
ATOM 2935 N N . ALA A 1 374 ? 17.932 0.786 -12.844 1.00 94.81 374 ALA A N 1
ATOM 2936 C CA . ALA A 1 374 ? 19.334 0.950 -12.464 1.00 94.81 374 ALA A CA 1
ATOM 2937 C C . ALA A 1 374 ? 19.877 2.258 -13.079 1.00 94.81 374 ALA A C 1
ATOM 2939 O O . ALA A 1 374 ? 20.761 2.261 -13.937 1.00 94.81 374 ALA A O 1
ATOM 2940 N N . THR A 1 375 ? 19.250 3.387 -12.731 1.00 90.25 375 THR A N 1
ATOM 2941 C CA . THR A 1 375 ? 19.270 4.600 -13.574 1.00 90.25 375 THR A CA 1
ATOM 2942 C C . THR A 1 375 ? 20.604 5.346 -13.610 1.00 90.25 375 THR A C 1
ATOM 2944 O O . THR A 1 375 ? 20.909 5.964 -14.628 1.00 90.25 375 THR A O 1
ATOM 2947 N N . GLN A 1 376 ? 21.411 5.276 -12.546 1.00 90.75 376 GLN A N 1
ATOM 2948 C CA . GLN A 1 376 ? 22.774 5.842 -12.500 1.00 90.75 376 GLN A CA 1
ATOM 2949 C C . GLN A 1 376 ? 23.861 4.762 -12.457 1.00 90.75 376 GLN A C 1
ATOM 2951 O O . GLN A 1 376 ? 25.009 5.031 -12.106 1.00 90.75 376 GLN A O 1
ATOM 2956 N N . THR A 1 377 ? 23.508 3.526 -12.793 1.00 93.19 377 THR A N 1
ATOM 2957 C CA . THR A 1 377 ? 24.437 2.404 -12.746 1.00 93.19 377 THR A CA 1
ATOM 2958 C C . THR A 1 377 ? 25.320 2.383 -13.981 1.00 93.19 377 THR A C 1
ATOM 2960 O O . THR A 1 377 ? 24.826 2.414 -15.102 1.00 93.19 377 THR A O 1
ATOM 2963 N N . GLU A 1 378 ? 26.635 2.297 -13.782 1.00 93.25 378 GLU A N 1
ATOM 2964 C CA . GLU A 1 378 ? 27.619 2.194 -14.863 1.00 93.25 378 GLU A CA 1
ATOM 2965 C C . GLU A 1 378 ? 27.837 0.737 -15.301 1.00 93.25 378 GLU A C 1
ATOM 2967 O O . GLU A 1 378 ? 28.121 0.482 -16.476 1.00 93.25 378 GLU A O 1
ATOM 2972 N N . GLN A 1 379 ? 27.701 -0.217 -14.370 1.00 93.75 379 GLN A N 1
ATOM 2973 C CA . GLN A 1 379 ? 27.861 -1.655 -14.610 1.00 93.75 379 GLN A CA 1
ATOM 2974 C C . GLN A 1 379 ? 26.702 -2.455 -14.009 1.00 93.75 379 GLN A C 1
ATOM 2976 O O . GLN A 1 379 ? 26.497 -2.441 -12.797 1.00 93.75 379 GLN A O 1
ATOM 2981 N N . LEU A 1 380 ? 25.965 -3.177 -14.854 1.00 94.88 380 LEU A N 1
ATOM 2982 C CA . LEU A 1 380 ? 24.841 -4.021 -14.450 1.00 94.88 380 LEU A CA 1
ATOM 2983 C C . LEU A 1 380 ? 25.147 -5.491 -14.763 1.00 94.88 380 LEU A C 1
ATOM 2985 O O . LEU A 1 380 ? 25.284 -5.859 -15.929 1.00 94.88 380 LEU A O 1
ATOM 2989 N N . SER A 1 381 ? 25.232 -6.336 -13.734 1.00 95.56 381 SER A N 1
ATOM 2990 C CA . SER A 1 381 ? 25.528 -7.769 -13.851 1.00 95.56 381 SER A CA 1
ATOM 2991 C C . SER A 1 381 ? 24.407 -8.626 -13.260 1.00 95.56 381 SER A C 1
ATOM 2993 O O . SER A 1 381 ? 24.111 -8.568 -12.065 1.00 95.56 381 SER A O 1
ATOM 2995 N N . LEU A 1 382 ? 23.765 -9.413 -14.121 1.00 96.06 382 LEU A N 1
ATOM 2996 C CA . LEU A 1 382 ? 22.560 -10.201 -13.856 1.00 96.06 382 LEU A CA 1
ATOM 2997 C C . LEU A 1 382 ? 22.695 -11.598 -14.505 1.00 96.06 382 LEU A C 1
ATOM 2999 O O . LEU A 1 382 ? 21.904 -11.956 -15.384 1.00 96.06 382 LEU A O 1
ATOM 3003 N N . PRO A 1 383 ? 23.720 -12.393 -14.141 1.00 95.81 383 PRO A N 1
ATOM 3004 C CA . PRO A 1 383 ? 24.097 -13.598 -14.884 1.00 95.81 383 PRO A CA 1
ATOM 3005 C C . PRO A 1 383 ? 23.028 -14.699 -14.865 1.00 95.81 383 PRO A C 1
ATOM 3007 O O . PRO A 1 383 ? 22.945 -15.476 -15.815 1.00 95.81 383 PRO A O 1
ATOM 3010 N N . ALA A 1 384 ? 22.198 -14.767 -13.819 1.00 97.69 384 ALA A N 1
ATOM 3011 C CA . ALA A 1 384 ? 21.125 -15.753 -13.690 1.00 97.69 384 ALA A CA 1
ATOM 3012 C C . ALA A 1 384 ? 19.761 -15.274 -14.219 1.00 97.69 384 ALA A C 1
ATOM 3014 O O . ALA A 1 384 ? 18.845 -16.090 -14.346 1.00 97.69 384 ALA A O 1
ATOM 3015 N N . LEU A 1 385 ? 19.614 -13.986 -14.552 1.00 98.44 385 LEU A N 1
ATOM 3016 C CA . LEU A 1 385 ? 18.309 -13.389 -14.831 1.00 98.44 385 LEU A CA 1
ATOM 3017 C C . LEU A 1 385 ? 17.729 -13.936 -16.130 1.00 98.44 385 LEU A C 1
ATOM 3019 O O . LEU A 1 385 ? 18.352 -13.837 -17.182 1.00 98.44 385 LEU A O 1
ATOM 3023 N N . ARG A 1 386 ? 16.511 -14.484 -16.064 1.00 98.50 386 ARG A N 1
ATOM 3024 C CA . ARG A 1 386 ? 15.816 -15.105 -17.202 1.00 98.50 386 ARG A CA 1
ATOM 3025 C C . ARG A 1 386 ? 14.667 -14.267 -17.733 1.00 98.50 386 ARG A C 1
ATOM 3027 O O . ARG A 1 386 ? 14.394 -14.337 -18.936 1.00 98.50 386 ARG A O 1
ATOM 3034 N N . LYS A 1 387 ? 13.985 -13.513 -16.866 1.00 98.50 387 LYS A N 1
ATOM 3035 C CA . LYS A 1 387 ? 12.738 -12.823 -17.212 1.00 98.50 387 LYS A CA 1
ATOM 3036 C C . LYS A 1 387 ? 12.540 -11.519 -16.441 1.00 98.50 387 LYS A C 1
ATOM 3038 O O . LYS A 1 387 ? 12.764 -11.463 -15.234 1.00 98.50 387 LYS A O 1
ATOM 3043 N N . VAL A 1 388 ? 12.042 -10.503 -17.148 1.00 98.56 388 VAL A N 1
ATOM 3044 C CA . VAL A 1 388 ? 11.576 -9.233 -16.575 1.00 98.56 388 VAL A CA 1
ATOM 3045 C C . VAL A 1 388 ? 10.172 -8.923 -17.096 1.00 98.56 388 VAL A C 1
ATOM 3047 O O . VAL A 1 388 ? 9.950 -8.796 -18.300 1.00 98.56 388 VAL A O 1
ATOM 3050 N N . GLY A 1 389 ? 9.199 -8.807 -16.195 1.00 94.94 389 GLY A N 1
ATOM 3051 C CA . GLY A 1 389 ? 7.790 -8.556 -16.516 1.00 94.94 389 GLY A CA 1
ATOM 3052 C C . GLY A 1 389 ? 7.450 -7.098 -16.849 1.00 94.94 389 GLY A C 1
ATOM 3053 O O . GLY A 1 389 ? 6.272 -6.747 -16.929 1.00 94.94 389 GLY A O 1
ATOM 3054 N N . GLY A 1 390 ? 8.455 -6.257 -17.075 1.00 95.25 390 GLY A N 1
ATOM 3055 C CA . GLY A 1 390 ? 8.342 -4.831 -17.355 1.00 95.25 390 GLY A CA 1
ATOM 3056 C C . GLY A 1 390 ? 9.588 -4.308 -18.068 1.00 95.25 390 GLY A C 1
ATOM 3057 O O . GLY A 1 390 ? 10.072 -4.942 -19.001 1.00 95.25 390 GLY A O 1
ATOM 3058 N N . ARG A 1 391 ? 10.086 -3.133 -17.666 1.00 96.25 391 ARG A N 1
ATOM 3059 C CA . ARG A 1 391 ? 11.261 -2.481 -18.271 1.00 96.25 391 ARG A CA 1
ATOM 3060 C C . ARG A 1 391 ? 12.563 -2.913 -17.591 1.00 96.25 391 ARG A C 1
ATOM 3062 O O . ARG A 1 391 ? 12.582 -3.054 -16.374 1.00 96.25 391 ARG A O 1
ATOM 3069 N N . VAL A 1 392 ? 13.638 -3.047 -18.363 1.00 97.81 392 VAL A N 1
ATOM 3070 C CA . VAL A 1 392 ? 15.023 -2.964 -17.874 1.00 97.81 392 VAL A CA 1
ATOM 3071 C C . VAL A 1 392 ? 15.537 -1.572 -18.226 1.00 97.81 392 VAL A C 1
ATOM 3073 O O . VAL A 1 392 ? 15.628 -1.242 -19.405 1.00 97.81 392 VAL A O 1
ATOM 3076 N N . ASP A 1 393 ? 15.783 -0.738 -17.221 1.00 96.69 393 ASP A N 1
ATOM 3077 C CA . ASP A 1 393 ? 16.119 0.680 -17.371 1.00 96.69 393 ASP A CA 1
ATOM 3078 C C . ASP A 1 393 ? 17.527 0.944 -16.825 1.00 96.69 393 ASP A C 1
ATOM 3080 O O . ASP A 1 393 ? 17.709 1.071 -15.614 1.00 96.69 393 ASP A O 1
ATOM 3084 N N . ALA A 1 394 ? 18.531 0.964 -17.704 1.00 95.56 394 ALA A N 1
ATOM 3085 C CA . ALA A 1 394 ? 19.933 1.188 -17.354 1.00 95.56 394 ALA A CA 1
ATOM 3086 C C . ALA A 1 394 ? 20.604 2.145 -18.366 1.00 95.56 394 ALA A C 1
ATOM 3088 O O . ALA A 1 394 ? 21.587 1.784 -19.020 1.00 95.56 394 ALA A O 1
ATOM 3089 N N . PRO A 1 395 ? 20.088 3.381 -18.517 1.00 94.69 395 PRO A N 1
ATOM 3090 C CA . PRO A 1 395 ? 20.451 4.284 -19.607 1.00 94.69 395 PRO A CA 1
ATOM 3091 C C . PRO A 1 395 ? 21.909 4.738 -19.555 1.00 94.69 395 PRO A C 1
ATOM 3093 O O . PRO A 1 395 ? 22.461 5.098 -20.591 1.00 94.69 395 PRO A O 1
ATOM 3096 N N . VAL A 1 396 ? 22.537 4.727 -18.373 1.00 94.25 396 VAL A N 1
ATOM 3097 C CA . VAL A 1 396 ? 23.935 5.141 -18.142 1.00 94.25 396 VAL A CA 1
ATOM 3098 C C . VAL A 1 396 ? 24.902 3.946 -18.148 1.00 94.25 396 VAL A C 1
ATOM 3100 O O . VAL A 1 396 ? 26.118 4.135 -18.242 1.00 94.25 396 VAL A O 1
ATOM 3103 N N . ALA A 1 397 ? 24.389 2.713 -18.105 1.00 94.12 397 ALA A N 1
ATOM 3104 C CA . ALA A 1 397 ? 25.229 1.528 -18.009 1.00 94.12 397 ALA A CA 1
ATOM 3105 C C . ALA A 1 397 ? 26.054 1.346 -19.281 1.00 94.12 397 ALA A C 1
ATOM 3107 O O . ALA A 1 397 ? 25.525 1.232 -20.385 1.00 94.12 397 ALA A O 1
ATOM 3108 N N . ARG A 1 398 ? 27.377 1.283 -19.114 1.00 93.19 398 ARG A N 1
ATOM 3109 C CA . ARG A 1 398 ? 28.319 1.002 -20.205 1.00 93.19 398 ARG A CA 1
ATOM 3110 C C . ARG A 1 398 ? 28.431 -0.493 -20.472 1.00 93.19 398 ARG A C 1
ATOM 3112 O O . ARG A 1 398 ? 28.750 -0.889 -21.590 1.00 93.19 398 ARG A O 1
ATOM 3119 N N . VAL A 1 399 ? 28.182 -1.299 -19.439 1.00 90.00 399 VAL A N 1
ATOM 3120 C CA . VAL A 1 399 ? 28.216 -2.761 -19.476 1.00 90.00 399 VAL A CA 1
ATOM 3121 C C . VAL A 1 399 ? 26.929 -3.300 -18.860 1.00 90.00 399 VAL A C 1
ATOM 3123 O O . VAL A 1 399 ? 26.624 -3.007 -17.704 1.00 90.00 399 VAL A O 1
ATOM 3126 N N . ILE A 1 400 ? 26.198 -4.111 -19.627 1.00 93.06 400 ILE A N 1
ATOM 3127 C CA . ILE A 1 400 ? 25.023 -4.856 -19.164 1.00 93.06 400 ILE A CA 1
ATOM 3128 C C . ILE A 1 400 ? 25.256 -6.335 -19.474 1.00 93.06 400 ILE A C 1
ATOM 3130 O O . ILE A 1 400 ? 25.247 -6.740 -20.636 1.00 93.06 400 ILE A O 1
ATOM 3134 N N . ALA A 1 401 ? 25.469 -7.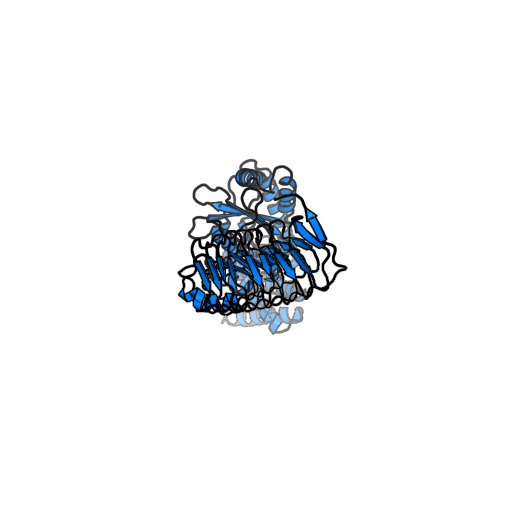141 -18.439 1.00 93.25 401 ALA A N 1
ATOM 3135 C CA . ALA A 1 401 ? 25.682 -8.578 -18.545 1.00 93.25 401 ALA A CA 1
ATOM 3136 C C . ALA A 1 401 ? 24.432 -9.327 -18.066 1.00 93.25 401 ALA A C 1
ATOM 3138 O O . ALA A 1 401 ? 24.199 -9.461 -16.869 1.00 93.25 401 ALA A O 1
ATOM 3139 N N . ALA A 1 402 ? 23.621 -9.817 -19.004 1.00 94.75 402 ALA A N 1
ATOM 3140 C CA . ALA A 1 402 ? 22.404 -10.586 -18.725 1.00 94.75 402 ALA A CA 1
ATOM 3141 C C . ALA A 1 402 ? 22.293 -11.776 -19.694 1.00 94.75 402 ALA A C 1
ATOM 3143 O O . ALA A 1 402 ? 21.392 -11.861 -20.527 1.00 94.75 402 ALA A O 1
ATOM 3144 N N . GLU A 1 403 ? 23.274 -12.681 -19.638 1.00 95.31 403 GLU A N 1
ATOM 3145 C CA . GLU A 1 403 ? 23.475 -13.728 -20.653 1.00 95.31 403 GLU A CA 1
ATOM 3146 C C . GLU A 1 403 ? 22.310 -14.718 -20.769 1.00 95.31 403 GLU A C 1
ATOM 3148 O O . GLU A 1 403 ? 22.076 -15.266 -21.846 1.00 95.31 403 GLU A O 1
ATOM 3153 N N . GLN A 1 404 ? 21.584 -14.937 -19.669 1.00 97.94 404 GLN A N 1
ATOM 3154 C CA . GLN A 1 404 ? 20.465 -15.876 -19.574 1.00 97.94 404 GLN A CA 1
ATOM 3155 C C . GLN A 1 404 ? 19.099 -15.219 -19.809 1.00 97.94 404 GLN A C 1
ATOM 3157 O O . GLN A 1 404 ? 18.085 -15.922 -19.791 1.00 97.94 404 GLN A O 1
ATOM 3162 N N . LEU A 1 405 ? 19.049 -13.901 -20.041 1.00 98.50 405 LEU A N 1
ATOM 3163 C CA . LEU A 1 405 ? 17.798 -13.159 -20.164 1.00 98.50 405 LEU A CA 1
ATOM 3164 C C . LEU A 1 405 ? 17.090 -13.557 -21.455 1.00 98.50 405 LEU A C 1
ATOM 3166 O O . LEU A 1 405 ? 17.620 -13.366 -22.544 1.00 98.50 405 LEU A O 1
ATOM 3170 N N . THR A 1 406 ? 15.885 -14.111 -21.332 1.00 98.62 406 THR A N 1
ATOM 3171 C CA . THR A 1 406 ? 15.102 -14.636 -22.460 1.00 98.62 406 THR A CA 1
ATOM 3172 C C . THR A 1 406 ? 13.921 -13.750 -22.844 1.00 98.62 406 THR A C 1
ATOM 3174 O O . THR A 1 406 ? 13.575 -13.684 -24.027 1.00 98.62 406 THR A O 1
ATOM 3177 N N . GLU A 1 407 ? 13.317 -13.048 -21.882 1.00 98.50 407 GLU A N 1
ATOM 3178 C CA . GLU A 1 407 ? 12.118 -12.236 -22.104 1.00 98.50 407 GLU A CA 1
ATOM 3179 C C . GLU A 1 407 ? 12.113 -10.955 -21.261 1.00 98.50 407 GLU A C 1
ATOM 3181 O O . GLU A 1 407 ? 12.350 -10.983 -20.053 1.00 98.50 407 GLU A O 1
ATOM 3186 N N . VAL A 1 408 ? 11.759 -9.848 -21.915 1.00 98.69 408 VAL A N 1
ATOM 3187 C CA . VAL A 1 408 ? 11.405 -8.567 -21.295 1.00 98.69 408 VAL A CA 1
ATOM 3188 C C . VAL A 1 408 ? 10.051 -8.141 -21.856 1.00 98.69 408 VAL A C 1
ATOM 3190 O O . VAL A 1 408 ? 9.911 -7.969 -23.062 1.00 98.69 408 VAL A O 1
ATOM 3193 N N . THR A 1 409 ? 9.010 -7.991 -21.041 1.00 97.25 409 THR A N 1
ATOM 3194 C CA . THR A 1 409 ? 7.675 -7.639 -21.578 1.00 97.25 409 THR A CA 1
ATOM 3195 C C . THR A 1 409 ? 7.510 -6.136 -21.849 1.00 97.25 409 THR A C 1
ATOM 3197 O O . THR A 1 409 ? 6.562 -5.749 -22.530 1.00 97.25 409 THR A O 1
ATOM 3200 N N . GLY A 1 410 ? 8.411 -5.292 -21.338 1.00 96.94 410 GLY A N 1
ATOM 3201 C CA . GLY A 1 410 ? 8.464 -3.848 -21.576 1.00 96.94 410 GLY A CA 1
ATOM 3202 C C . GLY A 1 410 ? 9.622 -3.438 -22.490 1.00 96.94 410 GLY A C 1
ATOM 3203 O O . GLY A 1 410 ? 9.866 -4.080 -23.513 1.00 96.94 410 GLY A O 1
ATOM 3204 N N . ASN A 1 411 ? 10.306 -2.348 -22.121 1.00 97.56 411 ASN A N 1
ATOM 3205 C CA . ASN A 1 411 ? 11.465 -1.810 -22.841 1.00 97.56 411 ASN A CA 1
ATOM 3206 C C . ASN A 1 411 ? 12.789 -2.351 -22.284 1.00 97.56 411 ASN A C 1
ATOM 3208 O O . ASN A 1 411 ? 12.880 -2.676 -21.101 1.00 97.56 411 ASN A O 1
ATOM 3212 N N . ILE A 1 412 ? 13.829 -2.343 -23.109 1.00 98.31 412 ILE A N 1
ATOM 3213 C CA . ILE A 1 412 ? 15.225 -2.392 -22.666 1.00 98.31 412 ILE A CA 1
ATOM 3214 C C . ILE A 1 412 ? 15.841 -1.037 -22.996 1.00 98.31 412 ILE A C 1
ATOM 3216 O O . ILE A 1 412 ? 15.889 -0.673 -24.167 1.00 98.31 412 ILE A O 1
ATOM 3220 N N . ASP A 1 413 ? 16.297 -0.304 -21.986 1.00 97.50 413 ASP A N 1
ATOM 3221 C CA . ASP A 1 413 ? 17.083 0.916 -22.157 1.00 97.50 413 ASP A CA 1
ATOM 3222 C C . ASP A 1 413 ? 18.531 0.658 -21.749 1.00 97.50 413 ASP A C 1
ATOM 3224 O O . ASP A 1 413 ? 18.843 0.449 -20.576 1.00 97.50 413 ASP A O 1
ATOM 3228 N N . ALA A 1 414 ? 19.387 0.634 -22.764 1.00 96.06 414 ALA A N 1
ATOM 3229 C CA . ALA A 1 414 ? 20.828 0.464 -22.706 1.00 96.06 414 ALA A CA 1
ATOM 3230 C C . ALA A 1 414 ? 21.503 1.590 -23.507 1.00 96.06 414 ALA A C 1
ATOM 3232 O O . ALA A 1 414 ? 22.487 1.363 -24.214 1.00 96.06 414 ALA A O 1
ATOM 3233 N N . SER A 1 415 ? 20.937 2.801 -23.452 1.00 94.50 415 SER A N 1
ATOM 3234 C CA . SER A 1 415 ? 21.278 3.890 -24.370 1.00 94.50 415 SER A CA 1
ATOM 3235 C C . SER A 1 415 ? 22.762 4.263 -24.389 1.00 94.50 415 SER A C 1
ATOM 3237 O O . SER A 1 415 ? 23.251 4.627 -25.456 1.00 94.50 415 SER A O 1
ATOM 3239 N N . SER A 1 416 ? 23.480 4.131 -23.265 1.00 95.44 416 SER A N 1
ATOM 3240 C CA . SER A 1 416 ? 24.925 4.418 -23.154 1.00 95.44 416 SER A CA 1
ATOM 3241 C C . SER A 1 416 ? 25.837 3.187 -23.249 1.00 95.44 416 SER A C 1
ATOM 3243 O O . SER A 1 416 ? 27.057 3.322 -23.112 1.00 95.44 416 SER A O 1
ATOM 3245 N N . ALA A 1 417 ? 25.290 1.986 -23.454 1.00 94.31 417 ALA A N 1
ATOM 3246 C CA . ALA A 1 417 ? 26.104 0.781 -23.571 1.00 94.31 417 ALA A CA 1
ATOM 3247 C C . ALA A 1 417 ? 26.946 0.849 -24.849 1.00 94.31 417 ALA A C 1
ATOM 3249 O O . ALA A 1 417 ? 26.415 1.124 -25.921 1.00 94.31 417 ALA A O 1
ATOM 3250 N N . SER A 1 418 ? 28.250 0.566 -24.764 1.00 92.00 418 SER A N 1
ATOM 3251 C CA . SER A 1 418 ? 29.116 0.558 -25.956 1.00 92.00 418 SER A CA 1
ATOM 3252 C C . SER A 1 418 ? 28.837 -0.642 -26.862 1.00 92.00 418 SER A C 1
ATOM 3254 O O . SER A 1 418 ? 29.034 -0.580 -28.075 1.00 92.00 418 SER A O 1
ATOM 3256 N N . GLN A 1 419 ? 28.352 -1.739 -26.282 1.00 92.69 419 GLN A N 1
ATOM 3257 C CA . GLN A 1 419 ? 27.903 -2.935 -26.981 1.00 92.69 419 GLN A CA 1
ATOM 3258 C C . GLN A 1 419 ? 26.665 -3.489 -26.282 1.00 92.69 419 GLN A C 1
ATOM 3260 O O . GLN A 1 419 ? 26.629 -3.571 -25.054 1.00 92.69 419 GLN A O 1
ATOM 3265 N N . LEU A 1 420 ? 25.679 -3.930 -27.061 1.00 95.31 420 LEU A N 1
ATOM 3266 C CA . LEU A 1 420 ? 24.513 -4.642 -26.544 1.00 95.31 420 LEU A CA 1
ATOM 3267 C C . LEU A 1 420 ? 24.538 -6.085 -27.046 1.00 95.31 420 LEU A C 1
ATOM 3269 O O . LEU A 1 420 ? 24.266 -6.344 -28.218 1.00 95.31 420 LEU A O 1
ATOM 3273 N N . THR A 1 421 ? 24.851 -7.022 -26.150 1.00 95.38 421 THR A N 1
ATOM 3274 C CA . THR A 1 421 ? 24.858 -8.462 -26.440 1.00 95.38 421 THR A CA 1
ATOM 3275 C C . THR A 1 421 ? 24.015 -9.200 -25.409 1.00 95.38 421 THR A C 1
ATOM 3277 O O . THR A 1 421 ? 24.307 -9.158 -24.218 1.00 95.38 421 THR A O 1
ATOM 3280 N N . MET A 1 422 ? 22.969 -9.891 -25.860 1.00 96.25 422 MET A N 1
ATOM 3281 C CA . MET A 1 422 ? 22.122 -10.742 -25.013 1.00 96.25 422 MET A CA 1
ATOM 3282 C C . MET A 1 422 ? 21.806 -12.033 -25.779 1.00 96.25 422 MET A C 1
ATOM 3284 O O . MET A 1 422 ? 20.807 -12.106 -26.502 1.00 96.25 422 MET A O 1
ATOM 3288 N N . PRO A 1 423 ? 22.673 -13.057 -25.684 1.00 97.12 423 PRO A N 1
ATOM 3289 C CA . PRO A 1 423 ? 22.621 -14.215 -26.567 1.00 97.12 423 PRO A CA 1
ATOM 3290 C C . PRO A 1 423 ? 21.371 -15.071 -26.356 1.00 97.12 423 PRO A C 1
ATOM 3292 O O . PRO A 1 423 ? 20.940 -15.727 -27.298 1.00 97.12 423 PRO A O 1
ATOM 3295 N N . ALA A 1 424 ? 20.763 -15.070 -25.167 1.00 98.25 424 ALA A N 1
ATOM 3296 C CA . ALA A 1 424 ? 19.547 -15.834 -24.887 1.00 98.25 424 ALA A CA 1
ATOM 3297 C C . ALA A 1 424 ? 18.238 -15.073 -25.171 1.00 98.25 424 ALA A C 1
ATOM 3299 O O . ALA A 1 424 ? 17.173 -15.697 -25.151 1.00 98.25 424 ALA A O 1
ATOM 3300 N N . LEU A 1 425 ? 18.293 -13.764 -25.451 1.00 98.62 425 LEU A N 1
ATOM 3301 C CA . LEU A 1 425 ? 17.103 -12.917 -25.545 1.00 98.62 425 LEU A CA 1
ATOM 3302 C C . LEU A 1 425 ? 16.250 -13.308 -26.749 1.00 98.62 425 LEU A C 1
ATOM 3304 O O . LEU A 1 425 ? 16.738 -13.344 -27.874 1.00 98.62 425 LEU A O 1
ATOM 3308 N N . ARG A 1 426 ? 14.964 -13.588 -26.514 1.00 98.56 426 ARG A N 1
ATOM 3309 C CA . ARG A 1 426 ? 14.003 -14.020 -27.543 1.00 98.56 426 ARG A CA 1
ATOM 3310 C C . ARG A 1 426 ? 12.896 -13.010 -27.794 1.00 98.56 426 ARG A C 1
ATOM 3312 O O . ARG A 1 426 ? 12.403 -12.936 -28.921 1.00 98.56 426 ARG A O 1
ATOM 3319 N N . LYS A 1 427 ? 12.488 -12.257 -26.771 1.00 98.62 427 LYS A N 1
ATOM 3320 C CA . LYS A 1 427 ? 11.317 -11.381 -26.845 1.00 98.62 427 LYS A CA 1
ATOM 3321 C C . LYS A 1 427 ? 11.506 -10.096 -26.047 1.00 98.62 427 LYS A C 1
ATOM 3323 O O . LYS A 1 427 ? 11.874 -10.147 -24.876 1.00 98.62 427 LYS A O 1
ATOM 3328 N N . VAL A 1 428 ? 11.161 -8.978 -26.682 1.00 98.62 428 VAL A N 1
ATOM 3329 C CA . VAL A 1 428 ? 10.970 -7.670 -26.048 1.00 98.62 428 VAL A CA 1
ATOM 3330 C C . VAL A 1 428 ? 9.563 -7.178 -26.374 1.00 98.62 428 VAL A C 1
ATOM 3332 O O . VAL A 1 428 ? 9.148 -7.201 -27.530 1.00 98.62 428 VAL A O 1
ATOM 3335 N N . GLY A 1 429 ? 8.775 -6.786 -25.378 1.00 97.38 429 GLY A N 1
ATOM 3336 C CA . GLY A 1 429 ? 7.379 -6.421 -25.630 1.00 97.38 429 GLY A CA 1
ATOM 3337 C C . GLY A 1 429 ? 7.207 -5.047 -26.274 1.00 97.38 429 GLY A C 1
ATOM 3338 O O . GLY A 1 429 ? 6.211 -4.837 -26.956 1.00 97.38 429 GLY A O 1
ATOM 3339 N N . TRP A 1 430 ? 8.152 -4.124 -26.074 1.00 97.12 430 TRP A N 1
ATOM 3340 C CA . TRP A 1 430 ? 8.063 -2.751 -26.577 1.00 97.12 430 TRP A CA 1
ATOM 3341 C C . TRP A 1 430 ? 9.348 -2.362 -27.324 1.00 97.12 430 TRP A C 1
ATOM 3343 O O . TRP A 1 430 ? 9.544 -2.823 -28.443 1.00 97.12 430 TRP A O 1
ATOM 3353 N N . HIS A 1 431 ? 10.226 -1.535 -26.760 1.00 98.00 431 HIS A N 1
ATOM 3354 C CA . HIS A 1 431 ? 11.388 -0.977 -27.458 1.00 98.00 431 HIS A CA 1
ATOM 3355 C C . HIS A 1 431 ? 12.722 -1.510 -26.926 1.00 98.00 431 HIS A C 1
ATOM 3357 O O . HIS A 1 431 ? 12.838 -1.877 -25.758 1.00 98.00 431 HIS A O 1
ATOM 3363 N N . ILE A 1 432 ? 13.737 -1.512 -27.789 1.00 98.31 432 ILE A N 1
ATOM 3364 C CA . ILE A 1 432 ? 15.145 -1.665 -27.406 1.00 98.31 432 ILE A CA 1
ATOM 3365 C C . ILE A 1 432 ? 15.851 -0.356 -27.750 1.00 98.31 432 ILE A C 1
ATOM 3367 O O . ILE A 1 432 ? 15.930 0.002 -28.924 1.00 98.31 432 ILE A O 1
ATOM 3371 N N . GLU A 1 433 ? 16.361 0.341 -26.744 1.00 97.88 433 GLU A N 1
ATOM 3372 C CA . GLU A 1 433 ? 17.112 1.587 -26.879 1.00 97.88 433 GLU A CA 1
ATOM 3373 C C . GLU A 1 433 ? 18.599 1.311 -26.639 1.00 97.88 433 GLU A C 1
ATOM 3375 O O . GLU A 1 433 ? 19.010 0.989 -25.529 1.00 97.88 433 GLU A O 1
ATOM 3380 N N . ALA A 1 434 ? 19.405 1.393 -27.697 1.00 96.00 434 ALA A N 1
ATOM 3381 C CA . ALA A 1 434 ? 20.850 1.166 -27.669 1.00 96.00 434 ALA A CA 1
ATOM 3382 C C . ALA A 1 434 ? 21.564 2.214 -28.540 1.00 96.00 434 ALA A C 1
ATOM 3384 O O . ALA A 1 434 ? 22.399 1.895 -29.386 1.00 96.00 434 ALA A O 1
ATOM 3385 N N . GLY A 1 435 ? 21.177 3.483 -28.367 1.00 91.88 435 GLY A N 1
ATOM 3386 C CA . GLY A 1 435 ? 21.557 4.587 -29.251 1.00 91.88 435 GLY A CA 1
ATOM 3387 C C . GLY A 1 435 ? 23.066 4.790 -29.410 1.00 91.88 435 GLY A C 1
ATOM 3388 O O . GLY A 1 435 ? 23.504 5.115 -30.512 1.00 91.88 435 GLY A O 1
ATOM 3389 N N . MET A 1 436 ? 23.861 4.554 -28.358 1.00 94.38 436 MET A N 1
ATOM 3390 C CA . MET A 1 436 ? 25.328 4.681 -28.387 1.00 94.38 436 MET A CA 1
ATOM 3391 C C . MET A 1 436 ? 26.074 3.363 -28.635 1.00 94.38 436 MET A C 1
ATOM 3393 O O . MET A 1 436 ? 27.303 3.368 -28.691 1.00 94.38 436 MET A O 1
ATOM 3397 N N . ALA A 1 437 ? 25.374 2.237 -28.794 1.00 94.75 437 ALA A N 1
ATOM 3398 C CA . ALA A 1 437 ? 26.039 0.957 -28.998 1.00 94.75 437 ALA A CA 1
ATOM 3399 C C . ALA A 1 437 ? 26.709 0.913 -30.374 1.00 94.75 437 ALA A C 1
ATOM 3401 O O . ALA A 1 437 ? 26.047 1.068 -31.395 1.00 94.75 437 ALA A O 1
ATOM 3402 N N . GLU A 1 438 ? 28.011 0.626 -30.415 1.00 94.69 438 GLU A N 1
ATOM 3403 C CA . GLU A 1 438 ? 28.763 0.421 -31.659 1.00 94.69 438 GLU A CA 1
ATOM 3404 C C . GLU A 1 438 ? 28.365 -0.892 -32.349 1.00 94.69 438 GLU A C 1
ATOM 3406 O O . GLU A 1 438 ? 28.493 -1.032 -33.571 1.00 94.69 438 GLU A O 1
ATOM 3411 N N . ARG A 1 439 ? 27.883 -1.863 -31.564 1.00 95.62 439 ARG A N 1
ATOM 3412 C CA . ARG A 1 439 ? 27.421 -3.176 -32.019 1.00 95.62 439 ARG A CA 1
ATOM 3413 C C . ARG A 1 439 ? 26.207 -3.630 -31.211 1.00 95.62 439 ARG A C 1
ATOM 3415 O O . ARG A 1 439 ? 26.248 -3.644 -29.980 1.00 95.62 439 ARG A O 1
ATOM 3422 N N . ILE A 1 440 ? 25.171 -4.078 -31.918 1.00 97.19 440 ILE A N 1
ATOM 3423 C CA . ILE A 1 440 ? 24.000 -4.752 -31.343 1.00 97.19 440 ILE A CA 1
ATOM 3424 C C . ILE A 1 440 ? 23.981 -6.191 -31.861 1.00 97.19 440 ILE A C 1
ATOM 3426 O O . ILE A 1 440 ? 23.873 -6.406 -33.068 1.00 97.19 440 ILE A O 1
ATOM 3430 N N . ASP A 1 441 ? 24.085 -7.173 -30.968 1.00 97.44 441 ASP A N 1
ATOM 3431 C CA . ASP A 1 441 ? 24.143 -8.598 -31.312 1.00 97.44 441 ASP A CA 1
ATOM 3432 C C . ASP A 1 441 ? 23.145 -9.407 -30.469 1.00 97.44 441 ASP A C 1
ATOM 3434 O O . ASP A 1 441 ? 23.395 -9.749 -29.310 1.00 97.44 441 ASP A O 1
ATOM 3438 N N . LEU A 1 442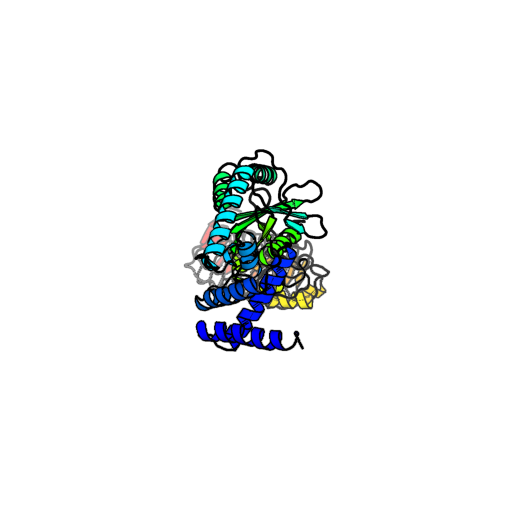 ? 21.975 -9.689 -31.051 1.00 97.75 442 LEU A N 1
ATOM 3439 C CA . LEU A 1 442 ? 20.872 -10.397 -30.393 1.00 97.75 442 LEU A CA 1
ATOM 3440 C C . LEU A 1 442 ? 20.465 -11.603 -31.259 1.00 97.75 442 LEU A C 1
ATOM 3442 O O . LEU A 1 442 ? 19.396 -11.607 -31.880 1.00 97.75 442 LEU A O 1
ATOM 3446 N N . PRO A 1 443 ? 21.317 -12.643 -31.335 1.00 97.88 443 PRO A N 1
ATOM 3447 C CA . PRO A 1 443 ? 21.204 -13.705 -32.332 1.00 97.88 443 PRO A CA 1
ATOM 3448 C C . PRO A 1 443 ? 19.919 -14.525 -32.208 1.00 97.88 443 PRO A C 1
ATOM 3450 O O . PRO A 1 443 ? 19.455 -15.075 -33.201 1.00 97.88 443 PRO A O 1
ATOM 3453 N N . ASN A 1 444 ? 19.323 -14.607 -31.016 1.00 98.38 444 ASN A N 1
ATOM 3454 C CA . ASN A 1 444 ? 18.113 -15.389 -30.755 1.00 98.38 444 ASN A CA 1
ATOM 3455 C C . ASN A 1 444 ? 16.835 -14.548 -30.644 1.00 98.38 444 ASN A C 1
ATOM 3457 O O . ASN A 1 444 ? 15.772 -15.119 -30.383 1.00 98.38 444 ASN A O 1
ATOM 3461 N N . LEU A 1 445 ? 16.911 -13.230 -30.864 1.00 98.56 445 LEU A N 1
ATOM 3462 C CA . LEU A 1 445 ? 15.758 -12.342 -30.751 1.00 98.56 445 LEU A CA 1
ATOM 3463 C C . LEU A 1 445 ? 14.772 -12.625 -31.882 1.00 98.56 445 LEU A C 1
ATOM 3465 O O . LEU A 1 445 ? 15.133 -12.565 -33.054 1.00 98.56 445 LEU A O 1
ATOM 3469 N N . VAL A 1 446 ? 13.525 -12.930 -31.525 1.00 98.44 446 VAL A N 1
ATOM 3470 C CA . VAL A 1 446 ? 12.459 -13.293 -32.469 1.00 98.44 446 VAL A CA 1
ATOM 3471 C C . VAL A 1 446 ? 11.423 -12.183 -32.600 1.00 98.44 446 VAL A C 1
ATOM 3473 O O . VAL A 1 446 ? 10.893 -11.979 -33.691 1.00 98.44 446 VAL A O 1
ATOM 3476 N N . HIS A 1 447 ? 11.132 -11.465 -31.515 1.00 98.31 447 HIS A N 1
ATOM 3477 C CA . HIS A 1 447 ? 10.033 -10.504 -31.467 1.00 98.31 447 HIS A CA 1
ATOM 3478 C C . HIS A 1 447 ? 10.394 -9.247 -30.673 1.00 98.31 447 HIS A C 1
ATOM 3480 O O . HIS A 1 447 ? 10.898 -9.343 -29.552 1.00 98.31 447 HIS A O 1
ATOM 3486 N N . VAL A 1 448 ? 10.057 -8.091 -31.240 1.00 98.50 448 VAL A N 1
ATOM 3487 C CA . VAL A 1 448 ? 10.047 -6.779 -30.591 1.00 98.50 448 VAL A CA 1
ATOM 3488 C C . VAL A 1 448 ? 8.690 -6.136 -30.885 1.00 98.50 448 VAL A C 1
ATOM 3490 O O . VAL A 1 448 ? 8.362 -5.928 -32.046 1.00 98.50 448 VAL A O 1
ATOM 3493 N N . GLY A 1 449 ? 7.870 -5.826 -29.881 1.00 97.38 449 GLY A N 1
ATOM 3494 C CA . GLY A 1 449 ? 6.541 -5.245 -30.153 1.00 97.38 449 GLY A CA 1
ATOM 3495 C C . GLY A 1 449 ? 6.591 -3.811 -30.704 1.00 97.38 449 GLY A C 1
ATOM 3496 O O . GLY A 1 449 ? 5.657 -3.359 -31.364 1.00 97.38 449 GLY A O 1
ATOM 3497 N N . GLY A 1 450 ? 7.696 -3.106 -30.466 1.00 97.62 450 GLY A N 1
ATOM 3498 C CA . GLY A 1 450 ? 7.974 -1.752 -30.923 1.00 97.62 450 GLY A CA 1
ATOM 3499 C C . GLY A 1 450 ? 9.225 -1.675 -31.796 1.00 97.62 450 GLY A C 1
ATOM 3500 O O . GLY A 1 450 ? 9.350 -2.366 -32.806 1.00 97.62 450 GLY A O 1
ATOM 3501 N N . LYS A 1 451 ? 10.134 -0.766 -31.445 1.00 98.12 451 LYS A N 1
ATOM 3502 C CA . LYS A 1 451 ? 11.273 -0.357 -32.281 1.00 98.12 451 LYS A CA 1
ATOM 3503 C C . LYS A 1 451 ? 12.608 -0.781 -31.670 1.00 98.12 451 LYS A C 1
ATOM 3505 O O . LYS A 1 451 ? 12.731 -0.817 -30.449 1.00 98.12 451 LYS A O 1
ATOM 3510 N N . VAL A 1 452 ? 13.600 -1.033 -32.519 1.00 98.06 452 VAL A N 1
ATOM 3511 C CA . VAL A 1 452 ? 15.007 -1.196 -32.121 1.00 98.06 452 VAL A CA 1
ATOM 3512 C C . VAL A 1 452 ? 15.781 0.042 -32.558 1.00 98.06 452 VAL A C 1
ATOM 3514 O O . VAL A 1 452 ? 15.795 0.351 -33.748 1.00 98.06 452 VAL A O 1
ATOM 3517 N N . TYR A 1 453 ? 16.415 0.735 -31.616 1.00 97.56 453 TYR A N 1
ATOM 3518 C CA . TYR A 1 453 ? 17.208 1.938 -31.859 1.00 97.56 453 TYR A CA 1
ATOM 3519 C C . TYR A 1 453 ? 18.698 1.634 -31.700 1.00 97.56 453 TYR A C 1
ATOM 3521 O O . TYR A 1 453 ? 19.137 1.237 -30.621 1.00 97.56 453 TYR A O 1
ATOM 3529 N N . GLY A 1 454 ? 19.466 1.834 -32.768 1.00 95.50 454 GLY A N 1
ATOM 3530 C CA . GLY A 1 454 ? 20.917 1.651 -32.815 1.00 95.50 454 GLY A CA 1
ATOM 3531 C C . GLY A 1 454 ? 21.572 2.729 -33.667 1.00 95.50 454 GLY A C 1
ATOM 3532 O O . GLY A 1 454 ? 22.216 2.426 -34.671 1.00 95.50 454 GLY A O 1
ATOM 3533 N N . ASP A 1 455 ? 21.352 3.993 -33.305 1.00 93.62 455 ASP A N 1
ATOM 3534 C CA . ASP A 1 455 ? 21.753 5.159 -34.102 1.00 93.62 455 ASP A CA 1
ATOM 3535 C C . ASP A 1 455 ? 23.271 5.251 -34.325 1.00 93.62 455 ASP A C 1
ATOM 3537 O O . ASP A 1 455 ? 23.702 5.660 -35.400 1.00 93.62 455 ASP A O 1
ATOM 3541 N N . SER A 1 456 ? 24.081 4.794 -33.365 1.00 94.12 456 SER A N 1
ATOM 3542 C CA . SER A 1 456 ? 25.550 4.761 -33.471 1.00 94.12 456 SER A CA 1
ATOM 3543 C C . SER A 1 456 ? 26.112 3.415 -33.943 1.00 94.12 456 SER A C 1
ATOM 3545 O O . SER A 1 456 ? 27.328 3.266 -34.082 1.00 94.12 456 SER A O 1
ATOM 3547 N N . ALA A 1 457 ? 25.260 2.416 -34.188 1.00 95.38 457 ALA A N 1
ATOM 3548 C CA . ALA A 1 457 ? 25.724 1.062 -34.451 1.00 95.38 457 ALA A CA 1
ATOM 3549 C C . ALA A 1 457 ? 26.415 0.961 -35.812 1.00 95.38 457 ALA A C 1
ATOM 3551 O O . ALA A 1 457 ? 25.860 1.319 -36.850 1.00 95.38 457 ALA A O 1
ATOM 3552 N N . SER A 1 458 ? 27.615 0.390 -35.829 1.00 95.88 458 SER A N 1
ATOM 3553 C CA . SER A 1 458 ? 28.274 -0.048 -37.062 1.00 95.88 458 SER A CA 1
ATOM 3554 C C . SER A 1 458 ? 27.656 -1.343 -37.592 1.00 95.88 458 SER A C 1
ATOM 3556 O O . SER A 1 458 ? 27.557 -1.527 -38.805 1.00 95.88 458 SER A O 1
ATOM 3558 N N . VAL A 1 459 ? 27.181 -2.208 -36.686 1.00 97.19 459 VAL A N 1
ATOM 3559 C CA . VAL A 1 459 ? 26.572 -3.505 -36.996 1.00 97.19 459 VAL A CA 1
ATOM 3560 C C . VAL A 1 459 ? 25.357 -3.753 -36.102 1.00 97.19 459 VAL A C 1
ATOM 3562 O O . VAL A 1 459 ? 25.441 -3.636 -34.877 1.00 97.19 459 VAL A O 1
ATOM 3565 N N . ILE A 1 460 ? 24.250 -4.171 -36.715 1.00 97.94 460 ILE A N 1
ATOM 3566 C CA . ILE A 1 460 ? 23.051 -4.682 -36.043 1.00 97.94 460 ILE A CA 1
ATOM 3567 C C . ILE A 1 460 ? 22.793 -6.110 -36.535 1.00 97.94 460 ILE A C 1
ATOM 3569 O O . ILE A 1 460 ? 22.437 -6.317 -37.696 1.00 97.94 460 ILE A O 1
ATOM 3573 N N . ASN A 1 461 ? 22.959 -7.093 -35.649 1.00 98.12 461 ASN A N 1
ATOM 3574 C CA . ASN A 1 461 ? 22.813 -8.518 -35.937 1.00 98.12 461 ASN A CA 1
ATOM 3575 C C . ASN A 1 461 ? 21.590 -9.115 -35.221 1.00 98.12 461 ASN A C 1
ATOM 3577 O O . ASN A 1 461 ? 21.642 -9.458 -34.041 1.00 98.12 461 ASN A O 1
ATOM 3581 N N . LEU A 1 462 ? 20.487 -9.244 -35.963 1.00 98.19 462 LEU A N 1
ATOM 3582 C CA . LEU A 1 462 ? 19.171 -9.734 -35.534 1.00 98.19 462 LEU A CA 1
ATOM 3583 C C . LEU A 1 462 ? 18.656 -10.823 -36.511 1.00 98.19 462 LEU A C 1
ATOM 3585 O O . LEU A 1 462 ? 17.569 -10.698 -37.091 1.00 98.19 462 LEU A O 1
ATOM 3589 N N . PRO A 1 463 ? 19.421 -11.906 -36.742 1.00 98.19 463 PRO A N 1
ATOM 3590 C CA . PRO A 1 463 ? 19.197 -12.845 -37.845 1.00 98.19 463 PRO A CA 1
ATOM 3591 C C . PRO A 1 463 ? 17.901 -13.654 -37.703 1.00 98.19 463 PRO A C 1
ATOM 3593 O O . PRO A 1 463 ? 17.391 -14.172 -38.693 1.00 98.19 463 PRO A O 1
ATOM 3596 N N . ASN A 1 464 ? 17.357 -13.751 -36.488 1.00 98.19 464 ASN A N 1
ATOM 3597 C CA . ASN A 1 464 ? 16.130 -14.486 -36.182 1.00 98.19 464 ASN A CA 1
ATOM 3598 C C . ASN A 1 464 ? 14.912 -13.582 -35.940 1.00 98.19 464 ASN A C 1
ATOM 3600 O O . ASN A 1 464 ? 13.830 -14.102 -35.653 1.00 98.19 464 ASN A O 1
ATOM 3604 N N . LEU A 1 465 ? 15.060 -12.258 -36.078 1.00 98.38 465 LEU A N 1
ATOM 3605 C CA . LEU A 1 465 ? 13.982 -11.310 -35.818 1.00 98.38 465 LEU A CA 1
ATOM 3606 C C . LEU A 1 465 ? 12.886 -11.453 -36.875 1.00 98.38 465 LEU A C 1
ATOM 3608 O O . LEU A 1 465 ? 13.129 -11.281 -38.073 1.00 98.38 465 LEU A O 1
ATOM 3612 N N . LYS A 1 466 ? 11.679 -11.775 -36.411 1.00 97.38 466 LYS A N 1
ATOM 3613 C CA . LYS A 1 466 ? 10.493 -11.977 -37.246 1.00 97.38 466 LYS A CA 1
ATOM 3614 C C . LYS A 1 466 ? 9.579 -10.768 -37.230 1.00 97.38 466 LYS A C 1
ATOM 3616 O O . LYS A 1 466 ? 9.097 -10.395 -38.290 1.00 97.38 466 LYS A O 1
ATOM 3621 N N . ASP A 1 467 ? 9.403 -10.136 -36.076 1.00 96.25 467 ASP A N 1
ATOM 3622 C CA . ASP A 1 467 ? 8.458 -9.035 -35.914 1.00 96.25 467 ASP A CA 1
ATOM 3623 C C . ASP A 1 467 ? 9.105 -7.875 -35.158 1.00 96.25 467 ASP A C 1
ATOM 3625 O O . ASP A 1 467 ? 9.659 -8.067 -34.074 1.00 96.25 467 ASP A O 1
ATOM 3629 N N . ALA A 1 468 ? 9.021 -6.686 -35.752 1.00 97.44 468 ALA A N 1
ATOM 3630 C CA . ALA A 1 468 ? 9.309 -5.392 -35.146 1.00 97.44 468 ALA A CA 1
ATOM 3631 C C . ALA A 1 468 ? 8.568 -4.297 -35.919 1.00 97.44 468 ALA A C 1
ATOM 3633 O O . ALA A 1 468 ? 8.324 -4.442 -37.119 1.00 97.44 468 ALA A O 1
ATOM 3634 N N . LEU A 1 469 ? 8.234 -3.191 -35.254 1.00 96.62 469 LEU A N 1
ATOM 3635 C CA . LEU A 1 469 ? 7.657 -2.018 -35.913 1.00 96.62 469 LEU A CA 1
ATOM 3636 C C . LEU A 1 469 ? 8.684 -1.335 -36.826 1.00 96.62 469 LEU A C 1
ATOM 3638 O O . LEU A 1 469 ? 8.334 -0.849 -37.899 1.00 96.62 469 LEU A O 1
ATOM 3642 N N . LEU A 1 470 ? 9.937 -1.257 -36.368 1.00 97.31 470 LEU A N 1
ATOM 3643 C CA . LEU A 1 470 ? 11.019 -0.541 -37.039 1.00 97.31 470 LEU A CA 1
ATOM 3644 C C . LEU A 1 470 ? 12.381 -0.932 -36.457 1.00 97.31 470 LEU A C 1
ATOM 3646 O O . LEU A 1 470 ? 12.506 -1.094 -35.241 1.00 97.31 470 LEU A O 1
ATOM 3650 N N . VAL A 1 471 ? 13.411 -0.964 -37.299 1.00 97.56 471 VAL A N 1
ATOM 3651 C CA . VAL A 1 471 ? 14.810 -0.845 -36.867 1.00 97.56 471 VAL A CA 1
ATOM 3652 C C . VAL A 1 471 ? 15.350 0.509 -37.324 1.00 97.56 471 VAL A C 1
ATOM 3654 O O . VAL A 1 471 ? 15.344 0.800 -38.516 1.00 97.56 471 VAL A O 1
ATOM 3657 N N . GLN A 1 472 ? 15.787 1.346 -36.387 1.00 97.06 472 GLN A N 1
ATOM 3658 C CA . GLN A 1 472 ? 16.383 2.652 -36.658 1.00 97.06 472 GLN A CA 1
ATOM 3659 C C . GLN A 1 472 ? 17.899 2.579 -36.455 1.00 97.06 472 GLN A C 1
ATOM 3661 O O . GLN A 1 472 ? 18.359 2.106 -35.414 1.00 97.06 472 GLN A O 1
ATOM 3666 N N . CYS A 1 473 ? 18.672 3.022 -37.444 1.00 95.94 473 CYS A N 1
ATOM 3667 C CA . CYS A 1 473 ? 20.134 2.979 -37.401 1.00 95.94 473 CYS A CA 1
ATOM 3668 C C . CYS A 1 473 ? 20.786 4.064 -38.268 1.00 95.94 473 CYS A C 1
ATOM 3670 O O . CYS A 1 473 ? 20.107 4.767 -39.018 1.00 95.94 473 CYS A O 1
ATOM 3672 N N . ASN A 1 474 ? 22.114 4.174 -38.217 1.00 93.56 474 ASN A N 1
ATOM 3673 C CA . ASN A 1 474 ? 22.873 5.033 -39.124 1.00 93.56 474 ASN A CA 1
ATOM 3674 C C . ASN A 1 474 ? 22.764 4.554 -40.587 1.00 93.56 474 ASN A C 1
ATOM 3676 O O . ASN A 1 474 ? 22.623 3.361 -40.876 1.00 93.56 474 ASN A O 1
ATOM 3680 N N . GLU A 1 475 ? 22.923 5.470 -41.544 1.00 93.00 475 GLU A N 1
ATOM 3681 C CA . GLU A 1 475 ? 23.051 5.136 -42.969 1.00 93.00 475 GLU A CA 1
ATOM 3682 C C . GLU A 1 475 ? 24.145 4.106 -43.272 1.00 93.00 475 GLU A C 1
ATOM 3684 O O . GLU A 1 475 ? 23.959 3.267 -44.156 1.00 93.00 475 GLU A O 1
ATOM 3689 N N . LYS A 1 476 ? 25.254 4.131 -42.528 1.00 94.19 476 LYS A N 1
ATOM 3690 C CA . LYS A 1 476 ? 26.410 3.245 -42.726 1.00 94.19 476 LYS A CA 1
ATOM 3691 C C . LYS A 1 476 ? 26.311 1.911 -41.986 1.00 94.19 476 LYS A C 1
ATOM 3693 O O . LYS A 1 476 ? 27.197 1.079 -42.157 1.00 94.19 476 LYS A O 1
ATOM 3698 N N . THR A 1 477 ? 25.269 1.697 -41.183 1.00 96.56 477 THR A N 1
ATOM 3699 C CA . THR A 1 477 ? 25.117 0.479 -40.381 1.00 96.56 477 THR A CA 1
ATOM 3700 C C . THR A 1 477 ? 24.922 -0.749 -41.267 1.00 96.56 477 THR A C 1
ATOM 3702 O O . THR A 1 477 ? 24.023 -0.785 -42.120 1.00 96.56 477 THR A O 1
ATOM 3705 N N . GLU A 1 478 ? 25.722 -1.785 -41.028 1.00 97.12 478 GLU A N 1
ATOM 3706 C CA . GLU A 1 478 ? 25.474 -3.125 -41.548 1.00 97.12 478 GLU A CA 1
ATOM 3707 C C . GLU A 1 478 ? 24.329 -3.768 -40.755 1.00 97.12 478 GLU A C 1
ATOM 3709 O O . GLU A 1 478 ? 24.397 -3.906 -39.535 1.00 97.12 478 GLU A O 1
ATOM 3714 N N . THR A 1 479 ? 23.253 -4.154 -41.440 1.00 96.62 479 THR A N 1
ATOM 3715 C CA . THR A 1 479 ? 22.054 -4.721 -40.807 1.00 96.62 479 THR A CA 1
ATOM 3716 C C . THR A 1 479 ? 21.830 -6.152 -41.280 1.00 96.62 479 THR A C 1
ATOM 3718 O O . THR A 1 479 ? 21.576 -6.377 -42.465 1.00 96.62 479 THR A O 1
ATOM 3721 N N . ILE A 1 480 ? 21.852 -7.108 -40.355 1.00 96.94 480 ILE A N 1
ATOM 3722 C CA . ILE A 1 480 ? 21.534 -8.519 -40.589 1.00 96.94 480 ILE A CA 1
ATOM 3723 C C . ILE A 1 480 ? 20.207 -8.805 -39.887 1.00 96.94 480 ILE A C 1
ATOM 3725 O O . ILE A 1 480 ? 20.177 -9.065 -38.690 1.00 96.94 480 ILE A O 1
ATOM 3729 N N . ILE A 1 481 ? 19.095 -8.717 -40.616 1.00 96.19 481 ILE A N 1
ATOM 3730 C CA . ILE A 1 481 ? 17.745 -8.895 -40.062 1.00 96.19 481 ILE A CA 1
ATOM 3731 C C . ILE A 1 481 ? 17.066 -10.068 -40.768 1.00 96.19 481 ILE A C 1
ATOM 3733 O O . ILE A 1 481 ? 17.020 -10.111 -41.999 1.00 96.19 481 ILE A O 1
ATOM 3737 N N . GLY A 1 482 ? 16.543 -11.016 -39.986 1.00 89.69 482 GLY A N 1
ATOM 3738 C CA . GLY A 1 482 ? 15.931 -12.244 -40.504 1.00 89.69 482 GLY A CA 1
ATOM 3739 C C . GLY A 1 482 ? 14.735 -11.999 -41.423 1.00 89.69 482 GLY A C 1
ATOM 3740 O O . GLY A 1 482 ? 14.648 -12.568 -42.513 1.00 89.69 482 GLY A O 1
ATOM 3741 N N . ASN A 1 483 ? 13.815 -11.127 -41.005 1.00 94.56 483 ASN A N 1
ATOM 3742 C CA . ASN A 1 483 ? 12.655 -10.747 -41.802 1.00 94.56 483 ASN A CA 1
ATOM 3743 C C . ASN A 1 483 ? 12.902 -9.460 -42.607 1.00 94.56 483 ASN A C 1
ATOM 3745 O O . ASN A 1 483 ? 12.971 -8.363 -42.058 1.00 94.56 483 ASN A O 1
ATOM 3749 N N . LYS A 1 484 ? 12.931 -9.592 -43.938 1.00 93.38 484 LYS A N 1
ATOM 3750 C CA . LYS A 1 484 ? 13.124 -8.479 -44.886 1.00 93.38 484 LYS A CA 1
ATOM 3751 C C . LYS A 1 484 ? 11.967 -7.472 -44.933 1.00 93.38 484 LYS A C 1
ATOM 3753 O O . LYS A 1 484 ? 12.134 -6.409 -45.520 1.00 93.38 484 LYS A O 1
ATOM 3758 N N . ASN A 1 485 ? 10.809 -7.804 -44.362 1.00 95.88 485 ASN A N 1
ATOM 3759 C CA . ASN A 1 485 ? 9.640 -6.920 -44.336 1.00 95.88 485 ASN A CA 1
ATOM 3760 C C . ASN A 1 485 ? 9.655 -5.936 -43.161 1.00 95.88 485 ASN A C 1
ATOM 3762 O O . ASN A 1 485 ? 8.810 -5.046 -43.115 1.00 95.88 485 ASN A O 1
ATOM 3766 N N . ILE A 1 486 ? 10.577 -6.099 -42.208 1.00 97.44 486 ILE A N 1
ATOM 3767 C CA . ILE A 1 486 ? 10.732 -5.158 -41.100 1.00 97.44 486 ILE A CA 1
ATOM 3768 C C . ILE A 1 486 ? 11.293 -3.846 -41.669 1.00 97.44 486 ILE A C 1
ATOM 3770 O O . ILE A 1 486 ? 12.362 -3.872 -42.286 1.00 97.44 486 ILE A O 1
ATOM 3774 N N . PRO A 1 487 ? 10.607 -2.701 -41.484 1.00 96.88 487 PRO A N 1
ATOM 3775 C CA . PRO A 1 487 ? 11.115 -1.420 -41.952 1.00 96.88 487 PRO A CA 1
ATOM 3776 C C . PRO A 1 487 ? 12.458 -1.083 -41.297 1.00 96.88 487 PRO A C 1
ATOM 3778 O O . PRO A 1 487 ? 12.648 -1.307 -40.099 1.00 96.88 487 PRO A O 1
ATOM 3781 N N . ILE A 1 488 ? 13.370 -0.508 -42.083 1.00 97.06 488 ILE A N 1
ATOM 3782 C CA . ILE A 1 488 ? 14.648 0.022 -41.601 1.00 97.06 488 ILE A CA 1
ATOM 3783 C C . ILE A 1 488 ? 14.678 1.521 -41.895 1.00 97.06 488 ILE A C 1
ATOM 3785 O O . ILE A 1 488 ? 14.668 1.921 -43.060 1.00 97.06 488 ILE A O 1
ATOM 3789 N N . GLU A 1 489 ? 14.712 2.346 -40.852 1.00 96.62 489 GLU A N 1
ATOM 3790 C CA . GLU A 1 489 ? 14.890 3.795 -40.963 1.00 96.62 489 GLU A CA 1
ATOM 3791 C C . GLU A 1 489 ? 16.366 4.129 -40.773 1.00 96.62 489 GLU A C 1
ATOM 3793 O O . GLU A 1 489 ? 16.944 3.901 -39.710 1.00 96.62 489 GLU A O 1
ATOM 3798 N N . ARG A 1 490 ? 16.983 4.655 -41.831 1.00 95.25 490 ARG A N 1
ATOM 3799 C CA . ARG A 1 490 ? 18.378 5.088 -41.815 1.00 95.25 490 ARG A CA 1
ATOM 3800 C C . ARG A 1 490 ? 18.436 6.586 -41.556 1.00 95.25 490 ARG A C 1
ATOM 3802 O O . ARG A 1 490 ? 17.834 7.355 -42.303 1.00 95.25 490 ARG A O 1
ATOM 3809 N N . THR A 1 491 ? 19.145 6.992 -40.510 1.00 88.56 491 THR A N 1
ATOM 3810 C CA . THR A 1 491 ? 19.290 8.397 -40.125 1.00 88.56 491 THR A CA 1
ATOM 3811 C C . THR A 1 491 ? 20.712 8.892 -40.397 1.00 88.56 491 THR A C 1
ATOM 3813 O O . THR A 1 491 ? 21.690 8.145 -40.314 1.00 88.56 491 THR A O 1
ATOM 3816 N N . THR A 1 492 ? 20.835 10.178 -40.734 1.00 82.00 492 THR A N 1
ATOM 3817 C CA . THR A 1 492 ? 22.126 10.871 -40.895 1.00 82.00 492 THR A CA 1
ATOM 3818 C C . THR A 1 492 ? 22.659 11.445 -39.581 1.00 82.00 492 THR A C 1
ATOM 3820 O O . THR A 1 492 ? 23.690 12.117 -39.585 1.00 82.00 492 THR A O 1
ATOM 3823 N N . LYS A 1 493 ? 21.934 11.272 -38.468 1.00 60.81 493 LYS A N 1
ATOM 3824 C CA . LYS A 1 493 ? 22.339 11.792 -37.160 1.00 60.81 493 LYS A CA 1
ATOM 3825 C C . LYS A 1 493 ? 23.357 10.827 -36.548 1.00 60.81 493 LYS A C 1
ATOM 3827 O O . LYS A 1 493 ? 23.101 9.630 -36.493 1.00 60.81 493 LYS A O 1
ATOM 3832 N N . ILE A 1 494 ? 24.509 11.369 -36.157 1.00 54.59 494 ILE A N 1
ATOM 3833 C CA . ILE A 1 494 ? 25.512 10.713 -35.309 1.00 54.59 494 ILE A CA 1
ATOM 3834 C C . ILE A 1 494 ? 25.340 11.297 -33.917 1.00 54.59 494 ILE A C 1
ATOM 3836 O O . ILE A 1 494 ? 25.263 12.550 -33.844 1.00 54.59 494 ILE A O 1
#

Foldseek 3Di:
DVVVVVVVVVVPLLVVLCVVLVHDPVRLVVLVVLLVLLQVLLVVVVDHDDPQLSSLSSSLSSVCVVVVHDDDSNLLSVLCVVPVCSSPPPDPDGSVNSSVVSVVVVVVVLLVLLVVQQPDLDCPDFDFFAAFDVRQKTKTWDRYLNVLVQLCVLQVADSDDVCVCVLNVCVSVLQKTKIFIAGPPPRHGAKMWIAGQVLLATDDIAGHPHDDDQQPDPCNLRVQVVVLCSAPHFTQGSVRDTDDSHPPDPVRVVVVCVVQVDWAFPVLDDDDSVVCSVDDSPTTGTDQEAEAADPDDLVSLQCQQPPPQGEHECQHPDLSSLQSHQGGNHEYHHAHQEEAERARHAEYLYEYHYDRYQHYEYNRHAEYNEEYANDNHQYYYAANHAEHNYEDHHQNHQYHHHQNHAEYLYEYHPQNHCEADHANHAEYNAEYHPQNHQYYAHARHAYHNEEYHHANHQEYAAQNHDDYQEYEYAPNHHYRHNDPPHHYHHDPDD

Radius of gyration: 36.74 Å; chains: 1; bounding box: 79×52×115 Å

Sequence (494 aa):
MKSMESAGAIRDWKEEIRRKLNLSVETFSAIQDLSRQVQAQLEKTGASITEKQEQVLLHKLGLFVRANHTESVETIAEAISISPQVLEQKGKLDISEVVGQTQQHFNKKEVRLWERLSERKDAVPMIAETSLGDGTYYLGRLFTRGHFIANSTVLEHCLGKKSIERYFTKSKNKDIEVYAVMEQSDSEPVATVIYDTKLKSILQIKQAGDRHLTGTEPYFEAVIESLSRLTTQESINESGRAYQRPIESVQDLENVFRGFPEVFVRSGTLVSISDALTMDAKEVLGGSAFPVDEDTDPELVVQIAEKLPLAIDMTKATEEQRQTVISIAGTLIDNRDAISGFSNLKIVNGQILVNNAKEVRFDALEEVGRGLYATQTEQLSLPALRKVGGRVDAPVARVIAAEQLTEVTGNIDASSASQLTMPALRKVGWHIEAGMAERIDLPNLVHVGGKVYGDSASVINLPNLKDALLVQCNEKTETIIGNKNIPIERTTKI

pLDDT: mean 82.66, std 16.64, range [33.12, 98.69]

Secondary structure (DSSP, 8-state):
-HHHHHHHHHHHHHHHHHHHHT--HHHHHHHHHHHHHHHHHHHHTT----HHHHHHHHHHHHHHHHTT----HHHHHHHHHH-GGGGSTT----HHHHHHHHHHHHHHHHHHHHHHHHT--S----EEEEEETTTTEEEEEE-SHHHHHHHHHHH-STTSTTTHHHHHHHHHTTSEEEEEEEETTT--EEEEEEEETTTTEEEEEEEGGGBPP-S-STTHHHHHHHHHHHHHSEEE-TTS-EEE-----HHHHHHHHTTS---EETTS----HHHHTTS-GGGEE--SEEE--TTS-HHHHHHHHHH--SEEE-TT--HHHHHH--EESSEEE---SSEEE-SS--EESS-EEE-S-SEEE-SS--EESS-EEETT-SEEE-TT--EESS-EE-TT-SEEE-TT--EESS-EE-TT-SEEE-TT--EESS-EE-TT-SEEE-TT--EESSEEEETT-SEEEETT--B-SEEEEETT-EEEES-TTS-EEEE---